Protein AF-A0A954WYV5-F1 (afdb_monomer_lite)

Sequence (398 aa):
MSQPMESALRAEPIAGLVADAQAGGDAARGAVLFHQGYLTCTQCHMASDGQSQLGPKLSELGNETTQLHLVESLLFPSKVIRKGFEPVAITTTDGQVKTGIVESKNDTEIRIRIPGESGIQSISVGDIDTLEQSDRSLMPDGLVNLLSSRQQFLDICKYLFEIAEGGPERERELKPARSLYAATIPEYESDIDHAGMISSLDDESYKRGAKIYNRLCINCHGTVDKPGSLPTSLAFASGKFKNGSDPFSMYQTLTRGYGMMVAQSWMVPQQKYDVIHYVREAYLKPHNQSQLVNVDDTYLASLPKGNSRGPEPSNIEPWSQMDYGPSLVNTYEVGNDGKNFAYKGIAVRLDAGPGGVAHGNSWIIFDHDTMRVAAAWTGDGFIDWNGIHFNGRHGIHP

Radius of gyration: 25.92 Å; chains: 1; bounding box: 57×70×64 Å

pLDDT: mean 88.62, std 9.66, range [34.16, 98.56]

Foldseek 3Di:
DDDQVLVVLVVDDLVVLLVCLVVQAAQLLLLLVCLALQLLNCQAQPDDPPADHLHHNLLAPDPVQDLSNVSCCQSPVLPDPDPQNFWKWWQFPVGDTFIFGFPDDDQFWTFGDGQLDDHTDTDGPNRTPDIGTDSDGPNDHSSCSPDPDSRSVSNNSNNSVQSNVVGPVSSVVSNDDCVSRWDDFPPCVQFALPLVLLVPDDPVLLVLLVVVCVVPVCQQQNAPVGGHPHPSHHNLQAGDDDQALDLVSQLCCCQGNDRNGHHVRLDFQSNSSSNSVNSLVRHCVPRNVVRRDDDDPVNSVPDRHHDDSGDDNDPPQVVLQAQPAQWDWAWADDDDPNPFILHGKIKGADDDDPRHQSDDFWIWIANPVPRDTRDIGGDGGRDPQDDCVGPNDPPDHD

Secondary structure (DSSP, 8-state):
-PPPHHHHHHHS-HHHHHHHHHHH--HHHHHHHHT-TTT-HHHHHSPPTT---SS--GGG--TT--HHHHHHHHH-TTTSPPTT--EEEEEETTS-EEEEEEEEE-SSEEEEE-TTSSSPEEEEGGGEEEEEE-SS-SSPTTGGGGSSSHHHHHHHHHHHHHHHHHHHHHHHHTPPPGGGTS----GGGGSB-HHHHHHT--HHHHHHHHHHIIIIIHHHH--SSS--S-TTS--TTTPPPSS--SHHHHHHHHHH-BTTB---TT--HHHHHHHHHHHIIIIIHHH-GGG-----HHHHHHSPP-SB--SPPP---GGGG---TTEEEEEEE-SSSS--EEEEEEEEE-S--SSGGGSSSEEEEEETTT--EEEEEESS-S----STTTT--SS---

Structure (mmCIF, N/CA/C/O backbone):
data_AF-A0A954WYV5-F1
#
_entry.id   AF-A0A954WYV5-F1
#
loop_
_atom_site.group_PDB
_atom_site.id
_atom_site.type_symbol
_atom_site.label_atom_id
_atom_site.label_alt_id
_atom_site.label_comp_id
_atom_site.label_asym_id
_atom_site.label_entity_id
_atom_site.label_seq_id
_atom_site.pdbx_PDB_ins_code
_atom_site.Cartn_x
_atom_site.Cartn_y
_atom_site.Cartn_z
_atom_site.occupancy
_atom_site.B_iso_or_equiv
_atom_site.auth_seq_id
_atom_site.auth_comp_id
_atom_site.auth_asym_id
_atom_site.auth_atom_id
_atom_site.pdbx_PDB_model_num
ATOM 1 N N . MET A 1 1 ? -1.765 -27.748 5.353 1.00 34.16 1 MET A N 1
ATOM 2 C CA . MET A 1 1 ? -2.289 -26.382 5.145 1.00 34.16 1 MET A CA 1
ATOM 3 C C . MET A 1 1 ? -2.257 -25.688 6.494 1.00 34.16 1 MET A C 1
ATOM 5 O O . MET A 1 1 ? -2.915 -26.169 7.407 1.00 34.16 1 MET A O 1
ATOM 9 N N . SER A 1 2 ? -1.418 -24.669 6.674 1.00 42.75 2 SER A N 1
ATOM 10 C CA . SER A 1 2 ? -1.391 -23.873 7.907 1.00 42.75 2 SER A CA 1
ATOM 11 C C . SER A 1 2 ? -2.730 -23.153 8.069 1.00 42.75 2 SER A C 1
ATOM 13 O O . SER A 1 2 ? -3.194 -22.520 7.122 1.00 42.75 2 SER A O 1
ATOM 15 N N . GLN A 1 3 ? -3.369 -23.264 9.235 1.00 53.78 3 GLN A N 1
ATOM 16 C CA . GLN A 1 3 ? -4.541 -22.441 9.540 1.00 53.78 3 GLN A CA 1
ATOM 17 C C . GLN A 1 3 ? -4.137 -20.954 9.525 1.00 53.78 3 GLN A C 1
ATOM 19 O O . GLN A 1 3 ? -3.042 -20.637 9.999 1.00 53.78 3 GLN A O 1
ATOM 24 N N . PRO A 1 4 ? -4.980 -20.043 8.998 1.00 75.25 4 PRO A N 1
ATOM 25 C CA . PRO A 1 4 ? -4.747 -18.605 9.107 1.00 75.25 4 PRO A CA 1
ATOM 26 C C . PRO A 1 4 ? -4.560 -18.216 10.575 1.00 75.25 4 PRO A C 1
ATOM 28 O O . PRO A 1 4 ? -5.303 -18.696 11.435 1.00 75.25 4 PRO A O 1
ATOM 31 N N . MET A 1 5 ? -3.578 -17.365 10.877 1.00 83.12 5 MET A N 1
ATOM 32 C CA . MET A 1 5 ? -3.213 -17.043 12.260 1.00 83.12 5 MET A CA 1
ATOM 33 C C . MET A 1 5 ? -4.389 -16.469 13.059 1.00 83.12 5 MET A C 1
ATOM 35 O O . MET A 1 5 ? -4.554 -16.800 14.229 1.00 83.12 5 MET A O 1
ATOM 39 N N . GLU A 1 6 ? -5.253 -15.681 12.423 1.00 86.00 6 GLU A N 1
ATOM 40 C CA . GLU A 1 6 ? -6.494 -15.191 13.023 1.00 86.00 6 GLU A CA 1
ATOM 41 C C . GLU A 1 6 ? -7.382 -16.324 13.540 1.00 86.00 6 GLU A C 1
ATOM 43 O O . GLU A 1 6 ? -7.920 -16.228 14.636 1.00 86.00 6 GLU A O 1
ATOM 48 N N . SER A 1 7 ? -7.514 -17.423 12.790 1.00 87.31 7 SER A N 1
ATOM 49 C CA . SER A 1 7 ? -8.327 -18.570 13.215 1.00 87.31 7 SER A CA 1
ATOM 50 C C . SER A 1 7 ? -7.734 -19.254 14.445 1.00 87.31 7 SER A C 1
ATOM 52 O O . SER A 1 7 ? -8.482 -19.650 15.335 1.00 87.31 7 SER A O 1
ATOM 54 N N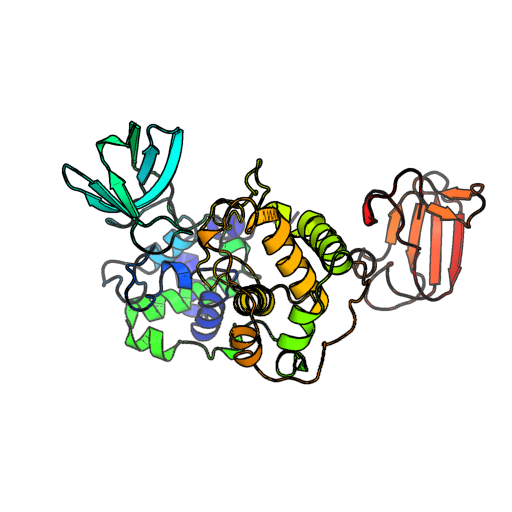 . ALA A 1 8 ? -6.403 -19.352 14.517 1.00 90.38 8 ALA A N 1
ATOM 55 C CA . ALA A 1 8 ? -5.716 -19.892 15.686 1.00 90.38 8 ALA A CA 1
ATOM 56 C C . ALA A 1 8 ? -5.907 -18.985 16.913 1.00 90.38 8 ALA A C 1
ATOM 58 O O . ALA A 1 8 ? -6.315 -19.466 17.964 1.00 90.38 8 ALA A O 1
ATOM 59 N N . LEU A 1 9 ? -5.708 -17.671 16.761 1.00 93.31 9 LEU A N 1
ATOM 60 C CA . LEU A 1 9 ? -5.883 -16.695 17.842 1.00 93.31 9 LEU A CA 1
ATOM 61 C C . LEU A 1 9 ? -7.337 -16.621 18.329 1.00 93.31 9 LEU A C 1
ATOM 63 O O . LEU A 1 9 ? -7.581 -16.566 19.528 1.00 93.31 9 LEU A O 1
ATOM 67 N N . ARG A 1 10 ? -8.319 -16.668 17.418 1.00 93.94 10 ARG A N 1
ATOM 68 C CA . ARG A 1 10 ? -9.754 -16.664 17.758 1.00 93.94 10 ARG A CA 1
ATOM 69 C C . ARG A 1 10 ? -10.199 -17.922 18.515 1.00 93.94 10 ARG A C 1
ATOM 71 O O . ARG A 1 10 ? -11.244 -17.886 19.159 1.00 93.94 10 ARG A O 1
ATOM 78 N N . ALA A 1 11 ? -9.446 -19.021 18.430 1.00 93.62 11 ALA A N 1
ATOM 79 C CA . ALA A 1 11 ? -9.710 -20.236 19.200 1.00 93.62 11 ALA A CA 1
ATOM 80 C C . ALA A 1 11 ? -9.183 -20.153 20.644 1.00 93.62 11 ALA A C 1
ATOM 82 O O . ALA A 1 11 ? -9.597 -20.943 21.495 1.00 93.62 11 ALA A O 1
ATOM 83 N N . GLU A 1 12 ? -8.284 -19.210 20.936 1.00 94.44 12 GLU A N 1
ATOM 84 C CA . GLU A 1 12 ? -7.756 -18.993 22.277 1.00 94.44 12 GLU A CA 1
ATOM 85 C C . GLU A 1 12 ? -8.703 -18.117 23.118 1.00 94.44 12 GLU A C 1
ATOM 87 O O . GLU A 1 12 ? -9.338 -17.192 22.600 1.00 94.44 12 GLU A O 1
ATOM 92 N N . PRO A 1 13 ? -8.799 -18.341 24.441 1.00 96.31 13 PRO A N 1
ATOM 93 C CA . PRO A 1 13 ? -9.522 -17.427 25.315 1.00 96.31 13 PRO A CA 1
ATOM 94 C C . PRO A 1 13 ? -8.887 -16.031 25.283 1.00 96.31 13 PRO A C 1
ATOM 96 O O . PRO A 1 13 ? -7.700 -15.885 25.574 1.00 96.31 13 PRO A O 1
ATOM 99 N N . ILE A 1 14 ? -9.685 -14.989 25.025 1.00 96.00 14 ILE A N 1
ATOM 100 C CA . ILE A 1 14 ? -9.205 -13.591 24.976 1.00 96.00 14 ILE A CA 1
ATOM 101 C C . ILE A 1 14 ? -8.471 -13.210 26.271 1.00 96.00 14 ILE A C 1
ATOM 103 O O . ILE A 1 14 ? -7.426 -12.570 26.225 1.00 96.00 14 ILE A O 1
ATOM 107 N N . ALA A 1 15 ? -8.960 -13.660 27.431 1.00 96.75 15 ALA A N 1
ATOM 108 C CA . ALA A 1 15 ? -8.289 -13.441 28.714 1.00 96.75 15 ALA A CA 1
ATOM 109 C C . ALA A 1 15 ? -6.881 -14.064 28.776 1.00 96.75 15 ALA A C 1
ATOM 111 O O . ALA A 1 15 ? -5.982 -13.478 29.374 1.00 96.75 15 ALA A O 1
ATOM 112 N N . GLY A 1 16 ? -6.680 -15.220 28.134 1.00 97.31 16 GLY A N 1
ATOM 113 C CA . GLY A 1 16 ? -5.367 -15.850 28.002 1.00 97.31 16 GLY A CA 1
ATOM 114 C C . GLY A 1 16 ? -4.437 -15.031 27.109 1.00 97.31 16 GLY A C 1
ATOM 115 O O . GLY A 1 16 ? -3.310 -14.754 27.499 1.00 97.31 16 GLY A O 1
ATOM 116 N N . LEU A 1 17 ? -4.935 -14.543 25.968 1.00 97.25 17 LEU A N 1
ATOM 117 C CA . LEU A 1 17 ? -4.169 -13.655 25.084 1.00 97.25 17 LEU A CA 1
ATOM 118 C C . LEU A 1 17 ? -3.758 -12.349 25.778 1.00 97.25 17 LEU A C 1
ATOM 120 O O . LEU A 1 17 ? -2.639 -11.880 25.588 1.00 97.25 17 LEU A O 1
ATOM 124 N N . VAL A 1 18 ? -4.639 -11.774 26.605 1.00 97.94 18 VAL A N 1
ATOM 125 C CA . VAL A 1 18 ? -4.317 -10.596 27.425 1.00 97.94 18 VAL A CA 1
ATOM 126 C C . VAL A 1 18 ? -3.199 -10.917 28.417 1.00 97.94 18 VAL A C 1
ATOM 128 O O . VAL A 1 18 ? -2.222 -10.173 28.475 1.00 97.94 18 VAL A O 1
ATOM 131 N N . ALA A 1 19 ? -3.311 -12.018 29.166 1.00 97.81 19 ALA A N 1
ATOM 132 C CA . ALA A 1 19 ? -2.293 -12.423 30.138 1.00 97.81 19 ALA A CA 1
ATOM 133 C C . ALA A 1 19 ? -0.929 -12.676 29.470 1.00 97.81 19 ALA A C 1
ATOM 135 O O . ALA A 1 19 ? 0.101 -12.201 29.950 1.00 97.81 19 ALA A O 1
ATOM 136 N N . ASP A 1 20 ? -0.926 -13.345 28.318 1.00 97.81 20 ASP A N 1
ATOM 137 C CA . ASP A 1 20 ? 0.282 -13.614 27.543 1.00 97.81 20 ASP A CA 1
ATOM 138 C C . ASP A 1 20 ? 0.908 -12.333 26.987 1.00 97.81 20 ASP A C 1
ATOM 140 O O . ASP A 1 20 ? 2.126 -12.164 27.043 1.00 97.81 20 ASP A O 1
ATOM 144 N N . ALA A 1 21 ? 0.095 -11.400 26.484 1.00 97.69 21 ALA A N 1
ATOM 145 C CA . ALA A 1 21 ? 0.585 -10.112 26.007 1.00 97.69 21 ALA A CA 1
ATOM 146 C C . ALA A 1 21 ? 1.168 -9.280 27.155 1.00 97.69 21 ALA A C 1
ATOM 148 O O . ALA A 1 21 ? 2.213 -8.655 26.989 1.00 97.69 21 ALA A O 1
ATOM 149 N N . GLN A 1 22 ? 0.550 -9.311 28.339 1.00 96.75 22 GLN A N 1
ATOM 150 C CA . GLN A 1 22 ? 1.085 -8.650 29.528 1.00 96.75 22 GLN A CA 1
ATOM 151 C C . GLN A 1 22 ? 2.440 -9.224 29.957 1.00 96.75 22 GLN A C 1
ATOM 153 O O . GLN A 1 22 ? 3.331 -8.436 30.291 1.00 96.75 22 GLN A O 1
ATOM 158 N N . ALA A 1 23 ? 2.572 -10.555 29.957 1.00 96.19 23 ALA A N 1
ATOM 159 C CA . ALA A 1 23 ? 3.741 -11.273 30.459 1.00 96.19 23 ALA A CA 1
ATOM 160 C C . ALA A 1 23 ? 4.905 -11.340 29.457 1.00 96.19 23 ALA A C 1
ATOM 162 O O . ALA A 1 23 ? 6.063 -11.295 29.868 1.00 96.19 23 ALA A O 1
ATOM 163 N N . GLY A 1 24 ? 4.608 -11.475 28.163 1.00 93.94 24 GLY A N 1
ATOM 164 C CA . GLY A 1 24 ? 5.597 -11.772 27.124 1.00 93.94 24 GLY A CA 1
ATOM 165 C C . GLY A 1 24 ? 5.589 -10.835 25.917 1.00 93.94 24 GLY A C 1
ATOM 166 O O . GLY A 1 24 ? 6.454 -10.975 25.052 1.00 93.94 24 GLY A O 1
ATOM 167 N N . GLY A 1 25 ? 4.644 -9.897 25.823 1.00 96.50 25 GLY A N 1
ATOM 168 C CA . GLY A 1 25 ? 4.640 -8.879 24.775 1.00 96.50 25 GLY A CA 1
ATOM 169 C C . GLY A 1 25 ? 5.655 -7.763 25.041 1.00 96.50 25 GLY A C 1
ATOM 170 O O . GLY A 1 25 ? 5.954 -7.427 26.187 1.00 96.50 25 GLY A O 1
ATOM 171 N N . ASP A 1 26 ? 6.166 -7.161 23.971 1.00 97.50 26 ASP A N 1
ATOM 172 C CA . ASP A 1 26 ? 7.077 -6.014 24.008 1.00 97.50 26 ASP A CA 1
ATOM 173 C C . ASP A 1 26 ? 6.446 -4.806 23.310 1.00 97.50 26 ASP A C 1
ATOM 175 O O . ASP A 1 26 ? 6.195 -4.823 22.101 1.00 97.50 26 ASP A O 1
ATOM 179 N N . ALA A 1 27 ? 6.211 -3.738 24.075 1.00 96.69 27 ALA A N 1
ATOM 180 C CA . ALA A 1 27 ? 5.573 -2.530 23.573 1.00 96.69 27 ALA A CA 1
ATOM 181 C C . ALA A 1 27 ? 6.408 -1.789 22.519 1.00 96.69 27 ALA A C 1
ATOM 183 O O . ALA A 1 27 ? 5.832 -1.186 21.619 1.00 96.69 27 ALA A O 1
ATOM 184 N N . ALA A 1 28 ? 7.743 -1.839 22.576 1.00 93.12 28 ALA A N 1
ATOM 185 C CA . ALA A 1 28 ? 8.593 -1.179 21.588 1.00 93.12 28 ALA A CA 1
ATOM 186 C C . ALA A 1 28 ? 8.539 -1.914 20.240 1.00 93.12 28 ALA A C 1
ATOM 188 O O . ALA A 1 28 ? 8.410 -1.280 19.189 1.00 93.12 28 ALA A O 1
ATOM 189 N N . ARG A 1 29 ? 8.554 -3.256 20.253 1.00 93.75 29 ARG A N 1
ATOM 190 C CA . ARG A 1 29 ? 8.325 -4.058 19.035 1.00 93.75 29 ARG A CA 1
ATOM 191 C C . ARG A 1 29 ? 6.906 -3.873 18.502 1.00 93.75 29 ARG A C 1
ATOM 193 O O . ARG A 1 29 ? 6.723 -3.704 17.296 1.00 93.75 29 ARG A O 1
ATOM 200 N N . GLY A 1 30 ? 5.919 -3.832 19.395 1.00 95.00 30 GLY A N 1
ATOM 201 C CA . GLY A 1 30 ? 4.529 -3.542 19.054 1.00 95.00 30 GLY A CA 1
ATOM 202 C C . GLY A 1 30 ? 4.353 -2.171 18.411 1.00 95.00 30 GLY A C 1
ATOM 203 O O . GLY A 1 30 ? 3.634 -2.050 17.422 1.00 95.00 30 GLY A O 1
ATOM 204 N N . ALA A 1 31 ? 5.071 -1.158 18.899 1.00 94.12 31 ALA A N 1
ATOM 205 C CA . ALA A 1 31 ? 5.054 0.183 18.332 1.00 94.12 31 ALA A CA 1
ATOM 206 C C . ALA A 1 31 ? 5.598 0.198 16.899 1.00 94.12 31 ALA A C 1
ATOM 208 O O . ALA A 1 31 ? 4.999 0.830 16.027 1.00 94.12 31 ALA A O 1
ATOM 209 N N . VAL A 1 32 ? 6.698 -0.522 16.633 1.00 89.62 32 VAL A N 1
ATOM 210 C CA . VAL A 1 32 ? 7.239 -0.681 15.273 1.00 89.62 32 VAL A CA 1
ATOM 211 C C . VAL A 1 32 ? 6.187 -1.289 14.354 1.00 89.62 32 VAL A C 1
ATOM 213 O O . VAL A 1 32 ? 5.939 -0.725 13.292 1.00 89.62 32 VAL A O 1
ATOM 216 N N . LEU A 1 33 ? 5.537 -2.380 14.773 1.00 90.88 33 LEU A N 1
ATOM 217 C CA . LEU A 1 33 ? 4.475 -3.035 14.006 1.00 90.88 33 LEU A CA 1
ATOM 218 C C . LEU A 1 33 ? 3.287 -2.100 13.754 1.00 90.88 33 LEU A C 1
ATOM 220 O O . LEU A 1 33 ? 2.849 -1.963 12.618 1.00 90.88 33 LEU A O 1
ATOM 224 N N . PHE A 1 34 ? 2.810 -1.395 14.779 1.00 92.06 34 PHE A N 1
ATOM 225 C CA . PHE A 1 34 ? 1.709 -0.440 14.652 1.00 92.06 34 PHE A CA 1
ATOM 226 C C . PHE A 1 34 ? 1.984 0.629 13.583 1.00 92.06 34 PHE A C 1
ATOM 228 O O . PHE A 1 34 ? 1.071 1.018 12.859 1.00 92.06 34 PHE A O 1
ATOM 235 N N . HIS A 1 35 ? 3.245 1.058 13.451 1.00 89.12 35 HIS A N 1
ATOM 236 C CA . HIS A 1 35 ? 3.691 2.049 12.469 1.00 89.12 35 HIS A CA 1
ATOM 237 C C . HIS A 1 35 ? 4.030 1.473 11.085 1.00 89.12 35 HIS A C 1
ATOM 239 O O . HIS A 1 35 ? 4.302 2.247 10.163 1.00 89.12 35 HIS A O 1
ATOM 245 N N . GLN A 1 36 ? 3.996 0.149 10.901 1.00 83.31 36 GLN A N 1
ATOM 246 C CA . GLN A 1 36 ? 4.237 -0.455 9.594 1.00 83.31 36 GLN A CA 1
ATOM 247 C C . GLN A 1 36 ? 3.130 -0.084 8.605 1.00 83.31 36 GLN A C 1
ATOM 249 O O . GLN A 1 36 ? 1.938 -0.276 8.862 1.00 83.31 36 GLN A O 1
ATOM 254 N N . GLY A 1 37 ? 3.532 0.382 7.421 1.00 76.31 37 GLY A N 1
ATOM 255 C CA . GLY A 1 37 ? 2.596 0.835 6.388 1.00 76.31 37 GLY A CA 1
ATOM 256 C C . GLY A 1 37 ? 1.605 -0.238 5.928 1.00 76.31 37 GLY A C 1
ATOM 257 O O . GLY A 1 37 ? 0.475 0.101 5.599 1.00 76.31 37 GLY A O 1
ATOM 258 N N . TYR A 1 38 ? 1.990 -1.519 5.958 1.00 75.44 38 TYR A N 1
ATOM 259 C CA . TYR A 1 38 ? 1.124 -2.632 5.551 1.00 75.44 38 TYR A CA 1
ATOM 260 C C . TYR A 1 38 ? 0.057 -3.008 6.596 1.00 75.44 38 TYR A C 1
ATOM 262 O O . TYR A 1 38 ? -0.940 -3.617 6.226 1.00 75.44 38 TYR A O 1
ATOM 270 N N . LEU A 1 39 ? 0.234 -2.640 7.875 1.00 81.25 39 LEU A N 1
ATOM 271 C CA . LEU A 1 39 ? -0.759 -2.871 8.940 1.00 81.25 39 LEU A CA 1
ATOM 272 C C . LEU A 1 39 ? -1.762 -1.726 9.066 1.00 81.25 39 LEU A C 1
ATOM 274 O O . LEU A 1 39 ? -2.880 -1.939 9.524 1.00 81.25 39 LEU A O 1
ATOM 278 N N . THR A 1 40 ? -1.399 -0.523 8.612 1.00 81.38 40 THR A N 1
ATOM 279 C CA . THR A 1 40 ? -2.317 0.610 8.365 1.00 81.38 40 THR A CA 1
ATOM 280 C C . THR A 1 40 ? -2.977 1.210 9.612 1.00 81.38 40 THR A C 1
ATOM 282 O O . THR A 1 40 ? -3.732 2.176 9.502 1.00 81.38 40 THR A O 1
ATOM 285 N N . CYS A 1 41 ? -2.623 0.728 10.809 1.00 89.06 41 CYS A N 1
ATOM 286 C CA . CYS A 1 41 ? -3.177 1.184 12.083 1.00 89.06 41 CYS A CA 1
ATOM 287 C C . CYS A 1 41 ? -3.052 2.707 12.260 1.00 89.06 41 CYS A C 1
ATOM 289 O O . CYS A 1 41 ? -4.013 3.370 12.653 1.00 89.06 41 CYS A O 1
ATOM 291 N N . THR A 1 42 ? -1.902 3.283 11.893 1.00 86.12 42 THR A N 1
ATOM 292 C CA . THR A 1 42 ? -1.643 4.729 12.009 1.00 86.12 42 THR A CA 1
ATOM 293 C C . THR A 1 42 ? -2.555 5.594 11.143 1.00 86.12 42 THR A C 1
ATOM 295 O O . THR A 1 42 ? -2.811 6.738 11.500 1.00 86.12 42 THR A O 1
ATOM 298 N N . GLN A 1 43 ? -3.092 5.071 10.036 1.00 79.75 43 GLN A N 1
ATOM 299 C CA . GLN A 1 43 ? -3.959 5.851 9.142 1.00 79.75 43 GLN A CA 1
ATOM 300 C C . GLN A 1 43 ? -5.332 6.116 9.746 1.00 79.75 43 GLN A C 1
ATOM 302 O O . GLN A 1 43 ? -5.952 7.131 9.437 1.00 79.75 43 GLN A O 1
ATOM 307 N N . CYS A 1 44 ? -5.804 5.203 10.596 1.00 85.75 44 CYS A N 1
ATOM 308 C CA . CYS A 1 44 ? -7.101 5.338 11.245 1.00 85.75 44 CYS A CA 1
ATOM 309 C C . CYS A 1 44 ? -6.981 5.868 12.672 1.00 85.75 44 CYS A C 1
ATOM 311 O O . CYS A 1 44 ? -7.852 6.620 13.090 1.00 85.75 44 CYS A O 1
ATOM 313 N N . HIS A 1 45 ? -5.923 5.501 13.401 1.00 88.62 45 HIS A N 1
ATOM 314 C CA . HIS A 1 45 ? -5.826 5.716 14.847 1.00 88.62 45 HIS A CA 1
ATOM 315 C C . HIS A 1 45 ? -4.849 6.815 15.285 1.00 88.62 45 HIS A C 1
ATOM 317 O O . HIS A 1 45 ? -4.791 7.128 16.474 1.00 88.62 45 HIS A O 1
ATOM 323 N N . MET A 1 46 ? -4.094 7.421 14.360 1.00 78.25 46 MET A N 1
ATOM 324 C CA . MET A 1 46 ? -3.270 8.600 14.651 1.00 78.25 46 MET A CA 1
ATOM 325 C C . MET A 1 46 ? -3.860 9.849 13.999 1.00 78.25 46 MET A C 1
ATOM 327 O O . MET A 1 46 ? -4.421 9.806 12.906 1.00 78.25 46 MET A O 1
ATOM 331 N N . ALA A 1 47 ? -3.734 10.995 14.673 1.00 57.72 47 ALA A N 1
ATOM 332 C CA . ALA A 1 47 ? -4.185 12.266 14.120 1.00 57.72 47 ALA A CA 1
ATOM 333 C C . ALA A 1 47 ? -3.152 12.729 13.096 1.00 57.72 47 ALA A C 1
ATOM 335 O O . ALA A 1 47 ? -1.979 12.883 13.427 1.00 57.72 47 ALA A O 1
ATOM 336 N N . SER A 1 48 ? -3.591 12.973 11.866 1.00 52.12 48 SER A N 1
ATOM 337 C CA . SER A 1 48 ? -2.876 13.896 10.987 1.00 52.12 48 SER A CA 1
ATOM 338 C C . SER A 1 48 ? -3.345 15.305 11.337 1.00 52.12 48 SER A C 1
ATOM 340 O O . SER A 1 48 ? -4.546 15.505 11.538 1.00 52.12 48 SER A O 1
ATOM 342 N N . ASP A 1 49 ? -2.422 16.262 11.446 1.00 40.28 49 ASP A N 1
ATOM 343 C CA . ASP A 1 49 ? -2.737 17.646 11.812 1.00 40.28 49 ASP A CA 1
ATOM 344 C C . ASP A 1 49 ? -3.944 18.171 11.007 1.00 40.28 49 ASP A C 1
ATOM 346 O O . ASP A 1 49 ? -3.927 18.221 9.777 1.00 40.28 49 ASP A O 1
ATOM 350 N N . GLY A 1 50 ? -5.028 18.516 11.712 1.00 40.69 50 GLY A N 1
ATOM 351 C CA . GLY A 1 50 ? -6.237 19.109 11.128 1.00 40.69 50 GLY A CA 1
ATOM 352 C C . GLY A 1 50 ? -7.292 18.149 10.554 1.00 40.69 50 GLY A C 1
ATOM 353 O O . GLY A 1 50 ? -8.270 18.634 9.987 1.00 40.69 50 GLY A O 1
ATOM 354 N N . GLN A 1 51 ? -7.166 16.821 10.697 1.00 51.88 51 GLN A N 1
ATOM 355 C CA . GLN A 1 51 ? -8.193 15.863 10.245 1.00 51.88 51 GLN A CA 1
ATOM 356 C C . GLN A 1 51 ? -8.762 15.025 11.403 1.00 51.88 51 GLN A C 1
ATOM 358 O O . GLN A 1 51 ? -8.011 14.440 12.180 1.00 51.88 51 GLN A O 1
ATOM 363 N N . SER A 1 52 ? -10.097 14.936 11.509 1.00 56.84 52 SER A N 1
ATOM 364 C CA . SER A 1 52 ? -10.748 13.964 12.405 1.00 56.84 52 SER A CA 1
ATOM 365 C C . SER A 1 52 ? -10.480 12.526 11.915 1.00 56.84 52 SER A C 1
ATOM 367 O O . SER A 1 52 ? -10.246 12.282 10.729 1.00 56.84 52 SER A O 1
ATOM 369 N N . GLN A 1 53 ? -10.363 11.588 12.847 1.00 74.50 53 GLN A N 1
ATOM 370 C CA . GLN A 1 53 ? -9.826 10.250 12.595 1.00 74.50 53 GLN A CA 1
ATOM 371 C C . GLN A 1 53 ? -10.917 9.278 12.120 1.00 74.50 53 GLN A C 1
ATOM 373 O O . GLN A 1 53 ? -12.090 9.454 12.439 1.00 74.50 53 GLN A O 1
ATOM 378 N N . LEU A 1 54 ? -10.536 8.252 11.348 1.00 85.44 54 LEU A N 1
ATOM 379 C CA . LEU A 1 54 ? -11.445 7.163 10.946 1.00 85.44 54 LEU A CA 1
ATOM 380 C C . LEU A 1 54 ? -11.656 6.131 12.064 1.00 85.44 54 LEU A C 1
ATOM 382 O O . LEU A 1 54 ? -12.647 5.408 12.043 1.00 85.44 54 LEU A O 1
ATOM 386 N N . GLY A 1 55 ? -10.736 6.066 13.026 1.00 88.00 55 GLY A N 1
ATOM 387 C CA . GLY A 1 55 ? -10.847 5.264 14.237 1.00 88.00 55 GLY A CA 1
ATOM 388 C C . GLY A 1 55 ? -10.658 6.119 15.492 1.00 88.00 55 GLY A C 1
ATOM 389 O O . GLY A 1 55 ? -10.248 7.277 15.405 1.00 88.00 55 GLY A O 1
ATOM 390 N N . PRO A 1 56 ? -10.965 5.576 16.679 1.00 89.12 56 PRO A N 1
ATOM 391 C CA . PRO A 1 56 ? -10.733 6.280 17.929 1.00 89.12 56 PRO A CA 1
ATOM 392 C C . PRO A 1 56 ? -9.238 6.470 18.193 1.00 89.12 56 PRO A C 1
ATOM 394 O O . PRO A 1 56 ? -8.424 5.591 17.890 1.00 89.12 56 PRO A O 1
ATOM 397 N N . LYS A 1 57 ? -8.902 7.581 18.852 1.00 89.12 57 LYS A N 1
ATOM 398 C CA . LYS A 1 57 ? -7.571 7.815 19.413 1.00 89.12 57 LYS A CA 1
ATOM 399 C C . LYS A 1 57 ? -7.265 6.776 20.480 1.00 89.12 57 LYS A C 1
ATOM 401 O O . LYS A 1 57 ? -7.872 6.788 21.550 1.00 89.12 57 LYS A O 1
ATOM 406 N N . LEU A 1 58 ? -6.308 5.898 20.198 1.00 91.06 58 LEU A N 1
ATOM 407 C CA . LEU A 1 58 ? -6.007 4.757 21.067 1.00 91.06 58 LEU A CA 1
ATOM 408 C C . LEU A 1 58 ? -5.354 5.167 22.396 1.00 91.06 58 LEU A C 1
ATOM 410 O O . LEU A 1 58 ? -5.518 4.470 23.390 1.00 91.06 58 LEU A O 1
ATOM 414 N N . SER A 1 59 ? -4.691 6.323 22.434 1.00 89.88 59 SER A N 1
ATOM 415 C CA . SER A 1 59 ? -4.123 6.920 23.647 1.00 89.88 59 SER A CA 1
ATOM 416 C C . SER A 1 59 ? -5.120 7.744 24.473 1.00 89.88 59 SER A C 1
ATOM 418 O O . SER A 1 59 ? -4.786 8.226 25.549 1.00 89.88 59 SER A O 1
ATOM 420 N N . GLU A 1 60 ? -6.359 7.916 24.004 1.00 88.56 60 GLU A N 1
ATOM 421 C CA . GLU A 1 60 ? -7.397 8.714 24.677 1.00 88.56 60 GLU A CA 1
ATOM 422 C C . GLU A 1 60 ? -8.701 7.905 24.863 1.00 88.56 60 GLU A C 1
ATOM 424 O O . GLU A 1 60 ? -9.793 8.463 24.949 1.00 88.56 60 GLU A O 1
ATOM 429 N N . LEU A 1 61 ? -8.617 6.569 24.922 1.00 83.38 61 LEU A N 1
ATOM 430 C CA . LEU A 1 61 ? -9.795 5.688 24.990 1.00 83.38 61 LEU A CA 1
ATOM 431 C C . LEU A 1 61 ? -10.581 5.779 26.309 1.00 83.38 61 LEU A C 1
ATOM 433 O O . LEU A 1 61 ? -11.753 5.379 26.346 1.00 83.38 61 LEU A O 1
ATOM 437 N N . GLY A 1 62 ? -9.955 6.320 27.358 1.00 76.31 62 GLY A N 1
ATOM 438 C CA . GLY A 1 62 ? -10.503 6.438 28.707 1.00 76.31 62 GLY A CA 1
ATOM 439 C C . GLY A 1 62 ? -10.531 5.109 29.471 1.00 76.31 62 GLY A C 1
ATOM 440 O O . GLY A 1 62 ? -10.416 4.029 28.893 1.00 76.31 62 GLY A O 1
ATOM 441 N N . ASN A 1 63 ? -10.748 5.195 30.786 1.00 74.69 63 ASN A N 1
ATOM 442 C CA . ASN A 1 63 ? -10.685 4.054 31.716 1.00 74.69 63 ASN A CA 1
ATOM 443 C C . ASN A 1 63 ? -11.748 2.966 31.465 1.00 74.69 63 ASN A C 1
ATOM 445 O O . ASN A 1 63 ? -11.684 1.891 32.055 1.00 74.69 63 ASN A O 1
ATOM 449 N N . GLU A 1 64 ? -12.737 3.238 30.615 1.00 72.44 64 GLU A N 1
ATOM 450 C CA . GLU A 1 64 ? -13.807 2.294 30.271 1.00 72.44 64 GLU A CA 1
ATOM 451 C C . GLU A 1 64 ? -13.351 1.227 29.262 1.00 72.44 64 GLU A C 1
ATOM 453 O O . GLU A 1 64 ? -13.976 0.174 29.136 1.00 72.44 64 GLU A O 1
ATOM 458 N N . THR A 1 65 ? -12.246 1.468 28.547 1.00 83.69 65 THR A N 1
ATOM 459 C CA . THR A 1 65 ? -11.726 0.521 27.556 1.00 83.69 65 THR A CA 1
ATOM 460 C C . THR A 1 65 ? -10.759 -0.454 28.217 1.00 83.69 65 THR A C 1
ATOM 462 O O . THR A 1 65 ? -9.628 -0.111 28.546 1.00 83.69 65 THR A O 1
ATOM 465 N N . THR A 1 66 ? -11.206 -1.694 28.410 1.00 92.62 66 THR A N 1
ATOM 466 C CA . THR A 1 66 ? -10.380 -2.746 29.018 1.00 92.62 66 THR A CA 1
ATOM 467 C C . THR A 1 66 ? -9.409 -3.364 28.012 1.00 92.62 66 THR A C 1
ATOM 469 O O . THR A 1 66 ? -9.658 -3.389 26.807 1.00 92.62 66 THR A O 1
ATOM 472 N N . GLN A 1 67 ? -8.324 -3.958 28.510 1.00 94.88 67 GLN A N 1
ATOM 473 C CA . GLN A 1 67 ? -7.388 -4.730 27.682 1.00 94.88 67 GLN A CA 1
ATOM 474 C C . GLN A 1 67 ? -8.078 -5.901 26.960 1.00 94.88 67 GLN A C 1
ATOM 476 O O . GLN A 1 67 ? -7.773 -6.177 25.803 1.00 94.88 67 GLN A O 1
ATOM 481 N N . LEU A 1 68 ? -9.070 -6.530 27.605 1.00 94.88 68 LEU A N 1
ATOM 482 C CA . LEU A 1 68 ? -9.947 -7.526 26.978 1.00 94.88 68 LEU A CA 1
ATOM 483 C C . LEU A 1 68 ? -10.652 -6.954 25.746 1.00 94.88 68 LEU A C 1
ATOM 485 O O . LEU A 1 68 ? -10.633 -7.580 24.690 1.00 94.88 68 LEU A O 1
ATOM 489 N N . HIS A 1 69 ? -11.228 -5.756 25.866 1.00 93.56 69 HIS A N 1
ATOM 490 C CA . HIS A 1 69 ? -11.914 -5.103 24.757 1.00 93.56 69 HIS A CA 1
ATOM 491 C C . HIS A 1 69 ? -10.957 -4.726 23.615 1.00 93.56 69 HIS A C 1
ATOM 493 O O . HIS A 1 69 ? -11.327 -4.850 22.450 1.00 93.56 69 HIS A O 1
ATOM 499 N N . LEU A 1 70 ? -9.718 -4.325 23.920 1.00 94.38 70 LEU A N 1
ATOM 500 C CA . LEU A 1 70 ? -8.698 -4.039 22.902 1.00 94.38 70 LEU A CA 1
ATOM 501 C C . LEU A 1 70 ? -8.337 -5.288 22.087 1.00 94.38 70 LEU A C 1
ATOM 503 O O . LEU A 1 70 ? -8.355 -5.247 20.858 1.00 94.38 70 LEU A O 1
ATOM 507 N N . VAL A 1 71 ? -8.059 -6.409 22.761 1.00 96.12 71 VAL A N 1
ATOM 508 C CA . VAL A 1 71 ? -7.750 -7.686 22.091 1.00 96.12 71 VAL A CA 1
ATOM 509 C C . VAL A 1 71 ? -8.957 -8.188 21.299 1.00 96.12 71 VAL A C 1
ATOM 511 O O . VAL A 1 71 ? -8.811 -8.636 20.163 1.00 96.12 71 VAL A O 1
ATOM 514 N N . GLU A 1 72 ? -10.159 -8.074 21.865 1.00 94.69 72 GLU A N 1
ATOM 515 C CA . GLU A 1 72 ? -11.396 -8.435 21.176 1.00 94.69 72 GLU A CA 1
ATOM 516 C C . GLU A 1 72 ? -11.623 -7.590 19.920 1.00 94.69 72 GLU A C 1
ATOM 518 O O . GLU A 1 72 ? -11.956 -8.149 18.882 1.00 94.69 72 GLU A O 1
ATOM 523 N N . SER A 1 73 ? -11.382 -6.279 19.977 1.00 93.81 73 SER A N 1
ATOM 524 C CA . SER A 1 73 ? -11.545 -5.378 18.829 1.00 93.81 73 SER A CA 1
ATOM 525 C C . SER A 1 73 ? -10.545 -5.673 17.708 1.00 93.81 73 SER A C 1
ATOM 527 O O . SER A 1 73 ? -10.894 -5.555 16.539 1.00 93.81 73 SER A O 1
ATOM 529 N N . LEU A 1 74 ? -9.320 -6.107 18.033 1.00 93.25 74 LEU A N 1
ATOM 530 C CA . LEU A 1 74 ? -8.338 -6.538 17.026 1.00 93.25 74 LEU A CA 1
ATOM 531 C C . LEU A 1 74 ? -8.758 -7.825 16.313 1.00 93.25 74 LEU A C 1
ATOM 533 O O . LEU A 1 74 ? -8.542 -7.959 15.111 1.00 93.25 74 LEU A O 1
ATOM 537 N N . LEU A 1 75 ? -9.316 -8.783 17.058 1.00 93.88 75 LEU A N 1
ATOM 538 C CA . LEU A 1 75 ? -9.707 -10.088 16.521 1.00 93.88 75 LEU A CA 1
ATOM 539 C C . LEU A 1 75 ? -11.100 -10.085 15.900 1.00 93.88 75 LEU A C 1
ATOM 541 O O . LEU A 1 75 ? -11.365 -10.913 15.033 1.00 93.88 75 LEU A O 1
ATOM 545 N N . PHE A 1 76 ? -11.988 -9.201 16.347 1.00 93.50 76 PHE A N 1
ATOM 546 C CA . PHE A 1 76 ? -13.384 -9.120 15.927 1.00 93.50 76 PHE A CA 1
ATOM 547 C C . PHE A 1 76 ? -13.828 -7.651 15.776 1.00 93.50 76 PHE A C 1
ATOM 549 O O . PHE A 1 76 ? -14.681 -7.186 16.540 1.00 93.50 76 PHE A O 1
ATOM 556 N N . PRO A 1 77 ? -13.305 -6.909 14.781 1.00 91.81 77 PRO A N 1
ATOM 557 C CA . PRO A 1 77 ? -13.525 -5.463 14.668 1.00 91.81 77 PRO A CA 1
ATOM 558 C C . PRO A 1 77 ? -14.994 -5.044 14.552 1.00 91.81 77 PRO A C 1
ATOM 560 O O . PRO A 1 77 ? -15.364 -3.947 14.962 1.00 91.81 77 PRO A O 1
ATOM 563 N N . SER A 1 78 ? -15.838 -5.920 14.000 1.00 93.25 78 SER A N 1
ATOM 564 C CA . SER A 1 78 ? -17.275 -5.683 13.808 1.00 93.25 78 SER A CA 1
ATOM 565 C C . SER A 1 78 ? -18.148 -6.177 14.974 1.00 93.25 78 SER A C 1
ATOM 567 O O . SER A 1 78 ? -19.363 -6.034 14.922 1.00 93.25 78 SER A O 1
ATOM 569 N N . LYS A 1 79 ? -17.575 -6.778 16.031 1.00 92.31 79 LYS A N 1
ATOM 570 C CA . LYS A 1 79 ? -18.363 -7.335 17.151 1.00 92.31 79 LYS A CA 1
ATOM 571 C C . LYS A 1 79 ? -18.968 -6.248 18.037 1.00 92.31 79 LYS A C 1
ATOM 573 O O . LYS A 1 79 ? -20.113 -6.368 18.461 1.00 92.31 79 LYS A O 1
ATOM 578 N N . VAL A 1 80 ? -18.185 -5.215 18.339 1.00 90.06 80 VAL A N 1
ATOM 579 C CA . VAL A 1 80 ? -18.617 -4.042 19.103 1.00 90.06 80 VAL A CA 1
ATOM 580 C C . VAL A 1 80 ? -17.985 -2.817 18.460 1.00 90.06 80 VAL A C 1
ATOM 582 O O . VAL A 1 80 ? -16.779 -2.608 18.570 1.00 90.06 80 VAL A O 1
ATOM 585 N N . ILE A 1 81 ? -18.799 -2.001 17.794 1.00 88.88 81 ILE A N 1
ATOM 586 C CA . ILE A 1 81 ? -18.342 -0.755 17.178 1.00 88.88 81 ILE A CA 1
ATOM 587 C C . ILE A 1 81 ? -18.556 0.383 18.176 1.00 88.88 81 ILE A C 1
ATOM 589 O O . ILE A 1 81 ? -19.653 0.568 18.706 1.00 88.88 81 ILE A O 1
ATOM 593 N N . ARG A 1 82 ? -17.494 1.141 18.472 1.00 86.88 82 ARG A N 1
ATOM 594 C CA . ARG A 1 82 ? -17.561 2.252 19.428 1.00 86.88 82 ARG A CA 1
ATOM 595 C C . ARG A 1 82 ? -18.508 3.334 18.910 1.00 86.88 82 ARG A C 1
ATOM 597 O O . ARG A 1 82 ? -18.412 3.747 17.755 1.00 86.88 82 ARG A O 1
ATOM 604 N N . LYS A 1 83 ? -19.361 3.852 19.798 1.00 86.50 83 LYS A N 1
ATOM 605 C CA . LYS A 1 83 ? -20.277 4.957 19.490 1.00 86.50 83 LYS A CA 1
ATOM 606 C C . LYS A 1 83 ? -19.528 6.142 18.872 1.00 86.50 83 LYS A C 1
ATOM 608 O O . LYS A 1 83 ? -18.501 6.567 19.405 1.00 86.50 83 LYS A O 1
ATOM 613 N N . GLY A 1 84 ? -20.060 6.673 17.773 1.00 86.31 84 GLY A N 1
ATOM 614 C CA . GLY A 1 84 ? -19.431 7.760 17.008 1.00 86.31 84 GLY A CA 1
ATOM 615 C C . GLY A 1 84 ? -18.406 7.302 15.963 1.00 86.31 84 GLY A C 1
ATOM 616 O O . GLY A 1 84 ? -17.931 8.129 15.194 1.00 86.31 84 GLY A O 1
ATOM 617 N N . PHE A 1 85 ? -18.108 6.002 15.896 1.00 88.88 85 PHE A N 1
ATOM 618 C CA . PHE A 1 85 ? -17.340 5.359 14.820 1.00 88.88 85 PHE A CA 1
ATOM 619 C C . PHE A 1 85 ? -18.173 4.295 14.091 1.00 88.88 85 PHE A C 1
ATOM 621 O O . PHE A 1 85 ? -17.630 3.413 13.432 1.00 88.88 85 PHE A O 1
ATOM 628 N N . GLU A 1 86 ? -19.498 4.375 14.215 1.00 90.81 86 GLU A N 1
ATOM 629 C CA . GLU A 1 86 ? -20.448 3.526 13.505 1.00 90.81 86 GLU A CA 1
ATOM 630 C C . GLU A 1 86 ? -20.491 3.934 12.026 1.00 90.81 86 GLU A C 1
ATOM 632 O O . GLU A 1 86 ? -20.846 5.078 11.717 1.00 90.81 86 GLU A O 1
ATOM 637 N N . PRO A 1 87 ? -20.108 3.043 11.098 1.00 91.44 87 PRO A N 1
ATOM 638 C CA . PRO A 1 87 ? -20.160 3.362 9.687 1.00 91.44 87 PRO A CA 1
ATOM 639 C C . PRO A 1 87 ? -21.594 3.395 9.178 1.00 91.44 87 PRO A C 1
ATOM 641 O O . PRO A 1 87 ? -22.449 2.611 9.589 1.00 91.44 87 PRO A O 1
ATOM 644 N N . VAL A 1 88 ? -21.829 4.277 8.218 1.00 92.69 88 VAL A N 1
ATOM 645 C CA . VAL A 1 88 ? -23.053 4.319 7.424 1.00 92.69 88 VAL A CA 1
ATOM 646 C C . VAL A 1 88 ? -22.718 4.026 5.972 1.00 92.69 88 VAL A C 1
ATOM 648 O O . VAL A 1 88 ? -21.671 4.451 5.479 1.00 92.69 88 VAL A O 1
ATOM 651 N N . ALA A 1 89 ? -23.607 3.309 5.296 1.00 92.31 89 ALA A N 1
ATOM 652 C CA . ALA A 1 89 ? -23.615 3.157 3.853 1.00 92.31 89 ALA A CA 1
ATOM 653 C C . ALA A 1 89 ? -24.672 4.107 3.278 1.00 92.31 89 ALA A C 1
ATOM 655 O O . ALA A 1 89 ? -25.843 4.048 3.652 1.00 92.31 89 ALA A O 1
ATOM 656 N N . ILE A 1 90 ? -24.240 5.010 2.403 1.00 92.50 90 ILE A N 1
ATOM 657 C CA . ILE A 1 90 ? -25.095 5.959 1.694 1.00 92.50 90 ILE A CA 1
ATOM 658 C C . ILE A 1 90 ? -25.137 5.533 0.234 1.00 92.50 90 ILE A C 1
ATOM 660 O O . ILE A 1 90 ? -24.097 5.517 -0.423 1.00 92.50 90 ILE A O 1
ATOM 664 N N . THR A 1 91 ? -26.326 5.224 -0.269 1.00 93.00 91 THR A N 1
ATOM 665 C CA . THR A 1 91 ? -26.561 5.055 -1.705 1.00 93.00 91 THR A CA 1
ATOM 666 C C . THR A 1 91 ? -27.077 6.374 -2.249 1.00 93.00 91 THR A C 1
ATOM 668 O O . THR A 1 91 ? -28.091 6.885 -1.770 1.00 93.00 91 THR A O 1
ATOM 671 N N . THR A 1 92 ? -26.370 6.958 -3.208 1.00 92.12 92 THR A N 1
ATOM 672 C CA . THR A 1 92 ? -26.786 8.199 -3.862 1.00 92.12 92 THR A CA 1
ATOM 673 C C . THR A 1 92 ? -27.742 7.921 -5.022 1.00 92.12 92 THR A C 1
ATOM 675 O O . THR A 1 92 ? -27.787 6.813 -5.555 1.00 92.12 92 THR A O 1
ATOM 678 N N . THR A 1 93 ? -28.520 8.924 -5.429 1.00 91.75 93 THR A N 1
ATOM 679 C CA . THR A 1 93 ? -29.527 8.813 -6.507 1.00 91.75 93 THR A CA 1
ATOM 680 C C . THR A 1 93 ? -28.930 8.468 -7.876 1.00 91.75 93 THR A C 1
ATOM 682 O O . THR A 1 93 ? -29.636 7.978 -8.755 1.00 91.75 93 THR A O 1
ATOM 685 N N . ASP A 1 94 ? -27.624 8.677 -8.056 1.00 88.56 94 ASP A N 1
ATOM 686 C CA . ASP A 1 94 ? -26.845 8.254 -9.225 1.00 88.56 94 ASP A CA 1
ATOM 687 C C . ASP A 1 94 ? -26.307 6.808 -9.123 1.00 88.56 94 ASP A C 1
ATOM 689 O O . ASP A 1 94 ? -25.590 6.346 -10.012 1.00 88.56 94 ASP A O 1
ATOM 693 N N . GLY A 1 95 ? -26.658 6.084 -8.056 1.00 85.88 95 GLY A N 1
ATOM 694 C CA . GLY A 1 95 ? -26.313 4.682 -7.831 1.00 85.88 95 GLY A CA 1
ATOM 695 C C . GLY A 1 95 ? -24.941 4.437 -7.195 1.00 85.88 95 GLY A C 1
ATOM 696 O O . GLY A 1 95 ? -24.539 3.277 -7.082 1.00 85.88 95 GLY A O 1
ATOM 697 N N . GLN A 1 96 ? -24.202 5.472 -6.777 1.00 86.75 96 GLN A N 1
ATOM 698 C CA . GLN A 1 96 ? -22.942 5.267 -6.053 1.00 86.75 96 GLN A CA 1
ATOM 699 C C . GLN A 1 96 ? -23.197 4.866 -4.596 1.00 86.75 96 GLN A C 1
ATOM 701 O O . GLN A 1 96 ? -24.079 5.402 -3.932 1.00 86.75 96 GLN A O 1
ATOM 706 N N . VAL A 1 97 ? -22.378 3.952 -4.070 1.00 88.31 97 VAL A N 1
ATOM 707 C CA . VAL A 1 97 ? -22.403 3.569 -2.652 1.00 88.31 97 VAL A CA 1
ATOM 708 C C . VAL A 1 97 ? -21.172 4.135 -1.959 1.00 88.31 97 VAL A C 1
ATOM 710 O O . VAL A 1 97 ? -20.039 3.835 -2.336 1.00 88.31 97 VAL A O 1
ATOM 713 N N . LYS A 1 98 ? -21.398 4.948 -0.928 1.00 88.81 98 LYS A N 1
ATOM 714 C CA . LYS A 1 98 ? -20.366 5.599 -0.119 1.00 88.81 98 LYS A CA 1
ATOM 715 C C . LYS A 1 98 ? -20.462 5.121 1.323 1.00 88.81 98 LYS A C 1
ATOM 717 O O . LYS A 1 98 ? -21.471 5.356 1.982 1.00 88.81 98 LYS A O 1
ATOM 722 N N . THR A 1 99 ? -19.399 4.497 1.827 1.00 89.44 99 THR A N 1
ATOM 723 C CA . THR A 1 99 ? -19.346 3.991 3.207 1.00 89.44 99 THR A CA 1
ATOM 724 C C . THR A 1 99 ? -18.365 4.799 4.045 1.00 89.44 99 THR A C 1
ATOM 726 O O . THR A 1 99 ? -17.209 4.963 3.659 1.00 89.44 99 THR A O 1
ATOM 729 N N . GLY A 1 100 ? -18.795 5.295 5.205 1.00 90.88 100 GLY A N 1
ATOM 730 C CA . GLY A 1 100 ? -17.953 6.149 6.042 1.00 90.88 100 GLY A CA 1
ATOM 731 C C . GLY A 1 100 ? -18.544 6.476 7.411 1.00 90.88 100 GLY A C 1
ATOM 732 O O . GLY A 1 100 ? -19.612 5.988 7.762 1.00 90.88 100 GLY A O 1
ATOM 733 N N . ILE A 1 101 ? -17.846 7.307 8.188 1.00 90.38 101 ILE A N 1
ATOM 734 C CA . ILE A 1 101 ? -18.287 7.756 9.519 1.00 90.38 101 ILE A CA 1
ATOM 735 C C . ILE A 1 101 ? -18.983 9.110 9.407 1.00 90.38 101 ILE A C 1
ATOM 737 O O . ILE A 1 101 ? -18.407 10.056 8.864 1.00 90.38 101 ILE A O 1
ATOM 741 N N . VAL A 1 102 ? -20.204 9.221 9.934 1.00 90.19 102 VAL A N 1
ATOM 742 C CA . VAL A 1 102 ? -20.932 10.498 9.978 1.00 90.19 102 VAL A CA 1
ATOM 743 C C . VAL A 1 102 ? -20.324 11.394 11.046 1.00 90.19 102 VAL A C 1
ATOM 745 O O . VAL A 1 102 ? -20.248 11.030 12.214 1.00 90.19 102 VAL A O 1
ATOM 748 N N . GLU A 1 103 ? -19.930 12.595 10.646 1.00 87.62 103 GLU A N 1
ATOM 749 C CA . GLU A 1 103 ? -19.450 13.622 11.563 1.00 87.62 103 GLU A CA 1
ATOM 750 C C . GLU A 1 103 ? -20.581 14.557 11.996 1.00 87.62 103 GLU A C 1
ATOM 752 O O . GLU A 1 103 ? -20.687 14.916 13.167 1.00 87.62 103 GLU A O 1
ATOM 757 N N . SER A 1 104 ? -21.452 14.937 11.060 1.00 88.56 104 SER A N 1
ATOM 758 C CA . SER A 1 104 ? -22.678 15.668 11.361 1.00 88.56 104 SER A CA 1
ATOM 759 C C . SER A 1 104 ? -23.738 15.449 10.285 1.00 88.56 104 SER A C 1
ATOM 761 O O . SER A 1 104 ? -23.441 15.121 9.136 1.00 88.56 104 SER A O 1
ATOM 763 N N . LYS A 1 105 ? -24.999 15.628 10.673 1.00 89.31 105 LYS A N 1
ATOM 764 C CA . LYS A 1 105 ? -26.162 15.561 9.790 1.00 89.31 105 LYS A CA 1
ATOM 765 C C . LYS A 1 105 ? -27.090 16.720 10.123 1.00 89.31 105 LYS A C 1
ATOM 767 O O . LYS A 1 105 ? -27.382 16.948 11.296 1.00 89.31 105 LYS A O 1
ATOM 772 N N . ASN A 1 106 ? -27.546 17.428 9.098 1.00 91.62 106 ASN A N 1
ATOM 773 C CA . ASN A 1 106 ? -28.625 18.407 9.191 1.00 91.62 106 ASN A CA 1
ATOM 774 C C . ASN A 1 106 ? -29.666 18.136 8.087 1.00 91.62 106 ASN A C 1
ATOM 776 O O . ASN A 1 106 ? -29.551 17.151 7.357 1.00 91.62 106 ASN A O 1
ATOM 780 N N . ASP A 1 107 ? -30.687 18.987 7.979 1.00 90.25 107 ASP A N 1
ATOM 781 C CA . ASP A 1 107 ? -31.793 18.794 7.026 1.00 90.25 107 ASP A CA 1
ATOM 782 C C . ASP A 1 107 ? -31.370 18.943 5.553 1.00 90.25 107 ASP A C 1
ATOM 784 O O . ASP A 1 107 ? -32.096 18.523 4.655 1.00 90.25 107 ASP A O 1
ATOM 788 N N . THR A 1 108 ? -30.202 19.539 5.295 1.00 90.38 108 THR A N 1
ATOM 789 C CA . THR A 1 108 ? -29.703 19.845 3.946 1.00 90.38 108 THR A CA 1
ATOM 790 C C . THR A 1 108 ? -28.550 18.952 3.500 1.00 90.38 108 THR A C 1
ATOM 792 O O . THR A 1 108 ? -28.489 18.582 2.332 1.00 90.38 108 THR A O 1
ATOM 795 N N . GLU A 1 109 ? -27.648 18.573 4.405 1.00 93.44 109 GLU A N 1
ATOM 796 C CA . GLU A 1 109 ? -26.440 17.816 4.085 1.00 93.44 109 GLU A CA 1
ATOM 797 C C . GLU A 1 109 ? -26.044 16.822 5.186 1.00 93.44 109 GLU A C 1
ATOM 799 O O . GLU A 1 109 ? -26.319 16.998 6.380 1.00 93.44 109 GLU A O 1
ATOM 804 N N . ILE A 1 110 ? -25.332 15.781 4.760 1.00 92.44 110 ILE A N 1
ATOM 805 C CA . ILE A 1 110 ? -24.622 14.833 5.610 1.00 92.44 110 ILE A CA 1
ATOM 806 C C . ILE A 1 110 ? -23.129 15.017 5.390 1.00 92.44 110 ILE A C 1
ATOM 808 O O . ILE A 1 110 ? -22.619 14.864 4.280 1.00 92.44 110 ILE A O 1
ATOM 812 N N . ARG A 1 111 ? -22.424 15.304 6.481 1.00 92.06 111 ARG A N 1
ATOM 813 C CA . ARG A 1 111 ? -20.969 15.353 6.526 1.00 92.06 111 ARG A CA 1
ATOM 814 C C . ARG A 1 111 ? -20.430 13.995 6.932 1.00 92.06 111 ARG A C 1
ATOM 816 O O . ARG A 1 111 ? -20.605 13.568 8.073 1.00 92.06 111 ARG A O 1
ATOM 823 N N . ILE A 1 112 ? -19.768 13.327 5.998 1.00 89.62 112 ILE A N 1
ATOM 824 C CA . ILE A 1 112 ? -19.272 11.960 6.149 1.00 89.62 112 ILE A CA 1
ATOM 825 C C . ILE A 1 112 ? -17.779 11.879 5.835 1.00 89.62 112 ILE A C 1
ATOM 827 O O . ILE A 1 112 ? -17.270 12.518 4.915 1.00 89.62 112 ILE A O 1
ATOM 831 N N . ARG A 1 113 ? -17.055 11.073 6.606 1.00 86.75 113 ARG A N 1
ATOM 832 C CA . ARG A 1 113 ? -15.647 10.756 6.373 1.00 86.75 113 ARG A CA 1
ATOM 833 C C . ARG A 1 113 ? -15.538 9.378 5.741 1.00 86.75 113 ARG A C 1
ATOM 835 O O . ARG A 1 113 ? -15.879 8.383 6.374 1.00 86.75 113 ARG A O 1
ATOM 842 N N . ILE A 1 114 ? -15.046 9.329 4.510 1.00 85.38 114 ILE A N 1
ATOM 843 C CA . ILE A 1 114 ? -14.955 8.101 3.717 1.00 85.38 114 ILE A CA 1
ATOM 844 C C . ILE A 1 114 ? -13.490 7.631 3.694 1.00 85.38 114 ILE A C 1
ATOM 846 O O . ILE A 1 114 ? -12.603 8.428 3.360 1.00 85.38 114 ILE A O 1
ATOM 850 N N . PRO A 1 115 ? -13.191 6.367 4.052 1.00 79.44 115 PRO A N 1
ATOM 851 C CA . PRO A 1 115 ? -11.856 5.800 3.890 1.00 79.44 115 PRO A CA 1
ATOM 852 C C . PRO A 1 115 ? -11.358 5.962 2.458 1.00 79.44 115 PRO A C 1
ATOM 854 O O . PRO A 1 115 ? -12.081 5.699 1.507 1.00 79.44 115 PRO A O 1
ATOM 857 N N . GLY A 1 116 ? -10.111 6.389 2.282 1.00 72.31 116 GLY A N 1
ATOM 858 C CA . GLY A 1 116 ? -9.588 6.599 0.932 1.00 72.31 116 GLY A CA 1
ATOM 859 C C . GLY A 1 116 ? -9.998 7.926 0.284 1.00 72.31 116 GLY A C 1
ATOM 860 O O . GLY A 1 116 ? -9.360 8.294 -0.697 1.00 72.31 116 GLY A O 1
ATOM 861 N N . GLU A 1 117 ? -10.828 8.765 0.922 1.00 76.25 117 GLU A N 1
ATOM 862 C CA . GLU A 1 117 ? -11.093 10.164 0.520 1.00 76.25 117 GLU A CA 1
ATOM 863 C C . GLU A 1 117 ? -10.426 11.194 1.449 1.00 76.25 117 GLU A C 1
ATOM 865 O O . GLU A 1 117 ? -9.997 10.865 2.555 1.00 76.25 117 GLU A O 1
ATOM 870 N N . SER A 1 118 ? -10.147 12.402 0.948 1.00 68.88 118 SER A N 1
ATOM 871 C CA . SER A 1 118 ? -9.439 13.434 1.720 1.00 68.88 118 SER A CA 1
ATOM 872 C C . SER A 1 118 ? -10.440 14.335 2.427 1.00 68.88 118 SER A C 1
ATOM 874 O O . SER A 1 118 ? -11.229 15.000 1.757 1.00 68.88 118 SER A O 1
ATOM 876 N N . GLY A 1 119 ? -10.344 14.427 3.752 1.00 73.50 119 GLY A N 1
ATOM 877 C CA . GLY A 1 119 ? -11.218 15.289 4.539 1.00 73.50 119 GLY A CA 1
ATOM 878 C C . GLY A 1 119 ? -12.664 14.793 4.606 1.00 73.50 119 GLY A C 1
ATOM 879 O O . GLY A 1 119 ? -12.969 13.639 4.307 1.00 73.50 119 GLY A O 1
ATOM 880 N N . ILE A 1 120 ? -13.541 15.684 5.057 1.00 84.19 120 ILE A N 1
ATOM 881 C CA . ILE A 1 120 ? -14.970 15.418 5.224 1.00 84.19 120 ILE A CA 1
ATOM 882 C C . ILE A 1 120 ? -15.666 15.712 3.902 1.00 84.19 120 ILE A C 1
ATOM 884 O O . ILE A 1 120 ? -15.492 16.794 3.345 1.00 84.19 120 ILE A O 1
ATOM 888 N N . GLN A 1 121 ? -16.456 14.760 3.427 1.00 87.19 121 GLN A N 1
ATOM 889 C CA . GLN A 1 121 ? -17.320 14.943 2.273 1.00 87.19 121 GLN A CA 1
ATOM 890 C C . GLN A 1 121 ? -18.671 15.474 2.734 1.00 87.19 121 GLN A C 1
ATOM 892 O O . GLN A 1 121 ? -19.205 15.002 3.738 1.00 87.19 121 GLN A O 1
ATOM 897 N N . SER A 1 122 ? -19.222 16.435 1.996 1.00 91.38 122 SER A N 1
ATOM 898 C CA . SER A 1 122 ? -20.619 16.841 2.146 1.00 91.38 122 SER A CA 1
ATOM 899 C C . SER A 1 122 ? -21.449 16.175 1.051 1.00 91.38 122 SER A C 1
ATOM 901 O O . SER A 1 122 ? -21.102 16.257 -0.129 1.00 91.38 122 SER A O 1
ATOM 903 N N . ILE A 1 123 ? -22.512 15.481 1.452 1.00 90.94 123 ILE A N 1
ATOM 904 C CA . ILE A 1 123 ? -23.495 14.865 0.562 1.00 90.94 123 ILE A CA 1
ATOM 905 C C . ILE A 1 123 ? -24.839 15.529 0.846 1.00 90.94 123 ILE A C 1
ATOM 907 O O . ILE A 1 123 ? -25.323 15.481 1.978 1.00 90.94 123 ILE A O 1
ATOM 911 N N . SER A 1 124 ? -25.439 16.151 -0.169 1.00 93.62 124 SER A N 1
ATOM 912 C CA . SER A 1 124 ? -26.778 16.735 -0.060 1.00 93.62 124 SER A CA 1
ATOM 913 C C . SER A 1 124 ? -27.795 15.649 0.274 1.00 93.62 124 SER A C 1
ATOM 915 O O . SER A 1 124 ? -27.784 14.586 -0.339 1.00 93.62 124 SER A O 1
ATOM 917 N N . VAL A 1 125 ? -28.716 15.917 1.202 1.00 91.69 125 VAL A N 1
ATOM 918 C CA . VAL A 1 125 ? -29.792 14.971 1.548 1.00 91.69 125 VAL A CA 1
ATOM 919 C C . VAL A 1 125 ? -30.680 14.668 0.334 1.00 91.69 125 VAL A C 1
ATOM 921 O O . VAL A 1 125 ? -31.194 13.561 0.224 1.00 91.69 125 VAL A O 1
ATOM 924 N N . GLY A 1 126 ? -30.813 15.611 -0.608 1.00 92.06 126 GLY A N 1
ATOM 925 C CA . GLY A 1 126 ? -31.555 15.398 -1.857 1.00 92.06 126 GLY A CA 1
ATOM 926 C C . GLY A 1 126 ? -30.885 14.428 -2.838 1.00 92.06 126 GLY A C 1
ATOM 927 O O . GLY A 1 126 ? -31.566 13.893 -3.708 1.00 92.06 126 GLY A O 1
ATOM 928 N N . ASP A 1 127 ? -29.584 14.174 -2.676 1.00 92.75 127 ASP A N 1
ATOM 929 C CA . ASP A 1 127 ? -28.820 13.246 -3.516 1.00 92.75 127 ASP A CA 1
ATOM 930 C C . ASP A 1 127 ? -28.757 11.836 -2.905 1.00 92.75 127 ASP A C 1
ATOM 932 O O . ASP A 1 127 ? -28.095 10.962 -3.461 1.00 92.75 127 ASP A O 1
ATOM 936 N N . ILE A 1 128 ? -29.420 11.600 -1.767 1.00 92.69 128 ILE A N 1
ATOM 937 C CA . ILE A 1 128 ? -29.411 10.323 -1.045 1.00 92.69 128 ILE A CA 1
ATOM 938 C C . ILE A 1 128 ? -30.681 9.539 -1.369 1.00 92.69 128 ILE A C 1
ATOM 940 O O . ILE A 1 128 ? -31.786 9.998 -1.093 1.00 92.69 128 ILE A O 1
ATOM 944 N N . ASP A 1 129 ? -30.504 8.332 -1.895 1.00 92.81 129 ASP A N 1
ATOM 945 C CA . ASP A 1 129 ? -31.578 7.356 -2.076 1.00 92.81 129 ASP A CA 1
ATOM 946 C C . ASP A 1 129 ? -31.787 6.545 -0.788 1.00 92.81 129 ASP A C 1
ATOM 948 O O . ASP A 1 129 ? -32.878 6.522 -0.216 1.00 92.81 129 ASP A O 1
ATOM 952 N N . THR A 1 130 ? -30.711 5.955 -0.252 1.00 91.62 130 THR A N 1
ATOM 953 C CA . THR A 1 130 ? -30.754 5.206 1.013 1.00 91.62 130 THR A CA 1
ATOM 954 C C . THR A 1 130 ? -29.601 5.566 1.940 1.00 91.62 130 THR A C 1
ATOM 956 O O . THR A 1 130 ? -28.489 5.876 1.510 1.00 91.62 130 THR A O 1
ATOM 959 N N . LEU A 1 131 ? -29.875 5.525 3.245 1.00 91.81 131 LEU A N 1
ATOM 960 C CA . LEU A 1 131 ? -28.873 5.643 4.297 1.00 91.81 131 LEU A CA 1
ATOM 961 C C . LEU A 1 131 ? -29.115 4.544 5.320 1.00 91.81 131 LEU A C 1
ATOM 963 O O . LEU A 1 131 ? -30.146 4.536 5.994 1.00 91.81 131 LEU A O 1
ATOM 967 N N . GLU A 1 132 ? -28.141 3.654 5.459 1.00 92.75 132 GLU A N 1
ATOM 968 C CA . GLU A 1 132 ? -28.214 2.496 6.343 1.00 92.75 132 GLU A CA 1
ATOM 969 C C . GLU A 1 132 ? -27.009 2.469 7.282 1.00 92.75 132 GLU A C 1
ATOM 971 O O . GLU A 1 132 ? -25.882 2.782 6.890 1.00 92.75 132 GLU A O 1
ATOM 976 N N . GLN A 1 133 ? -27.237 2.099 8.541 1.00 90.19 133 GLN A N 1
ATOM 977 C CA . GLN A 1 133 ? -26.143 1.819 9.465 1.00 90.19 133 GLN A CA 1
ATOM 978 C C . GLN A 1 133 ? -25.518 0.469 9.098 1.00 90.19 133 GLN A C 1
ATOM 980 O O . GLN A 1 133 ? -26.230 -0.505 8.869 1.00 90.19 133 GLN A O 1
ATOM 985 N N . SER A 1 134 ? -24.189 0.418 9.022 1.00 87.75 134 SER A N 1
ATOM 986 C CA . SER A 1 134 ? -23.447 -0.799 8.700 1.00 87.75 134 SER A CA 1
ATOM 987 C C . SER A 1 134 ? -23.053 -1.539 9.975 1.00 87.75 134 SER A C 1
ATOM 989 O O . SER A 1 134 ? -22.380 -0.982 10.842 1.00 87.75 134 SER A O 1
ATOM 991 N N . ASP A 1 135 ? -23.373 -2.831 10.027 1.00 87.75 135 ASP A N 1
ATOM 992 C CA . ASP A 1 135 ? -22.917 -3.745 11.085 1.00 87.75 135 ASP A CA 1
ATOM 993 C C . ASP A 1 135 ? -21.440 -4.150 10.921 1.00 87.75 135 ASP A C 1
ATOM 995 O O . ASP A 1 135 ? -20.873 -4.843 11.764 1.00 87.75 135 ASP A O 1
ATOM 999 N N . ARG A 1 136 ? -20.800 -3.752 9.813 1.00 89.25 136 ARG A N 1
ATOM 1000 C CA . ARG A 1 136 ? -19.378 -3.997 9.544 1.00 89.25 136 ARG A CA 1
ATOM 1001 C C . ARG A 1 136 ? -18.549 -2.768 9.864 1.00 89.25 136 ARG A C 1
ATOM 1003 O O . ARG A 1 136 ? -18.828 -1.702 9.323 1.00 89.25 136 ARG A O 1
ATOM 1010 N N . SER A 1 137 ? -17.509 -2.946 10.673 1.00 90.50 137 SER A N 1
ATOM 1011 C CA . SER A 1 137 ? -16.539 -1.903 11.015 1.00 90.50 137 SER A CA 1
ATOM 1012 C C . SER A 1 137 ? -15.718 -1.452 9.802 1.00 90.50 137 SER A C 1
ATOM 1014 O O . SER A 1 137 ? -15.503 -2.216 8.860 1.00 90.50 137 SER A O 1
ATOM 1016 N N . LEU A 1 138 ? -15.213 -0.213 9.842 1.00 88.56 138 LEU A N 1
ATOM 1017 C CA . LEU A 1 138 ? -14.213 0.266 8.876 1.00 88.56 138 LEU A CA 1
ATOM 1018 C C . LEU A 1 138 ? -12.819 -0.313 9.137 1.00 88.56 138 LEU A C 1
ATOM 1020 O O . LEU A 1 138 ? -11.974 -0.278 8.244 1.00 88.56 138 LEU A O 1
ATOM 1024 N N . MET A 1 139 ? -12.569 -0.829 10.343 1.00 90.50 139 MET A N 1
ATOM 1025 C CA . MET A 1 139 ? -11.358 -1.585 10.638 1.00 90.50 139 MET A CA 1
ATOM 1026 C C . MET A 1 139 ? -11.451 -2.963 9.957 1.00 90.50 139 MET A C 1
ATOM 1028 O O . MET A 1 139 ? -12.374 -3.717 10.272 1.00 90.50 139 MET A O 1
ATOM 1032 N N . PRO A 1 140 ? -10.530 -3.311 9.037 1.00 85.88 140 PRO A N 1
ATOM 1033 C CA . PRO A 1 140 ? -10.620 -4.557 8.282 1.00 85.88 140 PRO A CA 1
ATOM 1034 C C . PRO A 1 140 ? -10.484 -5.813 9.154 1.00 85.88 140 PRO A C 1
ATOM 1036 O O . PRO A 1 140 ? -9.602 -5.897 10.011 1.00 85.88 140 PRO A O 1
ATOM 1039 N N . ASP A 1 141 ? -11.304 -6.828 8.874 1.00 85.56 141 ASP A N 1
ATOM 1040 C CA . ASP A 1 141 ? -11.077 -8.195 9.354 1.00 85.56 141 ASP A CA 1
ATOM 1041 C C . ASP A 1 141 ? -9.769 -8.767 8.780 1.00 85.56 141 ASP A C 1
ATOM 1043 O O . ASP A 1 141 ? -9.332 -8.408 7.683 1.00 85.56 141 ASP A O 1
ATOM 1047 N N . GLY A 1 142 ? -9.132 -9.684 9.511 1.00 85.44 142 GLY A N 1
ATOM 1048 C CA . GLY A 1 142 ? -7.945 -10.379 9.026 1.00 85.44 142 GLY A CA 1
ATOM 1049 C C . GLY A 1 142 ? -6.643 -9.584 9.045 1.00 85.44 142 GLY A C 1
ATOM 1050 O O . GLY A 1 142 ? -5.626 -10.138 8.627 1.00 8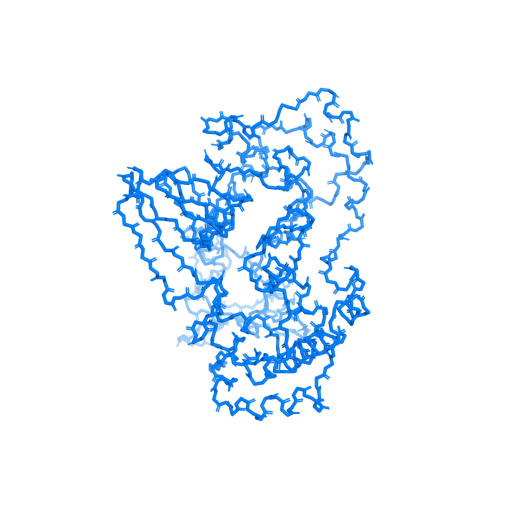5.44 142 GLY A O 1
ATOM 1051 N N . LEU A 1 143 ? -6.616 -8.355 9.581 1.00 83.69 143 LEU A N 1
ATOM 1052 C CA . LEU A 1 143 ? -5.376 -7.580 9.766 1.00 83.69 143 LEU A CA 1
ATOM 1053 C C . LEU A 1 143 ? -4.301 -8.375 10.511 1.00 83.69 143 LEU A C 1
ATOM 1055 O O . LEU A 1 143 ? -3.122 -8.307 10.166 1.00 83.69 143 LEU A O 1
ATOM 1059 N N . VAL A 1 144 ? -4.707 -9.176 11.500 1.00 88.06 144 VAL A N 1
ATOM 1060 C CA . VAL A 1 144 ? -3.766 -9.999 12.260 1.00 88.06 144 VAL A CA 1
ATOM 1061 C C . VAL A 1 144 ? -3.057 -11.014 11.368 1.00 88.06 144 VAL A C 1
ATOM 1063 O O . VAL A 1 144 ? -1.898 -11.288 11.621 1.00 88.06 144 VAL A O 1
ATOM 1066 N N . ASN A 1 145 ? -3.657 -11.501 10.275 1.00 84.94 145 ASN A N 1
ATOM 1067 C CA . ASN A 1 145 ? -3.003 -12.448 9.360 1.00 84.94 145 ASN A CA 1
ATOM 1068 C C . ASN A 1 145 ? -1.771 -11.860 8.645 1.00 84.94 145 ASN A C 1
ATOM 1070 O O . ASN A 1 145 ? -0.992 -12.617 8.071 1.00 84.94 145 ASN A O 1
ATOM 1074 N N . LEU A 1 146 ? -1.585 -10.535 8.679 1.00 82.19 146 LEU A N 1
ATOM 1075 C CA . LEU A 1 146 ? -0.403 -9.854 8.142 1.00 82.19 146 LEU A CA 1
ATOM 1076 C C . LEU A 1 146 ? 0.801 -9.898 9.097 1.00 82.19 146 LEU A C 1
ATOM 1078 O O . LEU A 1 146 ? 1.902 -9.500 8.717 1.00 82.19 146 LEU A O 1
ATOM 1082 N N . LEU A 1 147 ? 0.611 -10.354 10.337 1.00 83.50 147 LEU A N 1
ATOM 1083 C CA . LEU A 1 147 ? 1.699 -10.535 11.293 1.00 83.50 147 LEU A CA 1
ATOM 1084 C C . LEU A 1 147 ? 2.392 -11.874 11.046 1.00 83.50 147 LEU A C 1
ATOM 1086 O O . LEU A 1 147 ? 1.763 -12.885 10.740 1.00 83.50 147 LEU A O 1
ATOM 1090 N N . SER A 1 148 ? 3.708 -11.893 11.226 1.00 82.25 148 SER A N 1
ATOM 1091 C CA . SER A 1 148 ? 4.529 -13.072 10.940 1.00 82.25 148 SER A CA 1
ATOM 1092 C C . SER A 1 148 ? 4.441 -14.151 12.023 1.00 82.25 148 SER A C 1
ATOM 1094 O O . SER A 1 148 ? 4.867 -15.281 11.794 1.00 82.25 148 SER A O 1
ATOM 1096 N N . SER A 1 149 ? 3.954 -13.820 13.223 1.00 88.31 149 SER A N 1
ATOM 1097 C CA . SER A 1 149 ? 3.874 -14.766 14.339 1.00 88.31 149 SER A CA 1
ATOM 1098 C C . SER A 1 149 ? 2.892 -14.327 15.425 1.00 88.31 149 SER A C 1
ATOM 1100 O O . SER A 1 149 ? 2.590 -13.141 15.578 1.00 88.31 149 SER A O 1
ATOM 1102 N N . ARG A 1 150 ? 2.479 -15.285 16.270 1.00 93.31 150 ARG A N 1
ATOM 1103 C CA . ARG A 1 150 ? 1.732 -15.016 17.511 1.00 93.31 150 ARG A CA 1
ATOM 1104 C C . ARG A 1 150 ? 2.460 -14.011 18.411 1.00 93.31 150 ARG A C 1
ATOM 1106 O O . ARG A 1 150 ? 1.812 -13.173 19.020 1.00 93.31 150 ARG A O 1
ATOM 1113 N N . GLN A 1 151 ? 3.795 -14.040 18.456 1.00 94.69 151 GLN A N 1
ATOM 1114 C CA . GLN A 1 151 ? 4.570 -13.088 19.258 1.00 94.69 151 GLN A CA 1
ATOM 1115 C C . GLN A 1 151 ? 4.372 -11.641 18.790 1.00 94.69 151 GLN A C 1
ATOM 1117 O O . GLN A 1 151 ? 4.201 -10.759 19.622 1.00 94.69 151 GLN A O 1
ATOM 1122 N N . GLN A 1 152 ? 4.322 -11.390 17.477 1.00 93.44 152 GLN A N 1
ATOM 1123 C CA . GLN A 1 152 ? 4.038 -10.047 16.959 1.00 93.44 152 GLN A CA 1
ATOM 1124 C C . GLN A 1 152 ? 2.632 -9.565 17.342 1.00 93.44 152 GLN A C 1
ATOM 1126 O O . GLN A 1 152 ? 2.437 -8.382 17.611 1.00 93.44 152 GLN A O 1
ATOM 1131 N N . PHE A 1 153 ? 1.658 -10.476 17.417 1.00 96.44 153 PHE A N 1
ATOM 1132 C CA . PHE A 1 153 ? 0.326 -10.151 17.926 1.00 96.44 153 PHE A CA 1
ATOM 1133 C C . PHE A 1 153 ? 0.366 -9.742 19.405 1.00 96.44 153 PHE A C 1
ATOM 1135 O O . PHE A 1 153 ? -0.207 -8.714 19.767 1.00 96.44 153 PHE A O 1
ATOM 1142 N N . LEU A 1 154 ? 1.090 -10.489 20.246 1.00 97.69 154 LEU A N 1
ATOM 1143 C CA . LEU A 1 154 ? 1.279 -10.143 21.660 1.00 97.69 154 LEU A CA 1
ATOM 1144 C C . LEU A 1 154 ? 1.999 -8.799 21.834 1.00 97.69 154 LEU A C 1
ATOM 1146 O O . LEU A 1 154 ? 1.608 -8.004 22.685 1.00 97.69 154 LEU A O 1
ATOM 1150 N N . ASP A 1 155 ? 3.012 -8.526 21.009 1.00 97.00 155 ASP A N 1
ATOM 1151 C CA . ASP A 1 155 ? 3.756 -7.266 21.017 1.00 97.00 155 ASP A CA 1
ATOM 1152 C C . ASP A 1 155 ? 2.837 -6.075 20.678 1.00 97.00 155 ASP A C 1
ATOM 1154 O O . ASP A 1 155 ? 2.825 -5.082 21.408 1.00 97.00 155 ASP A O 1
ATOM 1158 N N . ILE A 1 156 ? 2.002 -6.182 19.631 1.00 96.56 156 ILE A N 1
ATOM 1159 C CA . ILE A 1 156 ? 0.990 -5.155 19.308 1.00 96.56 156 ILE A CA 1
ATOM 1160 C C . ILE A 1 156 ? 0.010 -4.974 20.465 1.00 96.56 156 ILE A C 1
ATOM 1162 O O . ILE A 1 156 ? -0.257 -3.841 20.855 1.00 96.56 156 ILE A O 1
ATOM 1166 N N . CYS A 1 157 ? -0.512 -6.061 21.037 1.00 97.56 157 CYS A N 1
ATOM 1167 C CA . CYS A 1 157 ? -1.435 -5.970 22.168 1.00 97.56 157 CYS A CA 1
ATOM 1168 C C . CYS A 1 157 ? -0.787 -5.237 23.349 1.00 97.56 157 CYS A C 1
ATOM 1170 O O . CYS A 1 157 ? -1.391 -4.322 23.904 1.00 97.56 157 CYS A O 1
ATOM 1172 N N . LYS A 1 158 ? 0.468 -5.566 23.681 1.00 97.88 158 LYS A N 1
ATOM 1173 C CA . LYS A 1 158 ? 1.220 -4.892 24.743 1.00 97.88 158 LYS A CA 1
ATOM 1174 C C . LYS A 1 158 ? 1.387 -3.398 24.470 1.00 97.88 158 LYS A C 1
ATOM 1176 O O . LYS A 1 158 ? 1.144 -2.599 25.369 1.00 97.88 158 LYS A O 1
ATOM 1181 N N . TYR A 1 159 ? 1.744 -3.019 23.242 1.00 97.31 159 TYR A N 1
ATOM 1182 C CA . TYR A 1 159 ? 1.822 -1.613 22.841 1.00 97.31 159 TYR A CA 1
ATOM 1183 C C . TYR A 1 159 ? 0.487 -0.887 23.049 1.00 97.31 159 TYR A C 1
ATOM 1185 O O . TYR A 1 159 ? 0.455 0.180 23.658 1.00 97.31 159 TYR A O 1
ATOM 1193 N N . LEU A 1 160 ? -0.619 -1.491 22.607 1.00 95.75 160 LEU A N 1
ATOM 1194 C CA . LEU A 1 160 ? -1.958 -0.919 22.752 1.00 95.75 160 LEU A CA 1
ATOM 1195 C C . LEU A 1 160 ? -2.374 -0.755 24.215 1.00 95.75 160 LEU A C 1
ATOM 1197 O O . LEU A 1 160 ? -2.987 0.251 24.560 1.00 95.75 160 LEU A O 1
ATOM 1201 N N . PHE A 1 161 ? -2.023 -1.711 25.077 1.00 95.81 161 PHE A N 1
ATOM 1202 C CA . PHE A 1 161 ? -2.292 -1.612 26.511 1.00 95.81 161 PHE A CA 1
ATOM 1203 C C . PHE A 1 161 ? -1.550 -0.426 27.126 1.00 95.81 161 PHE A C 1
ATOM 1205 O O . PHE A 1 161 ? -2.153 0.362 27.848 1.00 95.81 161 PHE A O 1
ATOM 1212 N N . GLU A 1 162 ? -0.265 -0.272 26.801 1.00 95.25 162 GLU A N 1
ATOM 1213 C CA . GLU A 1 162 ? 0.559 0.790 27.372 1.00 95.25 162 GLU A CA 1
ATOM 1214 C C . GLU A 1 162 ? 0.144 2.184 26.908 1.00 95.25 162 GLU A C 1
ATOM 1216 O O . GLU A 1 162 ? 0.133 3.103 27.723 1.00 95.25 162 GLU A O 1
ATOM 1221 N N . ILE A 1 163 ? -0.229 2.370 25.637 1.00 93.81 163 ILE A N 1
ATOM 1222 C CA . ILE A 1 163 ? -0.704 3.686 25.180 1.00 93.81 163 ILE A CA 1
ATOM 1223 C C . ILE A 1 163 ? -2.110 4.002 25.695 1.00 93.81 163 ILE A C 1
ATOM 1225 O O . ILE A 1 163 ? -2.392 5.163 25.975 1.00 93.81 163 ILE A O 1
ATOM 1229 N N . ALA A 1 164 ? -2.981 2.998 25.852 1.00 92.44 164 ALA A N 1
ATOM 1230 C CA . ALA A 1 164 ? -4.324 3.206 26.387 1.00 92.44 164 ALA A CA 1
ATOM 1231 C C . ALA A 1 164 ? -4.295 3.570 27.881 1.00 92.44 164 ALA A C 1
ATOM 1233 O O . ALA A 1 164 ? -5.096 4.390 28.322 1.00 92.44 164 ALA A O 1
ATOM 1234 N N . GLU A 1 165 ? -3.366 2.989 28.646 1.00 91.88 165 GLU A N 1
ATOM 1235 C CA . GLU A 1 165 ? -3.178 3.268 30.076 1.00 91.88 165 GLU A CA 1
ATOM 1236 C C . GLU A 1 165 ? -2.333 4.528 30.325 1.00 91.88 165 GLU A C 1
ATOM 1238 O O . GLU A 1 165 ? -2.698 5.374 31.139 1.00 91.88 165 GLU A O 1
ATOM 1243 N N . GLY A 1 166 ? -1.210 4.673 29.618 1.00 90.00 166 GLY A N 1
ATOM 1244 C CA . GLY A 1 166 ? -0.244 5.763 29.799 1.00 90.00 166 GLY A CA 1
ATOM 1245 C C . GLY A 1 166 ? -0.520 7.017 28.961 1.00 90.00 166 GLY A C 1
ATOM 1246 O O . GLY A 1 166 ? 0.198 8.013 29.068 1.00 90.00 166 GLY A O 1
ATOM 1247 N N . GLY A 1 167 ? -1.545 6.983 28.114 1.00 90.56 167 GLY A N 1
ATOM 1248 C CA . GLY A 1 167 ? -2.029 8.131 27.362 1.00 90.56 167 GLY A CA 1
ATOM 1249 C C . GLY A 1 167 ? -1.063 8.684 26.300 1.00 90.56 167 GLY A C 1
ATOM 1250 O O . GLY A 1 167 ? -0.118 8.009 25.873 1.00 90.56 167 GLY A O 1
ATOM 1251 N N . PRO A 1 168 ? -1.273 9.941 25.854 1.00 89.69 168 PRO A N 1
ATOM 1252 C CA . PRO A 1 168 ? -0.482 10.558 24.783 1.00 89.69 168 PRO A CA 1
ATOM 1253 C C . PRO A 1 168 ? 1.006 10.724 25.114 1.00 89.69 168 PRO A C 1
ATOM 1255 O O . PRO A 1 168 ? 1.833 10.845 24.212 1.00 89.69 168 PRO A O 1
ATOM 1258 N N . GLU A 1 169 ? 1.364 10.772 26.399 1.00 90.19 169 GLU A N 1
ATOM 1259 C CA . GLU A 1 169 ? 2.764 10.788 26.836 1.00 90.19 169 GLU A CA 1
ATOM 1260 C C . GLU A 1 169 ? 3.437 9.454 26.534 1.00 90.19 169 GLU A C 1
ATOM 1262 O O . GLU A 1 169 ? 4.454 9.436 25.837 1.00 90.19 169 GLU A O 1
ATOM 1267 N N . ARG A 1 170 ? 2.818 8.340 26.942 1.00 92.69 170 ARG A N 1
ATOM 1268 C CA . ARG A 1 170 ? 3.356 7.006 26.672 1.00 92.69 170 ARG A CA 1
ATOM 1269 C C . ARG A 1 170 ? 3.404 6.684 25.181 1.00 92.69 170 ARG A C 1
ATOM 1271 O O . ARG A 1 170 ? 4.371 6.088 24.711 1.00 92.69 170 ARG A O 1
ATOM 1278 N N . GLU A 1 171 ? 2.411 7.134 24.414 1.00 91.12 171 GLU A N 1
ATOM 1279 C CA . GLU A 1 171 ? 2.426 7.032 22.949 1.00 91.12 171 GLU A CA 1
ATOM 1280 C C . GLU A 1 171 ? 3.637 7.752 22.331 1.00 91.12 171 GLU A C 1
ATOM 1282 O O . GLU A 1 171 ? 4.282 7.206 21.433 1.00 91.12 171 GLU A O 1
ATOM 1287 N N . ARG A 1 172 ? 3.988 8.953 22.823 1.00 89.44 172 ARG A N 1
ATOM 1288 C CA . ARG A 1 172 ? 5.174 9.694 22.359 1.00 89.44 172 ARG A CA 1
ATOM 1289 C C . ARG A 1 172 ? 6.479 9.005 22.743 1.00 89.44 172 ARG A C 1
ATOM 1291 O O . ARG A 1 172 ? 7.390 8.984 21.921 1.00 89.44 172 ARG A O 1
ATOM 1298 N N . GLU A 1 173 ? 6.570 8.454 23.950 1.00 92.06 173 GLU A N 1
ATOM 1299 C CA . GLU A 1 173 ? 7.756 7.723 24.420 1.00 92.06 173 GLU A CA 1
ATOM 1300 C C . GLU A 1 173 ? 8.024 6.458 23.604 1.00 92.06 173 GLU A C 1
ATOM 1302 O O . GLU A 1 173 ? 9.166 6.177 23.245 1.00 92.06 173 GLU A O 1
ATOM 1307 N N . LEU A 1 174 ? 6.970 5.700 23.297 1.00 92.00 174 LEU A N 1
ATOM 1308 C CA . LEU A 1 174 ? 7.061 4.457 22.534 1.00 92.00 174 LEU A CA 1
ATOM 1309 C C . LEU A 1 174 ? 7.134 4.681 21.022 1.00 92.00 174 LEU A C 1
ATOM 1311 O O . LEU A 1 174 ? 7.298 3.715 20.276 1.00 92.00 174 LEU A O 1
ATOM 1315 N N . LYS A 1 175 ? 7.004 5.927 20.544 1.00 88.44 175 LYS A N 1
ATOM 1316 C CA . LYS A 1 175 ? 7.033 6.234 19.115 1.00 88.44 175 LYS A CA 1
ATOM 1317 C C . LYS A 1 175 ? 8.365 5.766 18.512 1.00 88.44 175 LYS A C 1
ATOM 1319 O O . LYS A 1 175 ? 9.419 6.305 18.859 1.00 88.44 175 LYS A O 1
ATOM 1324 N N . PRO A 1 176 ? 8.349 4.802 17.577 1.00 86.56 176 PRO A N 1
ATOM 1325 C CA . PRO A 1 176 ? 9.577 4.245 17.043 1.00 86.56 176 PRO A CA 1
ATOM 1326 C C . PRO A 1 176 ? 10.306 5.273 16.175 1.00 86.56 176 PRO A C 1
ATOM 1328 O O . PRO A 1 176 ? 9.697 6.131 15.524 1.00 86.56 176 PRO A O 1
ATOM 1331 N N . ALA A 1 177 ? 11.633 5.151 16.112 1.00 83.88 177 ALA A N 1
ATOM 1332 C CA . ALA A 1 177 ? 12.421 5.874 15.125 1.00 83.88 177 ALA A CA 1
ATOM 1333 C C . ALA A 1 177 ? 11.936 5.506 13.715 1.00 83.88 177 ALA A C 1
ATOM 1335 O O . ALA A 1 177 ? 11.720 4.331 13.415 1.00 83.88 177 ALA A O 1
ATOM 1336 N N . ARG A 1 178 ? 11.787 6.503 12.832 1.00 75.81 178 ARG A N 1
ATOM 1337 C CA . ARG A 1 178 ? 11.273 6.294 11.465 1.00 75.81 178 ARG A CA 1
ATOM 1338 C C . ARG A 1 178 ? 12.055 5.233 10.684 1.00 75.81 178 ARG A C 1
ATOM 1340 O O . ARG A 1 178 ? 11.468 4.524 9.877 1.00 75.81 178 ARG A O 1
ATOM 1347 N N . SER A 1 179 ? 13.352 5.096 10.944 1.00 74.25 179 SER A N 1
ATOM 1348 C CA . SER A 1 179 ? 14.217 4.079 10.333 1.00 74.25 179 SER A CA 1
ATOM 1349 C C . SER A 1 179 ? 13.785 2.633 10.601 1.00 74.25 179 SER A C 1
ATOM 1351 O O . SER A 1 179 ? 14.180 1.755 9.847 1.00 74.25 179 SER A O 1
ATOM 1353 N N . LEU A 1 180 ? 12.985 2.370 11.640 1.00 72.62 180 LEU A N 1
ATOM 1354 C CA . LEU A 1 180 ? 12.570 1.016 12.024 1.00 72.62 180 LEU A CA 1
ATOM 1355 C C . LEU A 1 180 ? 11.348 0.497 11.249 1.00 72.62 180 LEU A C 1
ATOM 1357 O O . LEU A 1 180 ? 11.082 -0.702 11.266 1.00 72.62 180 LEU A O 1
ATOM 1361 N N . TYR A 1 181 ? 10.590 1.381 10.595 1.00 71.62 181 TYR A N 1
ATOM 1362 C CA . TYR A 1 181 ? 9.360 1.023 9.869 1.00 71.62 181 TYR A CA 1
ATOM 1363 C C . TYR A 1 181 ? 9.214 1.718 8.509 1.00 71.62 181 TYR A C 1
ATOM 1365 O O . TYR A 1 181 ? 8.273 1.442 7.768 1.00 71.62 181 TYR A O 1
ATOM 1373 N N . ALA A 1 182 ? 10.125 2.625 8.149 1.00 67.06 182 ALA A N 1
ATOM 1374 C CA . ALA A 1 182 ? 10.236 3.084 6.774 1.00 67.06 182 ALA A CA 1
ATOM 1375 C C . ALA A 1 182 ? 10.838 1.969 5.912 1.00 67.06 182 ALA A C 1
ATOM 1377 O O . ALA A 1 182 ? 11.777 1.296 6.333 1.00 67.06 182 ALA A O 1
ATOM 1378 N N . ALA A 1 183 ? 10.328 1.806 4.690 1.00 64.81 183 ALA A N 1
ATOM 1379 C CA . ALA A 1 183 ? 10.970 0.944 3.708 1.00 64.81 183 ALA A CA 1
ATOM 1380 C C . ALA A 1 183 ? 12.437 1.370 3.531 1.00 64.81 183 ALA A C 1
ATOM 1382 O O . ALA A 1 183 ? 12.717 2.567 3.414 1.00 64.81 183 ALA A O 1
ATOM 1383 N N . THR A 1 184 ? 13.366 0.410 3.515 1.00 67.00 184 THR A N 1
ATOM 1384 C CA . THR A 1 184 ? 14.770 0.680 3.191 1.00 67.00 184 THR A CA 1
ATOM 1385 C C . THR A 1 184 ? 14.839 1.190 1.760 1.00 67.00 184 THR A C 1
ATOM 1387 O O . THR A 1 184 ? 14.519 0.468 0.817 1.00 67.00 184 THR A O 1
ATOM 1390 N N . ILE A 1 185 ? 15.222 2.452 1.606 1.00 75.81 185 ILE A N 1
ATOM 1391 C CA . ILE A 1 185 ? 15.353 3.088 0.301 1.00 75.81 185 ILE A CA 1
ATOM 1392 C C . ILE A 1 185 ? 16.787 2.851 -0.183 1.00 75.81 185 ILE A C 1
ATOM 1394 O O . ILE A 1 185 ? 17.715 3.152 0.572 1.00 75.81 185 ILE A O 1
ATOM 1398 N N . PRO A 1 186 ? 16.991 2.321 -1.401 1.00 79.25 186 PRO A N 1
ATOM 1399 C CA . PRO A 1 186 ? 18.324 2.189 -1.975 1.00 79.25 186 PRO A CA 1
ATOM 1400 C C . PRO A 1 186 ? 19.073 3.526 -1.999 1.00 79.25 186 PRO A C 1
ATOM 1402 O O . PRO A 1 186 ? 18.485 4.559 -2.308 1.00 79.25 186 PRO A O 1
ATOM 1405 N N . GLU A 1 187 ? 20.377 3.506 -1.718 1.00 81.00 187 GLU A N 1
ATOM 1406 C CA . GLU A 1 187 ? 21.205 4.719 -1.618 1.00 81.00 187 GLU A CA 1
ATOM 1407 C C . GLU A 1 187 ? 21.179 5.565 -2.902 1.00 81.00 187 GLU A C 1
ATOM 1409 O O . GLU A 1 187 ? 21.158 6.791 -2.838 1.00 81.00 187 GLU A O 1
ATOM 1414 N N . TYR A 1 188 ? 21.070 4.929 -4.075 1.00 86.19 188 TYR A N 1
ATOM 1415 C CA 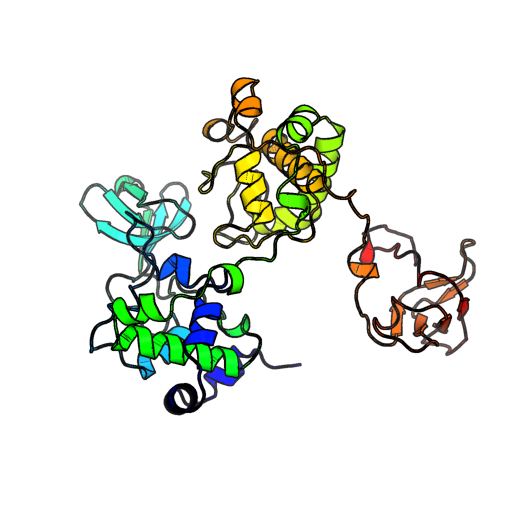. TYR A 1 188 ? 21.002 5.640 -5.355 1.00 86.19 188 TYR A CA 1
ATOM 1416 C C . TYR A 1 188 ? 19.799 6.595 -5.467 1.00 86.19 188 TYR A C 1
ATOM 1418 O O . TYR A 1 188 ? 19.838 7.521 -6.270 1.00 86.19 188 TYR A O 1
ATOM 1426 N N . GLU A 1 189 ? 18.734 6.401 -4.680 1.00 90.38 189 GLU A N 1
ATOM 1427 C CA . GLU A 1 189 ? 17.522 7.232 -4.724 1.00 90.38 189 GLU A CA 1
ATOM 1428 C C . GLU A 1 189 ? 17.761 8.674 -4.245 1.00 90.38 189 GLU A C 1
ATOM 1430 O O . GLU A 1 189 ? 16.915 9.535 -4.483 1.00 90.38 189 GLU A O 1
ATOM 1435 N N . SER A 1 190 ? 18.885 8.969 -3.576 1.00 89.94 190 SER A N 1
ATOM 1436 C CA . SER A 1 190 ? 19.230 10.341 -3.177 1.00 89.94 190 SER A CA 1
ATOM 1437 C C . SER A 1 190 ? 19.951 11.164 -4.251 1.00 89.94 190 SER A C 1
ATOM 1439 O O . SER A 1 190 ? 20.072 12.370 -4.066 1.00 89.94 190 SER A O 1
ATOM 1441 N N . ASP A 1 191 ? 20.420 10.551 -5.345 1.00 94.06 191 ASP A N 1
ATOM 1442 C CA . ASP A 1 191 ? 21.205 11.217 -6.406 1.00 94.06 191 ASP A CA 1
ATOM 1443 C C . ASP A 1 191 ? 20.563 11.068 -7.801 1.00 94.06 191 ASP A C 1
ATOM 1445 O O . ASP A 1 191 ? 21.239 11.034 -8.828 1.00 94.06 191 ASP A O 1
ATOM 1449 N N . ILE A 1 192 ? 19.235 10.958 -7.866 1.00 97.12 192 ILE A N 1
ATOM 1450 C CA . ILE A 1 192 ? 18.527 10.800 -9.141 1.00 97.12 192 ILE A CA 1
ATOM 1451 C C . ILE A 1 192 ? 18.348 12.142 -9.859 1.00 97.12 192 ILE A C 1
ATOM 1453 O O . ILE A 1 192 ? 17.826 13.105 -9.297 1.00 97.12 192 ILE A O 1
ATOM 1457 N N . ASP A 1 193 ? 18.716 12.185 -11.140 1.00 97.56 193 ASP A N 1
ATOM 1458 C CA . ASP A 1 193 ? 18.412 13.279 -12.065 1.00 97.56 193 ASP A CA 1
ATOM 1459 C C . ASP A 1 193 ? 16.933 13.237 -12.487 1.00 97.56 193 ASP A C 1
ATOM 1461 O O . ASP A 1 193 ? 16.567 12.848 -13.600 1.00 97.56 193 ASP A O 1
ATOM 1465 N N . HIS A 1 194 ? 16.048 13.624 -11.570 1.00 98.00 194 HIS A N 1
ATOM 1466 C CA . HIS A 1 194 ? 14.606 13.616 -11.809 1.00 98.00 194 HIS A CA 1
ATOM 1467 C C . HIS A 1 194 ? 14.208 14.485 -13.010 1.00 98.00 194 HIS A C 1
ATOM 1469 O O . HIS A 1 194 ? 13.344 14.090 -13.795 1.00 98.00 194 HIS A O 1
ATOM 1475 N N . ALA A 1 195 ? 14.844 15.650 -13.171 1.00 98.00 195 ALA A N 1
ATOM 1476 C CA . ALA A 1 195 ? 14.553 16.567 -14.266 1.00 98.00 195 ALA A CA 1
ATOM 1477 C C . ALA A 1 195 ? 14.920 15.948 -15.619 1.00 98.00 195 ALA A C 1
ATOM 1479 O O . ALA A 1 195 ? 14.070 15.877 -16.505 1.00 98.00 195 ALA A O 1
ATOM 1480 N N . GLY A 1 196 ? 16.142 15.429 -15.767 1.00 97.31 196 GLY A N 1
ATOM 1481 C CA . GLY A 1 196 ? 16.571 14.792 -17.008 1.00 97.31 196 GLY A CA 1
ATOM 1482 C C . GLY A 1 196 ? 15.793 13.519 -17.332 1.00 97.31 196 GLY A C 1
ATOM 1483 O O . GLY A 1 196 ? 15.565 13.232 -18.507 1.00 97.31 196 GLY A O 1
ATOM 1484 N N . MET A 1 197 ? 15.342 12.757 -16.327 1.00 97.50 197 MET A N 1
ATOM 1485 C CA . MET A 1 197 ? 14.476 11.596 -16.556 1.00 97.50 197 MET A CA 1
ATOM 1486 C C . MET A 1 197 ? 13.107 12.009 -17.097 1.00 97.50 197 MET A C 1
ATOM 1488 O O . MET A 1 197 ? 12.696 11.488 -18.133 1.00 97.50 197 MET A O 1
ATOM 1492 N N . ILE A 1 198 ? 12.442 12.974 -16.453 1.00 97.94 198 ILE A N 1
ATOM 1493 C CA . ILE A 1 198 ? 11.121 13.463 -16.874 1.00 97.94 198 ILE A CA 1
ATOM 1494 C C . ILE A 1 198 ? 11.188 14.085 -18.275 1.00 97.94 198 ILE A C 1
ATOM 1496 O O . ILE A 1 198 ? 10.339 13.785 -19.110 1.00 97.94 198 ILE A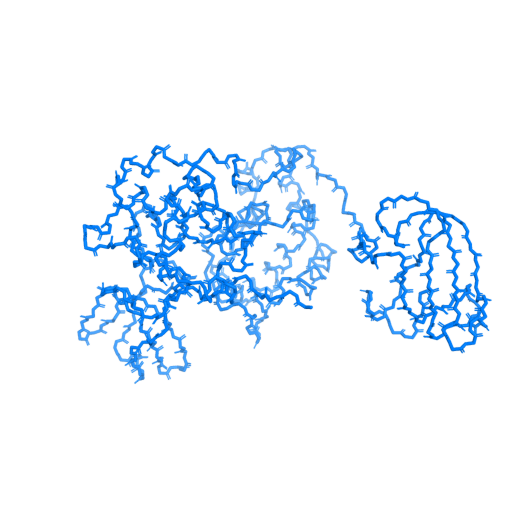 O 1
ATOM 1500 N N . SER A 1 199 ? 12.208 14.899 -18.559 1.00 96.75 199 SER A N 1
ATOM 1501 C CA . SER A 1 199 ? 12.372 15.553 -19.865 1.00 96.75 199 SER A CA 1
ATOM 1502 C C . SER A 1 199 ? 12.678 14.587 -21.011 1.00 96.75 199 SER A C 1
ATOM 1504 O O . SER A 1 199 ? 12.515 14.953 -22.170 1.00 96.75 199 SER A O 1
ATOM 1506 N N . SER A 1 200 ? 13.138 13.369 -20.709 1.00 96.38 200 SER A N 1
ATOM 1507 C CA . SER A 1 200 ? 13.469 12.351 -21.717 1.00 96.38 200 SER A CA 1
ATOM 1508 C C . SER A 1 200 ? 12.344 11.355 -22.010 1.00 96.38 200 SER A C 1
ATOM 1510 O O . SER A 1 200 ? 12.564 10.415 -22.769 1.00 96.38 200 SER A O 1
ATOM 1512 N N . LEU A 1 201 ? 11.175 11.514 -21.384 1.00 97.56 201 LEU A N 1
ATOM 1513 C CA . LEU A 1 201 ? 10.037 10.618 -21.586 1.00 97.56 201 LEU A CA 1
ATOM 1514 C C . LEU A 1 201 ? 9.479 10.754 -23.008 1.00 97.56 201 LEU A C 1
ATOM 1516 O O . LEU A 1 201 ? 9.201 11.858 -23.473 1.00 97.56 201 LEU A O 1
ATOM 1520 N N . ASP A 1 202 ? 9.288 9.615 -23.667 1.00 97.38 202 ASP A N 1
ATOM 1521 C CA . ASP A 1 202 ? 8.832 9.501 -25.050 1.00 97.38 202 ASP A CA 1
ATOM 1522 C C . ASP A 1 202 ? 7.800 8.367 -25.238 1.00 97.38 202 ASP A C 1
ATOM 1524 O O . ASP A 1 202 ? 7.355 7.714 -24.287 1.00 97.38 202 ASP A O 1
ATOM 1528 N N . ASP A 1 203 ? 7.432 8.095 -26.492 1.00 97.81 203 ASP A N 1
ATOM 1529 C CA . ASP A 1 203 ? 6.496 7.022 -26.845 1.00 97.81 203 ASP A CA 1
ATOM 1530 C C . ASP A 1 203 ? 6.988 5.625 -26.418 1.00 97.81 203 ASP A C 1
ATOM 1532 O O . ASP A 1 203 ? 6.180 4.732 -26.142 1.00 97.81 203 ASP A O 1
ATOM 1536 N N . GLU A 1 204 ? 8.302 5.399 -26.336 1.00 96.12 204 GLU A N 1
ATOM 1537 C CA . GLU A 1 204 ? 8.847 4.131 -25.851 1.00 96.12 204 GLU A CA 1
ATOM 1538 C C . GLU A 1 204 ? 8.718 4.025 -24.328 1.00 96.12 204 GLU A C 1
ATOM 1540 O O . GLU A 1 204 ? 8.324 2.970 -23.820 1.00 96.12 204 GLU A O 1
ATOM 1545 N N . SER A 1 205 ? 8.956 5.115 -23.593 1.00 97.31 205 SER A N 1
ATOM 1546 C CA . SER A 1 205 ? 8.608 5.224 -22.171 1.00 97.31 205 SER A CA 1
ATOM 1547 C C . SER A 1 205 ? 7.130 4.943 -21.923 1.00 97.31 205 SER A C 1
ATOM 1549 O O . SER A 1 205 ? 6.801 4.180 -21.012 1.00 97.31 205 SER A O 1
ATOM 1551 N N . TYR A 1 206 ? 6.237 5.469 -22.766 1.00 98.00 206 TYR A N 1
ATOM 1552 C CA . TYR A 1 206 ? 4.802 5.198 -22.671 1.00 98.00 206 TYR A CA 1
ATOM 1553 C C . TYR A 1 206 ? 4.498 3.701 -22.817 1.00 98.00 206 TYR A C 1
ATOM 1555 O O . TYR A 1 206 ? 3.806 3.115 -21.980 1.00 98.00 206 TYR A O 1
ATOM 1563 N N . LYS A 1 207 ? 5.067 3.040 -23.835 1.00 95.88 207 LYS A N 1
ATOM 1564 C CA . LYS A 1 207 ? 4.880 1.596 -24.068 1.00 95.88 207 LYS A CA 1
ATOM 1565 C C . LYS A 1 207 ? 5.428 0.743 -22.923 1.00 95.88 207 LYS A C 1
ATOM 1567 O O . LYS A 1 207 ? 4.788 -0.240 -22.538 1.00 95.88 207 LYS A O 1
ATOM 1572 N N . ARG A 1 208 ? 6.599 1.083 -22.372 1.00 95.19 208 ARG A N 1
ATOM 1573 C CA . ARG A 1 208 ? 7.174 0.378 -21.210 1.00 95.19 208 ARG A CA 1
ATOM 1574 C C . ARG A 1 208 ? 6.305 0.566 -19.966 1.00 95.19 208 ARG A C 1
ATOM 1576 O O . ARG A 1 208 ? 5.987 -0.418 -19.295 1.00 95.19 208 ARG A O 1
ATOM 1583 N N . GLY A 1 209 ? 5.838 1.788 -19.721 1.00 96.31 209 GLY A N 1
ATOM 1584 C CA . GLY A 1 209 ? 4.926 2.116 -18.629 1.00 96.31 209 GLY A CA 1
ATOM 1585 C C . GLY A 1 209 ? 3.602 1.363 -18.703 1.00 96.31 209 GLY A C 1
ATOM 1586 O O . GLY A 1 209 ? 3.154 0.806 -17.700 1.00 96.31 209 GLY A O 1
ATOM 1587 N N . ALA A 1 210 ? 3.022 1.259 -19.901 1.00 96.38 210 ALA A N 1
ATOM 1588 C CA . ALA A 1 210 ? 1.796 0.504 -20.144 1.00 96.38 210 ALA A CA 1
ATOM 1589 C C . ALA A 1 210 ? 1.948 -0.974 -19.761 1.00 96.38 210 ALA A C 1
ATOM 1591 O O . ALA A 1 210 ? 1.082 -1.540 -19.093 1.00 96.38 210 ALA A O 1
ATOM 1592 N N . LYS A 1 211 ? 3.070 -1.605 -20.138 1.00 91.50 211 LYS A N 1
ATOM 1593 C CA . LYS A 1 211 ? 3.358 -3.006 -19.785 1.00 91.50 211 LYS A CA 1
ATOM 1594 C C . LYS A 1 211 ? 3.439 -3.202 -18.273 1.00 91.50 211 LYS A C 1
ATOM 1596 O O . LYS A 1 211 ? 2.886 -4.172 -17.761 1.00 91.50 211 LYS A O 1
ATOM 1601 N N . ILE A 1 212 ? 4.098 -2.285 -17.565 1.00 91.62 212 ILE A N 1
ATOM 1602 C CA . ILE A 1 212 ? 4.205 -2.328 -16.102 1.00 91.62 212 ILE A CA 1
ATOM 1603 C C . ILE A 1 212 ? 2.820 -2.192 -15.462 1.00 91.62 212 ILE A C 1
ATOM 1605 O O . ILE A 1 212 ? 2.427 -3.029 -14.646 1.00 91.62 212 ILE A O 1
ATOM 1609 N N . TYR A 1 213 ? 2.059 -1.173 -15.868 1.00 94.94 213 TYR A N 1
ATOM 1610 C CA . TYR A 1 213 ? 0.739 -0.902 -15.312 1.00 94.94 213 TYR A CA 1
ATOM 1611 C C . TYR A 1 213 ? -0.206 -2.091 -15.491 1.00 94.94 213 TYR A C 1
ATOM 1613 O O . TYR A 1 213 ? -0.787 -2.576 -14.522 1.00 94.94 213 TYR A O 1
ATOM 1621 N N . ASN A 1 214 ? -0.313 -2.591 -16.724 1.00 89.31 214 ASN A N 1
ATOM 1622 C CA . ASN A 1 214 ? -1.234 -3.666 -17.085 1.00 89.31 214 ASN A CA 1
ATOM 1623 C C . ASN A 1 214 ? -0.857 -5.015 -16.463 1.00 89.31 214 ASN A C 1
ATOM 1625 O O . ASN A 1 214 ? -1.694 -5.908 -16.392 1.00 89.31 214 ASN A O 1
ATOM 1629 N N . ARG A 1 215 ? 0.390 -5.184 -16.014 1.00 80.50 215 ARG A N 1
ATOM 1630 C CA . ARG A 1 215 ? 0.827 -6.413 -15.348 1.00 80.50 215 ARG A CA 1
ATOM 1631 C C . ARG A 1 215 ? 0.549 -6.400 -13.846 1.00 80.50 215 ARG A C 1
ATOM 1633 O O . ARG A 1 215 ? 0.274 -7.454 -13.283 1.00 80.50 215 ARG A O 1
ATOM 1640 N N . LEU A 1 216 ? 0.676 -5.242 -13.194 1.00 83.12 216 LEU A N 1
ATOM 1641 C CA . LEU A 1 216 ? 0.732 -5.166 -11.728 1.00 83.12 216 LEU A CA 1
ATOM 1642 C C . LEU A 1 216 ? -0.235 -4.135 -11.143 1.00 83.12 216 LEU A C 1
ATOM 1644 O O . LEU A 1 216 ? -1.010 -4.456 -10.244 1.00 83.12 216 LEU A O 1
ATOM 1648 N N . CYS A 1 217 ? -0.209 -2.902 -11.647 1.00 90.19 217 CYS A N 1
ATOM 1649 C CA . CYS A 1 217 ? -0.953 -1.785 -11.061 1.00 90.19 217 CYS A CA 1
ATOM 1650 C C . CYS A 1 217 ? -2.461 -1.869 -11.333 1.00 90.19 217 CYS A C 1
ATOM 1652 O O . CYS A 1 217 ? -3.259 -1.474 -10.482 1.00 90.19 217 CYS A O 1
ATOM 1654 N N . ILE A 1 218 ? -2.844 -2.400 -12.499 1.00 90.75 218 ILE A N 1
ATOM 1655 C CA . ILE A 1 218 ? -4.234 -2.499 -12.966 1.00 90.75 218 ILE A CA 1
ATOM 1656 C C . ILE A 1 218 ? -5.130 -3.281 -12.003 1.00 90.75 218 ILE A C 1
ATOM 1658 O O . ILE A 1 218 ? -6.301 -2.948 -11.856 1.00 90.75 218 ILE A O 1
ATOM 1662 N N . ASN A 1 219 ? -4.580 -4.277 -11.300 1.00 84.06 219 ASN A N 1
ATOM 1663 C CA . ASN A 1 219 ? -5.351 -5.103 -10.375 1.00 84.06 219 ASN A CA 1
ATOM 1664 C C . ASN A 1 219 ? -5.953 -4.250 -9.260 1.00 84.06 219 ASN A C 1
ATOM 1666 O O . ASN A 1 219 ? -7.124 -4.404 -8.950 1.00 84.06 219 ASN A O 1
ATOM 1670 N N . CYS A 1 220 ? -5.184 -3.308 -8.712 1.00 86.19 220 CYS A N 1
ATOM 1671 C CA . CYS A 1 220 ? -5.644 -2.441 -7.631 1.00 86.19 220 CYS A CA 1
ATOM 1672 C C . CYS A 1 220 ? -6.297 -1.155 -8.146 1.00 86.19 220 CYS A C 1
ATOM 1674 O O . CYS A 1 220 ? -7.307 -0.731 -7.599 1.00 86.19 220 CYS A O 1
ATOM 1676 N N . HIS A 1 221 ? -5.740 -0.532 -9.189 1.00 93.81 221 HIS A N 1
ATOM 1677 C CA . HIS A 1 221 ? -6.160 0.797 -9.656 1.00 93.81 221 HIS A CA 1
ATOM 1678 C C . HIS A 1 221 ? -7.218 0.779 -10.767 1.00 93.81 221 HIS A C 1
ATOM 1680 O O . HIS A 1 221 ? -7.832 1.811 -11.034 1.00 93.81 221 HIS A O 1
ATOM 1686 N N . GLY A 1 222 ? -7.451 -0.376 -11.392 1.00 91.75 222 GLY A N 1
ATOM 1687 C CA . GLY A 1 222 ? -8.453 -0.547 -12.436 1.00 91.75 222 GLY A CA 1
ATOM 1688 C C . GLY A 1 222 ? -8.075 0.081 -13.775 1.00 91.75 222 GLY A C 1
ATOM 1689 O O . GLY A 1 222 ? -6.911 0.263 -14.113 1.00 91.75 222 GLY A O 1
ATOM 1690 N N . THR A 1 223 ? -9.100 0.377 -14.560 1.00 93.75 223 THR A N 1
ATOM 1691 C CA . THR A 1 223 ? -9.055 1.064 -15.855 1.00 93.75 223 THR A CA 1
ATOM 1692 C C . THR A 1 223 ? -10.113 2.169 -15.856 1.00 93.75 223 THR A C 1
ATOM 1694 O O . THR A 1 223 ? -10.783 2.379 -14.847 1.00 93.75 223 THR A O 1
ATOM 1697 N N . VAL A 1 224 ? -10.295 2.866 -16.981 1.00 91.44 224 VAL A N 1
ATOM 1698 C CA . VAL A 1 224 ? -11.379 3.853 -17.131 1.00 91.44 224 VAL A CA 1
ATOM 1699 C C . VAL A 1 224 ? -12.749 3.194 -16.933 1.00 91.44 224 VAL A C 1
ATOM 1701 O O . VAL A 1 224 ? -13.587 3.732 -16.218 1.00 91.44 224 VAL A O 1
ATOM 1704 N N . ASP A 1 225 ? -12.944 2.003 -17.505 1.00 89.94 225 ASP A N 1
ATOM 1705 C CA . ASP A 1 225 ? -14.255 1.342 -17.543 1.00 89.94 225 ASP A CA 1
ATOM 1706 C C . ASP A 1 225 ? -14.458 0.303 -16.433 1.00 89.94 225 ASP A C 1
ATOM 1708 O O . ASP A 1 225 ? -15.585 -0.103 -16.151 1.00 89.94 225 ASP A O 1
ATOM 1712 N N . LYS A 1 226 ? -13.372 -0.189 -15.828 1.00 87.94 226 LYS A N 1
ATOM 1713 C CA . LYS A 1 226 ? -13.422 -1.255 -14.817 1.00 87.94 226 LYS A CA 1
ATOM 1714 C C . LYS A 1 226 ? -12.711 -0.830 -13.540 1.00 87.94 226 LYS A C 1
ATOM 1716 O O . LYS A 1 226 ? -11.508 -0.574 -13.614 1.00 87.94 226 LYS A O 1
ATOM 1721 N N . PRO A 1 227 ? -13.390 -0.819 -12.381 1.00 86.44 227 PRO A N 1
ATOM 1722 C CA . PRO A 1 227 ? -12.735 -0.534 -11.114 1.00 86.44 227 PRO A CA 1
ATOM 1723 C C . PRO A 1 227 ? -11.714 -1.625 -10.777 1.00 86.44 227 PRO A C 1
ATOM 1725 O O . PRO A 1 227 ? -11.860 -2.784 -11.174 1.00 86.44 227 PRO A O 1
ATOM 1728 N N . GLY A 1 228 ? -10.669 -1.243 -10.046 1.00 83.12 228 GLY A N 1
ATOM 1729 C CA . GLY A 1 228 ? -9.725 -2.202 -9.487 1.00 83.12 228 GLY A CA 1
ATOM 1730 C C . GLY A 1 228 ? -10.334 -2.989 -8.326 1.00 83.12 228 GLY A C 1
ATOM 1731 O O . GLY A 1 228 ? -11.401 -2.665 -7.809 1.00 83.12 228 GLY A O 1
ATOM 1732 N N . SER A 1 229 ? -9.637 -4.035 -7.893 1.00 77.69 229 SER A N 1
ATOM 1733 C CA . SER A 1 229 ? -10.072 -4.932 -6.823 1.00 77.69 229 SER A CA 1
ATOM 1734 C C . SER A 1 229 ? -10.034 -4.299 -5.432 1.00 77.69 229 SER A C 1
ATOM 1736 O O . SER A 1 229 ? -10.591 -4.871 -4.499 1.00 77.69 229 SER A O 1
ATOM 1738 N N . LEU A 1 230 ? -9.346 -3.164 -5.265 1.00 75.12 230 LEU A N 1
ATOM 1739 C CA . LEU A 1 230 ? -9.218 -2.463 -3.990 1.00 75.12 230 LEU A CA 1
ATOM 1740 C C . LEU A 1 230 ? -10.065 -1.180 -4.009 1.00 75.12 230 LEU A C 1
ATOM 1742 O O . LEU A 1 230 ? -9.659 -0.207 -4.642 1.00 75.12 230 LEU A O 1
ATOM 1746 N N . PRO A 1 231 ? -11.194 -1.126 -3.272 1.00 71.31 231 PRO A N 1
ATOM 1747 C CA . PRO A 1 231 ? -12.065 0.055 -3.232 1.00 71.31 231 PRO A CA 1
ATOM 1748 C C . PRO A 1 231 ? -11.371 1.333 -2.744 1.00 71.31 231 PRO A C 1
ATOM 1750 O O . PRO A 1 231 ? -11.800 2.436 -3.056 1.00 71.31 231 PRO A O 1
ATOM 1753 N N . THR A 1 232 ? -10.294 1.192 -1.970 1.00 75.44 232 THR A N 1
ATOM 1754 C CA . THR A 1 232 ? -9.514 2.309 -1.422 1.00 75.44 232 THR A CA 1
ATOM 1755 C C . THR A 1 232 ? -8.390 2.782 -2.348 1.00 75.44 232 THR A C 1
ATOM 1757 O O . THR A 1 232 ? -7.736 3.785 -2.050 1.00 75.44 232 THR A O 1
ATOM 1760 N N . SER A 1 233 ? -8.127 2.078 -3.455 1.00 84.00 233 SER A N 1
ATOM 1761 C CA . SER A 1 233 ? -7.110 2.472 -4.429 1.00 84.00 233 SER A CA 1
ATOM 1762 C C . SER A 1 233 ? -7.607 3.605 -5.325 1.00 84.00 233 SER A C 1
ATOM 1764 O O . SER A 1 233 ? -8.757 3.643 -5.749 1.00 84.00 233 SER A O 1
ATOM 1766 N N . LEU A 1 234 ? -6.709 4.541 -5.640 1.00 88.69 234 LEU A N 1
ATOM 1767 C CA . LEU A 1 234 ? -7.031 5.689 -6.480 1.00 88.69 234 LEU A CA 1
ATOM 1768 C C . LEU A 1 234 ? -7.351 5.244 -7.915 1.00 88.69 234 LEU A C 1
ATOM 1770 O O . LEU A 1 234 ? -6.458 4.772 -8.620 1.00 88.69 234 LEU A O 1
ATOM 1774 N N . ALA A 1 235 ? -8.585 5.466 -8.367 1.00 93.12 235 ALA A N 1
ATOM 1775 C CA . ALA A 1 235 ? -8.946 5.358 -9.777 1.00 93.12 235 ALA A CA 1
ATOM 1776 C C . ALA A 1 235 ? -8.386 6.568 -10.539 1.00 93.12 235 ALA A C 1
ATOM 1778 O O . ALA A 1 235 ? -8.887 7.681 -10.402 1.00 93.12 235 ALA A O 1
ATOM 1779 N N . PHE A 1 236 ? -7.330 6.388 -11.337 1.00 96.62 236 PHE A N 1
ATOM 1780 C CA . PHE A 1 236 ? -6.621 7.523 -11.950 1.00 96.62 236 PHE A CA 1
ATOM 1781 C C . PHE A 1 236 ? -7.484 8.347 -12.919 1.00 96.62 236 PHE A C 1
ATOM 1783 O O . PHE A 1 236 ? -7.280 9.554 -13.038 1.00 96.62 236 PHE A O 1
ATOM 1790 N N . ALA A 1 237 ? -8.470 7.723 -13.570 1.00 94.50 237 ALA A N 1
ATOM 1791 C CA . ALA A 1 237 ? -9.353 8.382 -14.533 1.00 94.50 237 ALA A CA 1
ATOM 1792 C C . ALA A 1 237 ? -10.279 9.446 -13.916 1.00 94.50 237 ALA A C 1
ATOM 1794 O O . ALA A 1 237 ? -10.741 10.320 -14.638 1.00 94.50 237 ALA A O 1
ATOM 1795 N N . SER A 1 238 ? -10.564 9.381 -12.613 1.00 92.81 238 SER A N 1
ATOM 1796 C CA . SER A 1 238 ? -11.585 10.231 -11.975 1.00 92.81 238 SER A CA 1
ATOM 1797 C C . SER A 1 238 ? -11.241 10.683 -10.554 1.00 92.81 238 SER A C 1
ATOM 1799 O O . SER A 1 238 ? -11.780 11.675 -10.070 1.00 92.81 238 SER A O 1
ATOM 1801 N N . GLY A 1 239 ? -10.348 9.977 -9.865 1.00 88.62 239 GLY A N 1
ATOM 1802 C CA . GLY A 1 239 ? -10.028 10.223 -8.466 1.00 88.62 239 GLY A CA 1
ATOM 1803 C C . GLY A 1 239 ? -9.097 11.415 -8.241 1.00 88.62 239 GLY A C 1
ATOM 1804 O O . GLY A 1 239 ? -8.342 11.834 -9.118 1.00 88.62 239 GLY A O 1
ATOM 1805 N N . LYS A 1 240 ? -9.105 11.938 -7.014 1.00 91.31 240 LYS A N 1
ATOM 1806 C CA . LYS A 1 240 ? -8.235 13.039 -6.581 1.00 91.31 240 LYS A CA 1
ATOM 1807 C C . LYS A 1 240 ? -6.972 12.506 -5.907 1.00 91.31 240 LYS A C 1
ATOM 1809 O O . LYS A 1 240 ? -7.054 11.710 -4.970 1.00 91.31 240 LYS A O 1
ATOM 1814 N N . PHE A 1 241 ? -5.801 12.969 -6.339 1.00 89.88 241 PHE A N 1
ATOM 1815 C CA . PHE A 1 241 ? -4.541 12.594 -5.701 1.00 89.88 241 PHE A CA 1
ATOM 1816 C C . PHE A 1 241 ? -4.433 13.218 -4.311 1.00 89.88 241 PHE A C 1
ATOM 1818 O O . PHE A 1 241 ? -4.787 14.374 -4.086 1.00 89.88 241 PHE A O 1
ATOM 1825 N N . LYS A 1 242 ? -3.895 12.438 -3.375 1.00 82.75 242 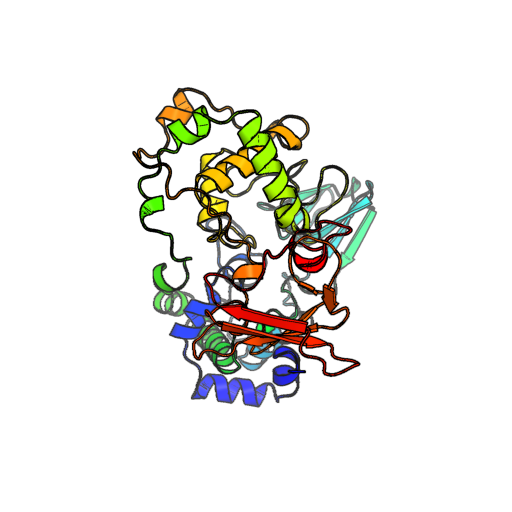LYS A N 1
ATOM 1826 C CA . LYS A 1 242 ? -3.750 12.833 -1.968 1.00 82.75 242 LYS A CA 1
ATOM 1827 C C . LYS A 1 242 ? -2.311 13.086 -1.533 1.00 82.75 242 LYS A C 1
ATOM 1829 O O . LYS A 1 242 ? -2.093 13.697 -0.495 1.00 82.75 242 LYS A O 1
ATOM 1834 N N . ASN A 1 243 ? -1.350 12.623 -2.327 1.00 85.19 243 ASN A N 1
ATOM 1835 C CA . ASN A 1 243 ? 0.080 12.758 -2.066 1.00 85.19 243 ASN A CA 1
ATOM 1836 C C . ASN A 1 243 ? 0.794 13.473 -3.219 1.00 85.19 243 ASN A C 1
ATOM 1838 O O . ASN A 1 243 ? 1.889 13.075 -3.587 1.00 85.19 243 ASN A O 1
ATOM 1842 N N . GLY A 1 244 ? 0.133 14.469 -3.820 1.00 88.25 244 GLY A N 1
ATOM 1843 C CA . GLY A 1 244 ? 0.583 15.148 -5.039 1.00 88.25 244 GLY A CA 1
ATOM 1844 C C . GLY A 1 244 ? 0.315 14.344 -6.320 1.00 88.25 244 GLY A C 1
ATOM 1845 O O . GLY A 1 244 ? 0.315 13.114 -6.311 1.00 88.25 244 GLY A O 1
ATOM 1846 N N . SER A 1 245 ? 0.041 15.051 -7.418 1.00 94.38 245 SER A N 1
ATOM 1847 C CA . SER A 1 245 ? -0.216 14.477 -8.753 1.00 94.38 245 SER A CA 1
ATOM 1848 C C . SER A 1 245 ? 0.841 14.854 -9.799 1.00 94.38 245 SER A C 1
ATOM 1850 O O . SER A 1 245 ? 0.756 14.447 -10.962 1.00 94.38 245 SER A O 1
ATOM 1852 N N . ASP A 1 246 ? 1.851 15.636 -9.412 1.00 97.19 246 ASP A N 1
ATOM 1853 C CA . ASP A 1 246 ? 3.015 15.891 -10.252 1.00 97.19 246 ASP A CA 1
ATOM 1854 C C . ASP A 1 246 ? 3.913 14.638 -10.349 1.00 97.19 246 ASP A C 1
ATOM 1856 O O . ASP A 1 246 ? 3.863 13.763 -9.475 1.00 97.19 246 ASP A O 1
ATOM 1860 N N . PRO A 1 247 ? 4.741 14.517 -11.406 1.00 98.00 247 PRO A N 1
ATOM 1861 C CA . PRO A 1 247 ? 5.549 13.320 -11.618 1.00 98.00 247 PRO A CA 1
ATOM 1862 C C . PRO A 1 247 ? 6.486 12.978 -10.457 1.00 98.00 247 PRO A C 1
ATOM 1864 O O . PRO A 1 247 ? 6.724 11.800 -10.199 1.00 98.00 247 PRO A O 1
ATOM 1867 N N . PHE A 1 248 ? 7.040 13.972 -9.761 1.00 97.56 248 PHE A N 1
ATOM 1868 C CA . PHE A 1 248 ? 7.973 13.722 -8.667 1.00 97.56 248 PHE A CA 1
ATOM 1869 C C . PHE A 1 248 ? 7.249 13.245 -7.407 1.00 97.56 248 PHE A C 1
ATOM 1871 O O . PHE A 1 248 ? 7.684 12.281 -6.780 1.00 97.56 248 PHE A O 1
ATOM 1878 N N . SER A 1 249 ? 6.102 13.826 -7.076 1.00 94.19 249 SER A N 1
ATOM 1879 C CA . SER A 1 249 ? 5.259 13.334 -5.985 1.00 94.19 249 SER A CA 1
ATOM 1880 C C . SER A 1 249 ? 4.768 11.902 -6.231 1.00 94.19 249 SER A C 1
ATOM 1882 O O . SER A 1 249 ? 4.867 11.050 -5.344 1.00 94.19 249 SER A O 1
ATOM 1884 N N . MET A 1 250 ? 4.346 11.583 -7.463 1.00 97.44 250 MET A N 1
ATOM 1885 C CA . MET A 1 250 ? 4.002 10.207 -7.851 1.00 97.44 250 MET A CA 1
ATOM 1886 C C . MET A 1 250 ? 5.202 9.257 -7.705 1.00 97.44 250 MET A C 1
ATOM 1888 O O . MET A 1 250 ? 5.053 8.136 -7.213 1.00 97.44 250 MET A O 1
ATOM 1892 N N . TYR A 1 251 ? 6.404 9.713 -8.072 1.00 96.88 251 TYR A N 1
ATOM 1893 C CA . TYR A 1 251 ? 7.645 8.965 -7.871 1.00 96.88 251 TYR A CA 1
ATOM 1894 C C . TYR A 1 251 ? 7.905 8.692 -6.385 1.00 96.88 251 TYR A C 1
ATOM 1896 O O . TYR A 1 251 ? 8.210 7.561 -6.011 1.00 96.88 251 TYR A O 1
ATOM 1904 N N . GLN A 1 252 ? 7.727 9.689 -5.511 1.00 92.50 252 GLN A N 1
ATOM 1905 C CA . GLN A 1 252 ? 7.877 9.510 -4.064 1.00 92.50 252 GLN A CA 1
ATOM 1906 C C . GLN A 1 252 ? 6.870 8.499 -3.505 1.00 92.50 252 GLN A C 1
ATOM 1908 O O . GLN A 1 252 ? 7.249 7.685 -2.663 1.00 92.50 252 GLN A O 1
ATOM 1913 N N . THR A 1 253 ? 5.629 8.483 -4.002 1.00 90.12 253 THR A N 1
ATOM 1914 C CA . THR A 1 253 ? 4.646 7.449 -3.647 1.00 90.12 253 THR A CA 1
ATOM 1915 C C . THR A 1 253 ? 5.116 6.053 -4.058 1.00 90.12 253 THR A C 1
ATOM 1917 O O . THR A 1 253 ? 5.051 5.137 -3.242 1.00 90.12 253 THR A O 1
ATOM 1920 N N . LEU A 1 254 ? 5.642 5.871 -5.274 1.00 92.38 254 LEU A N 1
ATOM 1921 C CA . LEU A 1 254 ? 6.183 4.573 -5.699 1.00 92.38 254 LEU A CA 1
ATOM 1922 C C . LEU A 1 254 ? 7.408 4.161 -4.874 1.00 92.38 254 LEU A C 1
ATOM 1924 O O . LEU A 1 254 ? 7.551 2.992 -4.535 1.00 92.38 254 LEU A O 1
ATOM 1928 N N . THR A 1 255 ? 8.280 5.100 -4.511 1.00 88.94 255 THR A N 1
ATOM 1929 C CA . THR A 1 255 ? 9.521 4.809 -3.778 1.00 88.94 255 THR A CA 1
ATOM 1930 C C . THR A 1 255 ? 9.295 4.549 -2.292 1.00 88.94 255 THR A C 1
ATOM 1932 O O . THR A 1 255 ? 9.955 3.691 -1.713 1.00 88.94 255 THR A O 1
ATOM 1935 N N . ARG A 1 256 ? 8.387 5.293 -1.655 1.00 84.31 256 ARG A N 1
ATOM 1936 C CA . ARG A 1 256 ? 8.220 5.292 -0.192 1.00 84.31 256 ARG A CA 1
ATOM 1937 C C . ARG A 1 256 ? 6.911 4.663 0.274 1.00 84.31 256 ARG A C 1
ATOM 1939 O O . ARG A 1 256 ? 6.761 4.420 1.469 1.00 84.31 256 ARG A O 1
ATOM 1946 N N . GLY A 1 257 ? 5.993 4.392 -0.649 1.00 82.44 257 GLY A N 1
ATOM 1947 C CA . GLY A 1 257 ? 4.611 4.057 -0.336 1.00 82.44 257 GLY A CA 1
ATOM 1948 C C . GLY A 1 257 ? 3.811 5.282 0.114 1.00 82.44 257 GLY A C 1
ATOM 1949 O O . GLY A 1 257 ? 4.362 6.328 0.467 1.00 82.44 257 GLY A O 1
ATOM 1950 N N . TYR A 1 258 ? 2.488 5.156 0.092 1.00 78.62 258 TYR A N 1
ATOM 1951 C CA . TYR A 1 258 ? 1.565 6.148 0.637 1.00 78.62 258 TYR A CA 1
ATOM 1952 C C . TYR A 1 258 ? 0.205 5.512 0.926 1.00 78.62 258 TYR A C 1
ATOM 1954 O O . TYR A 1 258 ? -0.378 4.857 0.061 1.00 78.62 258 TYR A O 1
ATOM 1962 N N . GLY A 1 259 ? -0.348 5.739 2.117 1.00 72.94 259 GLY A N 1
ATOM 1963 C CA . GLY A 1 259 ? -1.605 5.098 2.494 1.00 72.94 259 GLY A CA 1
ATOM 1964 C C . GLY A 1 259 ? -1.476 3.567 2.448 1.00 72.94 259 GLY A C 1
ATOM 1965 O O . GLY A 1 259 ? -0.496 3.008 2.933 1.00 72.94 259 GLY A O 1
ATOM 1966 N N . MET A 1 260 ? -2.457 2.889 1.851 1.00 71.50 260 MET A N 1
ATOM 1967 C CA . MET A 1 260 ? -2.440 1.432 1.625 1.00 71.50 260 MET A CA 1
ATOM 1968 C C . MET A 1 260 ? -1.472 0.998 0.507 1.00 71.50 260 MET A C 1
ATOM 1970 O O . MET A 1 260 ? -1.272 -0.196 0.289 1.00 71.50 260 MET A O 1
ATOM 1974 N N . MET A 1 261 ? -0.901 1.942 -0.249 1.00 80.75 261 MET A N 1
ATOM 1975 C CA . MET A 1 261 ? 0.018 1.637 -1.342 1.00 80.75 261 MET A CA 1
ATOM 1976 C C . MET A 1 261 ? 1.416 1.388 -0.780 1.00 80.75 261 MET A C 1
ATOM 1978 O O . MET A 1 261 ? 2.098 2.319 -0.350 1.00 80.75 261 MET A O 1
ATOM 1982 N N . VAL A 1 262 ? 1.849 0.128 -0.797 1.00 79.44 262 VAL A N 1
ATOM 1983 C CA . VAL A 1 262 ? 3.203 -0.254 -0.377 1.00 79.44 262 VAL A CA 1
ATOM 1984 C C . VAL A 1 262 ? 4.264 0.322 -1.319 1.00 79.44 262 VAL A C 1
ATOM 1986 O O . VAL A 1 262 ? 4.014 0.522 -2.512 1.00 79.44 262 VAL A O 1
ATOM 1989 N N . ALA A 1 263 ? 5.463 0.567 -0.787 1.00 83.62 263 ALA A N 1
ATOM 1990 C CA . ALA A 1 263 ? 6.617 0.966 -1.585 1.00 83.62 263 ALA A CA 1
ATOM 1991 C C . ALA A 1 263 ? 6.939 -0.101 -2.647 1.00 83.62 263 ALA A C 1
ATOM 1993 O O . ALA A 1 263 ? 7.022 -1.291 -2.347 1.00 83.62 263 ALA A O 1
ATOM 1994 N N . GLN A 1 264 ? 7.147 0.328 -3.888 1.00 85.44 264 GLN A N 1
ATOM 1995 C CA . GLN A 1 264 ? 7.487 -0.522 -5.027 1.00 85.44 264 GLN A CA 1
ATOM 1996 C C . GLN A 1 264 ? 9.013 -0.649 -5.142 1.00 85.44 264 GLN A C 1
ATOM 1998 O O . GLN A 1 264 ? 9.632 -0.130 -6.070 1.00 85.44 264 GLN A O 1
ATOM 2003 N N . SER A 1 265 ? 9.632 -1.320 -4.166 1.00 80.94 265 SER A N 1
ATOM 2004 C CA . SER A 1 265 ? 11.096 -1.476 -4.068 1.00 80.94 265 SER A CA 1
ATOM 2005 C C . SER A 1 265 ? 11.724 -2.297 -5.200 1.00 80.94 265 SER A C 1
ATOM 2007 O O . SER A 1 265 ? 12.930 -2.226 -5.407 1.00 80.94 265 SER A O 1
ATOM 2009 N N . TRP A 1 266 ? 10.916 -3.052 -5.944 1.00 78.12 266 TRP A N 1
ATOM 2010 C CA . TRP A 1 266 ? 11.345 -3.831 -7.106 1.00 78.12 266 TRP A CA 1
ATOM 2011 C C . TRP A 1 266 ? 11.566 -2.973 -8.363 1.00 78.12 266 TRP A C 1
ATOM 2013 O O . TRP A 1 266 ? 12.184 -3.443 -9.314 1.00 78.12 266 TRP A O 1
ATOM 2023 N N . MET A 1 267 ? 11.053 -1.736 -8.390 1.00 88.88 267 MET A N 1
ATOM 2024 C CA . MET A 1 267 ? 11.179 -0.838 -9.538 1.00 88.88 267 MET A CA 1
ATOM 2025 C C . MET A 1 267 ? 12.434 0.021 -9.436 1.00 88.88 267 MET A C 1
ATOM 2027 O O . MET A 1 267 ? 12.653 0.700 -8.430 1.00 88.88 267 MET A O 1
ATOM 2031 N N . VAL A 1 268 ? 13.191 0.095 -10.528 1.00 92.88 268 VAL A N 1
ATOM 2032 C CA . VAL A 1 268 ? 14.253 1.100 -10.685 1.00 92.88 268 VAL A CA 1
ATOM 2033 C C . VAL A 1 268 ? 13.663 2.461 -11.105 1.00 92.88 268 VAL A C 1
ATOM 2035 O O . VAL A 1 268 ? 12.508 2.515 -11.551 1.00 92.88 268 VAL A O 1
ATOM 2038 N N . PRO A 1 269 ? 14.417 3.576 -11.013 1.00 96.25 269 PRO A N 1
ATOM 2039 C CA . PRO A 1 269 ? 13.892 4.913 -11.301 1.00 96.25 269 PRO A CA 1
ATOM 2040 C C . PRO A 1 269 ? 13.257 5.062 -12.691 1.00 96.25 269 PRO A C 1
ATOM 2042 O O . PRO A 1 269 ? 12.193 5.672 -12.819 1.00 96.25 269 PRO A O 1
ATOM 2045 N N . GLN A 1 270 ? 13.845 4.449 -13.726 1.00 96.19 270 GLN A N 1
ATOM 2046 C CA . GLN A 1 270 ? 13.301 4.505 -15.088 1.00 96.19 270 GLN A CA 1
ATOM 2047 C C . GLN A 1 270 ? 11.918 3.857 -15.171 1.00 96.19 270 GLN A C 1
ATOM 2049 O O . GLN A 1 270 ? 10.988 4.463 -15.693 1.00 96.19 270 GLN A O 1
ATOM 2054 N N . GLN A 1 271 ? 11.750 2.667 -14.590 1.00 95.25 271 GLN A N 1
ATOM 2055 C CA . GLN A 1 271 ? 10.467 1.961 -14.584 1.00 95.25 271 GLN A CA 1
ATOM 2056 C C . GLN A 1 271 ? 9.383 2.765 -13.853 1.00 95.25 271 GLN A C 1
ATOM 2058 O O . GLN A 1 271 ? 8.223 2.758 -14.272 1.00 95.25 271 GLN A O 1
ATOM 2063 N N . LYS A 1 272 ? 9.748 3.476 -12.773 1.00 97.06 272 LYS A N 1
ATOM 2064 C CA . LYS A 1 272 ? 8.823 4.356 -12.039 1.00 97.06 272 LYS A CA 1
ATOM 2065 C C . LYS A 1 272 ? 8.354 5.501 -12.930 1.00 97.06 272 LYS A C 1
ATOM 2067 O O . LYS A 1 272 ? 7.155 5.738 -13.038 1.00 97.06 272 LYS A O 1
ATOM 2072 N N . TYR A 1 273 ? 9.274 6.181 -13.608 1.00 98.38 273 TYR A N 1
ATOM 2073 C CA . TYR A 1 273 ? 8.902 7.273 -14.504 1.00 98.38 273 TYR A CA 1
ATOM 2074 C C . TYR A 1 273 ? 8.156 6.811 -15.755 1.00 98.38 273 TYR A C 1
ATOM 2076 O O . TYR A 1 273 ? 7.217 7.489 -16.161 1.00 98.38 273 TYR A O 1
ATOM 2084 N N . ASP A 1 274 ? 8.480 5.640 -16.301 1.00 98.19 274 ASP A N 1
ATOM 2085 C CA . ASP A 1 274 ? 7.740 5.045 -17.413 1.00 98.19 274 ASP A CA 1
ATOM 2086 C C . ASP A 1 274 ? 6.267 4.804 -17.024 1.00 98.19 274 ASP A C 1
ATOM 2088 O O . ASP A 1 274 ? 5.358 5.232 -17.739 1.00 98.19 274 ASP A O 1
ATOM 2092 N N . VAL A 1 275 ? 5.991 4.182 -15.865 1.00 98.12 275 VAL A N 1
ATOM 2093 C CA . VAL A 1 275 ? 4.597 3.957 -15.426 1.00 98.12 275 VAL A CA 1
ATOM 2094 C C . VAL A 1 275 ? 3.880 5.264 -15.084 1.00 98.12 275 VAL A C 1
ATOM 2096 O O . VAL A 1 275 ? 2.702 5.413 -15.404 1.00 98.12 275 VAL A O 1
ATOM 2099 N N . ILE A 1 276 ? 4.577 6.239 -14.492 1.00 98.50 276 ILE A N 1
ATOM 2100 C CA . ILE A 1 276 ? 4.026 7.575 -14.222 1.00 98.50 276 ILE A CA 1
ATOM 2101 C C . ILE A 1 276 ? 3.645 8.266 -15.531 1.00 98.50 276 ILE A C 1
ATOM 2103 O O . ILE A 1 276 ? 2.559 8.839 -15.626 1.00 98.50 276 ILE A O 1
ATOM 2107 N N . HIS A 1 277 ? 4.507 8.189 -16.545 1.00 98.56 277 HIS A N 1
ATOM 2108 C CA . HIS A 1 277 ? 4.248 8.746 -17.865 1.00 98.56 277 HIS A CA 1
ATOM 2109 C C . HIS A 1 277 ? 3.008 8.113 -18.499 1.00 98.56 277 HIS A C 1
ATOM 2111 O O . HIS A 1 277 ? 2.097 8.832 -18.908 1.00 98.56 277 HIS A O 1
ATOM 2117 N N . TYR A 1 278 ? 2.913 6.779 -18.473 1.00 98.56 278 TYR A N 1
ATOM 2118 C CA . TYR A 1 278 ? 1.725 6.067 -18.936 1.00 98.56 278 TYR A CA 1
ATOM 2119 C C . TYR A 1 278 ? 0.458 6.501 -18.190 1.00 98.56 278 TYR A C 1
ATOM 2121 O O . TYR A 1 278 ? -0.538 6.823 -18.829 1.00 98.56 278 TYR A O 1
ATOM 2129 N N . VAL A 1 279 ? 0.483 6.570 -16.853 1.00 98.31 279 VAL A N 1
ATOM 2130 C CA . VAL A 1 279 ? -0.685 6.994 -16.061 1.00 98.31 279 VAL A CA 1
ATOM 2131 C C . VAL A 1 279 ? -1.130 8.408 -16.444 1.00 98.31 279 VAL A C 1
ATOM 2133 O O . VAL A 1 279 ? -2.321 8.666 -16.623 1.00 98.31 279 VAL A O 1
ATOM 2136 N N . ARG A 1 280 ? -0.177 9.328 -16.609 1.00 98.06 280 ARG A N 1
ATOM 2137 C CA . ARG A 1 280 ? -0.461 10.720 -16.969 1.00 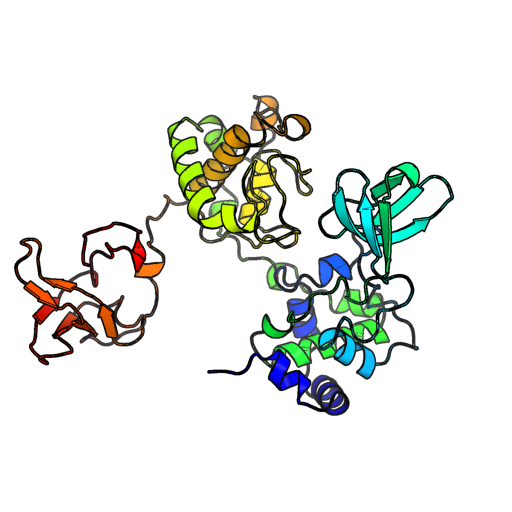98.06 280 ARG A CA 1
ATOM 2138 C C . ARG A 1 280 ? -1.067 10.844 -18.365 1.00 98.06 280 ARG A C 1
ATOM 2140 O O . ARG A 1 280 ? -2.072 11.534 -18.515 1.00 98.06 280 ARG A O 1
ATOM 2147 N N . GLU A 1 281 ? -0.499 10.167 -19.357 1.00 98.00 281 GLU A N 1
ATOM 2148 C CA . GLU A 1 281 ? -0.956 10.250 -20.748 1.00 98.00 281 GLU A CA 1
ATOM 2149 C C . GLU A 1 281 ? -2.237 9.441 -21.005 1.00 98.00 281 GLU A C 1
ATOM 2151 O O . GLU A 1 281 ? -3.119 9.913 -21.715 1.00 98.00 281 GLU A O 1
ATOM 2156 N N . ALA A 1 282 ? -2.374 8.249 -20.415 1.00 97.44 282 ALA A N 1
ATOM 2157 C CA . ALA A 1 282 ? -3.507 7.355 -20.664 1.00 97.44 282 ALA A CA 1
ATOM 2158 C C . ALA A 1 282 ? -4.741 7.664 -19.803 1.00 97.44 282 ALA A C 1
ATOM 2160 O O . ALA A 1 282 ? -5.856 7.382 -20.230 1.00 97.44 282 ALA A O 1
ATOM 2161 N N . TYR A 1 283 ? -4.561 8.230 -18.603 1.00 97.56 283 TYR A N 1
ATOM 2162 C CA . TYR A 1 283 ? -5.668 8.488 -17.677 1.00 97.56 283 TYR A CA 1
ATOM 2163 C C . TYR A 1 283 ? -5.857 9.973 -17.390 1.00 97.56 283 TYR A C 1
ATOM 2165 O O . TYR A 1 283 ? -6.953 10.497 -17.583 1.00 97.56 283 TYR A O 1
ATOM 2173 N N . LEU A 1 284 ? -4.812 10.679 -16.946 1.00 97.56 284 LEU A N 1
ATOM 2174 C CA . LEU A 1 284 ? -4.999 12.050 -16.459 1.00 97.56 284 LEU A CA 1
ATOM 2175 C C . LEU A 1 284 ? -5.322 13.027 -17.588 1.00 97.56 284 LEU A C 1
ATOM 2177 O O . LEU A 1 284 ? -6.301 13.760 -17.517 1.00 97.56 284 LEU A O 1
ATOM 2181 N N . LYS A 1 285 ? -4.539 13.010 -18.660 1.00 96.69 285 LYS A N 1
ATOM 2182 C CA . LYS A 1 285 ? -4.717 13.909 -19.802 1.00 96.69 285 LYS A CA 1
ATOM 2183 C C . LYS A 1 285 ? -6.083 13.769 -20.498 1.00 96.69 285 LYS A C 1
ATOM 2185 O O . LYS A 1 285 ? -6.710 14.805 -20.735 1.00 96.69 285 LYS A O 1
ATOM 2190 N N . PRO A 1 286 ? -6.589 12.557 -20.794 1.00 97.31 286 PRO A N 1
ATOM 2191 C CA . PRO A 1 286 ? -7.905 12.408 -21.414 1.00 97.31 286 PRO A CA 1
ATOM 2192 C C . PRO A 1 286 ? -9.087 12.494 -20.436 1.00 97.31 286 PRO A C 1
ATOM 2194 O O . PRO A 1 286 ? -10.148 12.958 -20.846 1.00 97.31 286 PRO A O 1
ATOM 2197 N N . HIS A 1 287 ? -8.940 12.072 -19.172 1.00 96.75 287 HIS A N 1
ATOM 2198 C CA . HIS A 1 287 ? -10.094 11.864 -18.279 1.00 96.75 287 HIS A CA 1
ATOM 2199 C C . HIS A 1 287 ? -10.055 12.672 -16.976 1.00 96.75 287 HIS A C 1
ATOM 2201 O O . HIS A 1 287 ? -11.106 12.971 -16.417 1.00 96.75 287 HIS A O 1
ATOM 2207 N N . ASN A 1 288 ? -8.874 13.086 -16.509 1.00 96.62 288 ASN A N 1
ATOM 2208 C CA . ASN A 1 288 ? -8.700 13.729 -15.205 1.00 96.62 288 ASN A CA 1
ATOM 2209 C C . ASN A 1 288 ? -7.774 14.956 -15.257 1.00 96.62 288 ASN A C 1
ATOM 2211 O O . ASN A 1 288 ? -6.797 15.071 -14.510 1.00 96.62 288 ASN A O 1
ATOM 2215 N N . GLN A 1 289 ? -8.082 15.892 -16.157 1.00 96.56 289 GLN A N 1
ATOM 2216 C CA . GLN A 1 289 ? -7.242 17.071 -16.413 1.00 96.56 289 GLN A CA 1
ATOM 2217 C C . GLN A 1 289 ? -7.055 17.954 -15.175 1.00 96.56 289 GLN A C 1
ATOM 2219 O O . GLN A 1 289 ? -6.013 18.584 -15.029 1.00 96.56 289 GLN A O 1
ATOM 2224 N N . SER A 1 290 ? -8.015 17.950 -14.243 1.00 95.81 290 SER A N 1
ATOM 2225 C CA . SER A 1 290 ? -7.912 18.694 -12.979 1.00 95.81 290 SER A CA 1
ATOM 2226 C C . SER A 1 290 ? -6.728 18.259 -12.107 1.00 95.81 290 SER A C 1
ATOM 2228 O O . SER A 1 290 ? -6.267 19.027 -11.267 1.00 95.81 290 SER A O 1
ATOM 2230 N N . GLN A 1 291 ? -6.257 17.021 -12.280 1.00 96.62 291 GLN A N 1
ATOM 2231 C CA . GLN A 1 291 ? -5.119 16.463 -11.556 1.00 96.62 291 GLN A CA 1
ATOM 2232 C C . GLN A 1 291 ? -3.834 16.478 -12.396 1.00 96.62 291 GLN A C 1
ATOM 2234 O O . GLN A 1 291 ? -2.765 16.163 -11.871 1.00 96.62 291 GLN A O 1
ATOM 2239 N N . LEU A 1 292 ? -3.898 16.842 -13.682 1.00 96.69 292 LEU A N 1
ATOM 2240 C CA . LEU A 1 292 ? -2.734 16.886 -14.560 1.00 96.69 292 LEU A CA 1
ATOM 2241 C C . LEU A 1 292 ? -1.913 18.158 -14.298 1.00 96.69 292 LEU A C 1
ATOM 2243 O O . LEU A 1 292 ? -2.261 19.248 -14.739 1.00 96.69 292 LEU A O 1
ATOM 2247 N N . VAL A 1 293 ? -0.785 18.006 -13.608 1.00 96.12 293 VAL A N 1
ATOM 2248 C CA . VAL A 1 293 ? 0.176 19.102 -13.400 1.00 96.12 293 VAL A CA 1
ATOM 2249 C C . VAL A 1 293 ? 1.025 19.303 -14.653 1.00 96.12 293 VAL A C 1
ATOM 2251 O O . VAL A 1 293 ? 1.609 18.335 -15.147 1.00 96.12 293 VAL A O 1
ATOM 2254 N N . ASN A 1 294 ? 1.137 20.539 -15.142 1.00 93.81 294 ASN A N 1
ATOM 2255 C CA . ASN A 1 294 ? 2.014 20.879 -16.264 1.00 93.81 294 ASN A CA 1
ATOM 2256 C C . ASN A 1 294 ? 3.491 20.749 -15.870 1.00 93.81 294 ASN A C 1
ATOM 2258 O O . ASN A 1 294 ? 3.900 21.193 -14.801 1.00 93.81 294 ASN A O 1
ATOM 2262 N N . VAL A 1 295 ? 4.281 20.135 -16.750 1.00 95.62 295 VAL A N 1
ATOM 2263 C CA . VAL A 1 295 ? 5.731 19.980 -16.591 1.00 95.62 295 VAL A CA 1
ATOM 2264 C C . VAL A 1 295 ? 6.392 21.000 -17.507 1.00 95.62 295 VAL A C 1
ATOM 2266 O O . VAL A 1 295 ? 6.489 20.776 -18.710 1.00 95.62 295 VAL A O 1
ATOM 2269 N N . ASP A 1 296 ? 6.785 22.133 -16.939 1.00 95.44 296 ASP A N 1
ATOM 2270 C CA . ASP A 1 296 ? 7.518 23.196 -17.626 1.00 95.44 296 ASP A CA 1
ATOM 2271 C C . ASP A 1 296 ? 8.930 23.362 -17.042 1.00 95.44 296 ASP A C 1
ATOM 2273 O O . ASP A 1 296 ? 9.307 22.698 -16.070 1.00 95.44 296 ASP A O 1
ATOM 2277 N N . ASP A 1 297 ? 9.718 24.266 -17.622 1.00 95.75 297 ASP A N 1
ATOM 2278 C CA . ASP A 1 297 ? 11.085 24.541 -17.170 1.00 95.75 297 ASP A CA 1
ATOM 2279 C C . ASP A 1 297 ? 11.141 25.011 -15.708 1.00 95.75 297 ASP A C 1
ATOM 2281 O O . ASP A 1 297 ? 12.116 24.740 -15.006 1.00 95.75 297 ASP A O 1
ATOM 2285 N N . THR A 1 298 ? 10.084 25.669 -15.216 1.00 96.06 298 THR A N 1
ATOM 2286 C CA . THR A 1 298 ? 10.005 26.125 -13.821 1.00 96.06 298 THR A CA 1
ATOM 2287 C C . THR A 1 298 ? 9.839 24.936 -12.880 1.00 96.06 298 THR A C 1
ATOM 2289 O O . THR A 1 298 ? 10.562 24.823 -11.887 1.00 96.06 298 THR A O 1
ATOM 2292 N N . TYR A 1 299 ? 8.935 24.012 -13.209 1.00 96.19 299 TYR A N 1
ATOM 2293 C CA . TYR A 1 299 ? 8.761 22.764 -12.477 1.00 96.19 299 TYR A CA 1
ATOM 2294 C C . TYR A 1 299 ? 10.047 21.929 -12.509 1.00 96.19 299 TYR A C 1
ATOM 2296 O O . TYR A 1 299 ? 10.531 21.523 -11.454 1.00 96.19 299 TYR A O 1
ATOM 2304 N N . LEU A 1 300 ? 10.657 21.733 -13.681 1.00 96.94 300 LEU A N 1
ATOM 2305 C CA . LEU A 1 300 ? 11.897 20.958 -13.818 1.00 96.94 300 LEU A CA 1
ATOM 2306 C C . LEU A 1 300 ? 13.053 21.567 -13.011 1.00 96.94 300 LEU A C 1
ATOM 2308 O O . LEU A 1 300 ? 13.835 20.839 -12.396 1.00 96.94 300 LEU A O 1
ATOM 2312 N N . ALA A 1 301 ? 13.147 22.897 -12.957 1.00 95.81 301 ALA A N 1
ATOM 2313 C CA . ALA A 1 301 ? 14.144 23.590 -12.150 1.00 95.81 301 ALA A CA 1
ATOM 2314 C C . ALA A 1 301 ? 13.927 23.418 -10.636 1.00 95.81 301 ALA A C 1
ATOM 2316 O O . ALA A 1 301 ? 14.907 23.468 -9.890 1.00 95.81 301 ALA A O 1
ATOM 2317 N N . SER A 1 302 ? 12.683 23.193 -10.195 1.00 95.44 302 SER A N 1
ATOM 2318 C CA . SER A 1 302 ? 12.321 23.010 -8.781 1.00 95.44 302 SER A CA 1
ATOM 2319 C C . SER A 1 302 ? 12.658 21.627 -8.211 1.00 95.44 302 SER A C 1
ATOM 2321 O O . SER A 1 302 ? 12.665 21.449 -6.992 1.00 95.44 302 SER A O 1
ATOM 2323 N N . LEU A 1 303 ? 12.937 20.649 -9.077 1.00 95.69 303 LEU A N 1
ATOM 2324 C CA . LEU A 1 303 ? 13.200 19.269 -8.676 1.00 95.69 303 LEU A CA 1
ATOM 2325 C C . LEU A 1 303 ? 14.548 19.114 -7.951 1.00 95.69 303 LEU A C 1
ATOM 2327 O O . LEU A 1 303 ? 15.494 19.855 -8.248 1.00 95.69 303 LEU A O 1
ATOM 2331 N N . PRO A 1 304 ? 14.676 18.117 -7.047 1.00 94.94 304 PRO A N 1
ATOM 2332 C CA . PRO A 1 304 ? 15.962 17.770 -6.454 1.00 94.94 304 PRO A CA 1
ATOM 2333 C C . PRO A 1 304 ? 17.017 17.517 -7.529 1.00 94.94 304 PRO A C 1
ATOM 2335 O O . PRO A 1 304 ? 16.743 16.891 -8.555 1.00 94.94 304 PRO A O 1
ATOM 2338 N N . LYS A 1 305 ? 18.227 18.023 -7.285 1.00 93.38 305 LYS A N 1
ATOM 2339 C CA . LYS A 1 305 ? 19.367 17.813 -8.174 1.00 93.38 305 LYS A CA 1
ATOM 2340 C C . LYS A 1 305 ? 19.990 16.454 -7.882 1.00 93.38 305 LYS A C 1
ATOM 2342 O O . LYS A 1 305 ? 20.236 16.134 -6.724 1.00 93.38 305 LYS A O 1
ATOM 2347 N N . GLY A 1 306 ? 20.278 15.719 -8.943 1.00 93.38 306 GLY A N 1
ATOM 2348 C CA . GLY A 1 306 ? 21.038 14.480 -8.923 1.00 93.38 306 GLY A CA 1
ATOM 2349 C C . GLY A 1 306 ? 21.717 14.284 -10.270 1.00 93.38 306 GLY A C 1
ATOM 2350 O O . GLY A 1 306 ? 21.382 14.977 -11.233 1.00 93.38 306 GLY A O 1
ATOM 2351 N N . ASN A 1 307 ? 22.692 13.381 -10.328 1.00 94.56 307 ASN A N 1
ATOM 2352 C CA . ASN A 1 307 ? 23.473 13.120 -11.544 1.00 94.56 307 ASN A CA 1
ATOM 2353 C C . ASN A 1 307 ? 23.323 11.683 -12.068 1.00 94.56 307 ASN A C 1
ATOM 2355 O O . ASN A 1 307 ? 23.922 11.332 -13.085 1.00 94.56 307 ASN A O 1
ATOM 2359 N N . SER A 1 308 ? 22.546 10.844 -11.385 1.00 94.56 308 SER A N 1
ATOM 2360 C CA . SER A 1 308 ? 22.358 9.433 -11.712 1.00 94.56 308 SER A CA 1
ATOM 2361 C C . SER A 1 308 ? 20.971 9.157 -12.289 1.00 94.56 308 SER A C 1
ATOM 2363 O O . SER A 1 308 ? 19.990 9.817 -11.961 1.00 94.56 308 SER A O 1
ATOM 2365 N N . ARG A 1 309 ? 20.859 8.121 -13.124 1.00 94.00 309 ARG A N 1
ATOM 2366 C CA . ARG A 1 309 ? 19.564 7.541 -13.530 1.00 94.00 309 ARG A CA 1
ATOM 2367 C C . ARG A 1 309 ? 19.180 6.311 -12.703 1.00 94.00 309 ARG A C 1
ATOM 2369 O O . ARG A 1 309 ? 18.136 5.706 -12.942 1.00 94.00 309 ARG A O 1
ATOM 2376 N N . GLY A 1 310 ? 20.000 5.975 -11.707 1.00 91.50 310 GLY A N 1
ATOM 2377 C CA . GLY A 1 310 ? 19.905 4.732 -10.957 1.00 91.50 310 GLY A CA 1
ATOM 2378 C C . GLY A 1 310 ? 20.413 3.531 -11.761 1.00 91.50 310 GLY A C 1
ATOM 2379 O O . GLY A 1 310 ? 21.022 3.701 -12.818 1.00 91.50 310 GLY A O 1
ATOM 2380 N N . PRO A 1 311 ? 20.206 2.311 -11.245 1.00 89.31 311 PRO A N 1
ATOM 2381 C CA . PRO A 1 311 ? 20.553 1.093 -11.963 1.00 89.31 311 PRO A CA 1
ATOM 2382 C C . PRO A 1 311 ? 19.659 0.899 -13.195 1.00 89.31 311 PRO A C 1
ATOM 2384 O O . PRO A 1 311 ? 18.489 1.290 -13.198 1.00 89.31 311 PRO A O 1
ATOM 2387 N N . GLU A 1 312 ? 20.203 0.236 -14.215 1.00 87.12 312 GLU A N 1
ATOM 2388 C CA . GLU A 1 312 ? 19.431 -0.185 -15.385 1.00 87.12 312 GLU A CA 1
ATOM 2389 C C . GLU A 1 312 ? 18.282 -1.123 -14.975 1.00 87.12 312 GLU A C 1
ATOM 2391 O O . GLU A 1 312 ? 18.453 -1.932 -14.050 1.00 87.12 312 GLU A O 1
ATOM 2396 N N . PRO A 1 313 ? 17.113 -1.061 -15.645 1.00 82.00 313 PRO A N 1
ATOM 2397 C CA . PRO A 1 313 ? 16.027 -1.992 -15.389 1.00 82.00 313 PRO A CA 1
ATOM 2398 C C . PRO A 1 313 ? 16.512 -3.419 -15.558 1.00 82.00 313 PRO A C 1
ATOM 2400 O O . PRO A 1 313 ? 16.918 -3.846 -16.640 1.00 82.00 313 PRO A O 1
ATOM 2403 N N . SER A 1 314 ? 16.444 -4.178 -14.475 1.00 66.50 314 SER A N 1
ATOM 2404 C CA . SER A 1 314 ? 16.755 -5.586 -14.551 1.00 66.50 314 SER A CA 1
ATOM 2405 C C . SER A 1 314 ? 15.554 -6.330 -15.124 1.00 66.50 314 SER A C 1
ATOM 2407 O O . SER A 1 314 ? 14.449 -6.242 -14.587 1.00 66.50 314 SER A O 1
ATOM 2409 N N . ASN A 1 315 ? 15.772 -7.114 -16.180 1.00 59.31 315 ASN A N 1
ATOM 2410 C CA . ASN A 1 315 ? 14.810 -8.103 -16.671 1.00 59.31 315 ASN A CA 1
ATOM 2411 C C . ASN A 1 315 ? 14.718 -9.313 -15.724 1.00 59.31 315 ASN A C 1
ATOM 2413 O O . ASN A 1 315 ? 14.459 -10.416 -16.190 1.00 59.31 315 ASN A O 1
ATOM 2417 N N . ILE A 1 316 ? 14.973 -9.141 -14.419 1.00 58.66 316 ILE A N 1
ATOM 2418 C CA . ILE A 1 316 ? 14.825 -10.215 -13.441 1.00 58.66 316 ILE A CA 1
ATOM 2419 C C . ILE A 1 316 ? 13.375 -10.663 -13.492 1.00 58.66 316 ILE A C 1
ATOM 2421 O O . ILE A 1 316 ? 12.451 -9.999 -13.022 1.00 58.66 316 ILE A O 1
ATOM 2425 N N . GLU A 1 317 ? 13.194 -11.805 -14.127 1.00 69.69 317 GLU A N 1
ATOM 2426 C CA . GLU A 1 317 ? 11.937 -12.490 -14.210 1.00 69.69 317 GLU A CA 1
ATOM 2427 C C . GLU A 1 317 ? 11.627 -13.032 -12.815 1.00 69.69 317 GLU A C 1
ATOM 2429 O O . GLU A 1 317 ? 12.365 -13.899 -12.345 1.00 69.69 317 GLU A O 1
ATOM 2434 N N . PRO A 1 318 ? 10.580 -12.548 -12.118 1.00 69.31 318 PRO A N 1
ATOM 2435 C CA . PRO A 1 318 ? 10.354 -12.917 -10.722 1.00 69.31 318 PRO A CA 1
ATOM 2436 C C . PRO A 1 318 ? 10.264 -14.430 -10.517 1.00 69.31 318 PRO A C 1
ATOM 2438 O O . PRO A 1 318 ? 10.743 -14.931 -9.509 1.00 69.31 318 PRO A O 1
ATOM 2441 N N . TRP A 1 319 ? 9.714 -15.155 -11.498 1.00 80.94 319 TRP A N 1
ATOM 2442 C CA . TRP A 1 319 ? 9.660 -16.616 -11.501 1.00 80.94 319 TRP A CA 1
ATOM 2443 C C . TRP A 1 319 ? 11.049 -17.264 -11.556 1.00 80.94 319 TRP A C 1
ATOM 2445 O O . TRP A 1 319 ? 11.269 -18.246 -10.866 1.00 80.94 319 TRP A O 1
ATOM 2455 N N . SER A 1 320 ? 12.028 -16.687 -12.257 1.00 83.00 320 SER A N 1
ATOM 2456 C CA . SER A 1 320 ? 13.395 -17.235 -12.297 1.00 83.00 320 SER A CA 1
ATOM 2457 C C . SER A 1 320 ? 14.147 -17.127 -10.965 1.00 83.00 320 SER A C 1
ATOM 2459 O O . SER A 1 320 ? 15.162 -17.790 -10.787 1.00 83.00 320 SER A O 1
ATOM 2461 N N . GLN A 1 321 ? 13.661 -16.293 -10.039 1.00 79.06 321 GLN A N 1
ATOM 2462 C CA . GLN A 1 321 ? 14.240 -16.095 -8.703 1.00 79.06 321 GLN A CA 1
ATOM 2463 C C . GLN A 1 321 ? 13.457 -16.809 -7.595 1.00 79.06 321 GLN A C 1
ATOM 2465 O O . GLN A 1 321 ? 13.801 -16.689 -6.419 1.00 79.06 321 GLN A O 1
ATOM 2470 N N . MET A 1 322 ? 12.353 -17.485 -7.931 1.00 83.06 322 MET A N 1
ATOM 2471 C CA . MET A 1 322 ? 11.557 -18.200 -6.939 1.00 83.06 322 MET A CA 1
ATOM 2472 C C . MET A 1 322 ? 12.264 -19.484 -6.514 1.00 83.06 322 MET A C 1
ATOM 2474 O O . MET A 1 322 ? 12.750 -20.253 -7.341 1.00 83.06 322 MET A O 1
ATOM 2478 N N . ASP A 1 323 ? 12.237 -19.763 -5.214 1.00 85.50 323 ASP A N 1
ATOM 2479 C CA . ASP A 1 323 ? 12.615 -21.073 -4.699 1.00 85.50 323 ASP A CA 1
ATOM 2480 C C . ASP A 1 323 ? 11.429 -22.039 -4.864 1.00 85.50 323 ASP A C 1
ATOM 2482 O O . ASP A 1 323 ? 10.488 -22.046 -4.068 1.00 85.50 323 ASP A O 1
ATOM 2486 N N . TYR A 1 324 ? 11.456 -22.844 -5.929 1.00 89.62 324 TYR A N 1
ATOM 2487 C CA . TYR A 1 324 ? 10.462 -23.898 -6.182 1.00 89.62 324 TYR A CA 1
ATOM 2488 C C . TYR A 1 324 ? 10.712 -25.176 -5.361 1.00 89.62 324 TYR A C 1
ATOM 2490 O O . TYR A 1 324 ? 10.072 -26.202 -5.594 1.00 89.62 324 TYR A O 1
ATOM 2498 N N . GLY A 1 325 ? 11.644 -25.150 -4.405 1.00 90.25 325 GLY A N 1
ATOM 2499 C CA . GLY A 1 325 ? 12.110 -26.335 -3.701 1.00 90.25 325 GLY A CA 1
ATOM 2500 C C . GLY A 1 325 ? 13.052 -27.187 -4.562 1.00 90.25 325 GLY A C 1
ATOM 2501 O O . GLY A 1 325 ? 13.613 -26.706 -5.546 1.00 90.25 325 GLY A O 1
ATOM 2502 N N . PRO A 1 326 ? 13.270 -28.466 -4.212 1.00 89.06 326 PRO A N 1
ATOM 2503 C CA . PRO A 1 326 ? 14.301 -29.300 -4.842 1.00 89.06 326 PRO A CA 1
ATOM 2504 C C . PRO A 1 326 ? 13.972 -29.737 -6.277 1.00 89.06 326 PRO A C 1
ATOM 2506 O O . PRO A 1 326 ? 14.849 -30.244 -6.979 1.00 89.06 326 PRO A O 1
ATOM 2509 N N . SER A 1 327 ? 12.720 -29.573 -6.713 1.00 93.25 327 SER A N 1
ATOM 2510 C CA . SER A 1 327 ? 12.257 -30.036 -8.017 1.00 93.25 327 SER A CA 1
ATOM 2511 C C . SER A 1 327 ? 11.103 -29.205 -8.559 1.00 93.25 327 SER A C 1
ATOM 2513 O O . SER A 1 327 ? 10.254 -28.770 -7.783 1.00 93.25 327 SER A O 1
ATOM 2515 N N . LEU A 1 328 ? 11.011 -29.082 -9.882 1.00 95.06 328 LEU A N 1
ATOM 2516 C CA . LEU A 1 328 ? 9.892 -28.440 -10.568 1.00 95.06 328 LEU A CA 1
ATOM 2517 C C . LEU A 1 328 ? 9.256 -29.426 -11.549 1.00 95.06 328 LEU A C 1
ATOM 2519 O O . LEU A 1 328 ? 9.958 -30.108 -12.294 1.00 95.06 328 LEU A O 1
ATOM 2523 N N . VAL A 1 329 ? 7.923 -29.513 -11.525 1.00 94.94 329 VAL A N 1
ATOM 2524 C CA . VAL A 1 329 ? 7.159 -30.351 -12.456 1.00 94.94 329 VAL A CA 1
ATOM 2525 C C . VAL A 1 329 ? 6.554 -29.476 -13.541 1.00 94.94 329 VAL A C 1
ATOM 2527 O O . VAL A 1 329 ? 5.803 -28.552 -13.231 1.00 94.94 329 VAL A O 1
ATOM 2530 N N . ASN A 1 330 ? 6.865 -29.772 -14.802 1.00 93.75 330 ASN A N 1
ATOM 2531 C CA . ASN A 1 330 ? 6.332 -29.053 -15.957 1.00 93.75 330 ASN A CA 1
ATOM 2532 C C . ASN A 1 330 ? 6.361 -29.926 -17.224 1.00 93.75 330 ASN A C 1
ATOM 2534 O O . ASN A 1 330 ? 6.931 -31.017 -17.225 1.00 93.75 330 ASN A O 1
ATOM 2538 N N . THR A 1 331 ? 5.759 -29.451 -18.314 1.00 93.56 331 THR A N 1
ATOM 2539 C CA . THR A 1 331 ? 6.089 -29.946 -19.652 1.00 93.56 331 THR A CA 1
ATOM 2540 C C . THR A 1 331 ? 7.403 -29.320 -20.093 1.00 93.56 331 THR A C 1
ATOM 2542 O O . THR A 1 331 ? 7.451 -28.105 -20.238 1.00 93.56 331 THR A O 1
ATOM 2545 N N . TYR A 1 332 ? 8.427 -30.141 -20.325 1.00 93.44 332 TYR A N 1
ATOM 2546 C CA . TYR A 1 332 ? 9.736 -29.677 -20.792 1.00 93.44 332 TYR A CA 1
ATOM 2547 C C . TYR A 1 332 ? 9.991 -30.074 -22.240 1.00 93.44 332 TYR A C 1
ATOM 2549 O O . TYR A 1 332 ? 9.751 -31.234 -22.601 1.00 93.44 332 TYR A O 1
ATOM 2557 N N . GLU A 1 333 ? 10.519 -29.146 -23.036 1.00 93.44 333 GLU A N 1
ATOM 2558 C CA . GLU A 1 333 ? 11.137 -29.445 -24.331 1.00 93.44 333 GLU A CA 1
ATOM 2559 C C . GLU A 1 333 ? 12.653 -29.532 -24.154 1.00 93.44 333 GLU A C 1
ATOM 2561 O O . GLU A 1 333 ? 13.317 -28.590 -23.738 1.00 93.44 333 GLU A O 1
ATOM 2566 N N . VAL A 1 334 ? 13.230 -30.691 -24.456 1.00 90.38 334 VAL A N 1
ATOM 2567 C CA . VAL A 1 334 ? 14.676 -30.880 -24.349 1.00 90.38 334 VAL A CA 1
ATOM 2568 C C . VAL A 1 334 ? 15.320 -30.512 -25.679 1.00 90.38 334 VAL A C 1
ATOM 2570 O O . VAL A 1 334 ? 15.229 -31.268 -26.650 1.00 90.38 334 VAL A O 1
ATOM 2573 N N . GLY A 1 335 ? 16.031 -29.387 -25.693 1.00 86.12 335 GLY A N 1
ATOM 2574 C CA . GLY A 1 335 ? 16.604 -28.812 -26.909 1.00 86.12 335 GLY A CA 1
ATOM 2575 C C . GLY A 1 335 ? 15.593 -27.934 -27.647 1.00 86.12 335 GLY A C 1
ATOM 2576 O O . GLY A 1 335 ? 14.610 -27.501 -27.066 1.00 86.12 335 GLY A O 1
ATOM 2577 N N . ASN A 1 336 ? 15.853 -27.656 -28.930 1.00 80.44 336 ASN A N 1
ATOM 2578 C CA . ASN A 1 336 ? 15.087 -26.664 -29.705 1.00 80.44 336 ASN A CA 1
ATOM 2579 C C . ASN A 1 336 ? 14.506 -27.249 -31.007 1.00 80.44 336 ASN A C 1
ATOM 2581 O O . ASN A 1 336 ? 14.217 -26.507 -31.947 1.00 80.44 336 ASN A O 1
ATOM 2585 N N . ASP A 1 337 ? 14.464 -28.579 -31.136 1.00 85.25 337 ASP A N 1
ATOM 2586 C CA . ASP A 1 337 ? 14.072 -29.260 -32.374 1.00 85.25 337 ASP A CA 1
ATOM 2587 C C . ASP A 1 337 ? 12.689 -29.925 -32.309 1.00 85.25 337 ASP A C 1
ATOM 2589 O O . ASP A 1 337 ? 12.288 -30.574 -33.280 1.00 85.25 337 ASP A O 1
ATOM 2593 N N . GLY A 1 338 ? 11.961 -29.767 -31.196 1.00 83.19 338 GLY A N 1
ATOM 2594 C CA . GLY A 1 338 ? 10.615 -30.299 -31.012 1.00 83.19 338 GLY A CA 1
ATOM 2595 C C . GLY A 1 338 ? 10.524 -31.824 -31.009 1.00 83.19 338 GLY A C 1
ATOM 2596 O O . GLY A 1 338 ? 9.457 -32.362 -31.309 1.00 83.19 338 GLY A O 1
ATOM 2597 N N . LYS A 1 339 ? 11.615 -32.558 -30.736 1.00 88.81 339 LYS A N 1
ATOM 2598 C CA . LYS A 1 339 ? 11.603 -34.035 -30.793 1.00 88.81 339 LYS A CA 1
ATOM 2599 C C . LYS A 1 339 ? 11.569 -34.733 -29.442 1.00 88.81 339 LYS A C 1
ATOM 2601 O O . LYS A 1 339 ? 11.231 -35.916 -29.396 1.00 88.81 339 LYS A O 1
ATOM 2606 N N . ASN A 1 340 ? 11.924 -34.055 -28.354 1.00 91.44 340 ASN A N 1
ATOM 2607 C CA . ASN A 1 340 ? 12.011 -34.677 -27.035 1.00 91.44 340 ASN A CA 1
ATOM 2608 C C . ASN A 1 340 ? 11.226 -33.878 -25.996 1.00 91.44 340 ASN A C 1
ATOM 2610 O O . ASN A 1 340 ? 11.710 -32.878 -25.480 1.00 91.44 340 ASN A O 1
ATOM 2614 N N . PHE A 1 341 ? 10.035 -34.373 -25.662 1.00 93.19 341 PHE A N 1
ATOM 2615 C CA . PHE A 1 341 ? 9.179 -33.785 -24.638 1.00 93.19 341 PHE A CA 1
ATOM 2616 C C . PHE A 1 341 ? 9.068 -34.682 -23.410 1.00 93.19 341 PHE A C 1
ATOM 2618 O O . PHE A 1 341 ? 8.829 -35.887 -23.526 1.00 93.19 341 PHE A O 1
ATOM 2625 N N . ALA A 1 342 ? 9.161 -34.080 -22.229 1.00 94.69 342 ALA A N 1
ATOM 2626 C CA . ALA A 1 342 ? 8.707 -34.677 -20.980 1.00 94.69 342 ALA A CA 1
ATOM 2627 C C . ALA A 1 342 ? 7.430 -33.950 -20.543 1.00 94.69 342 ALA A C 1
ATOM 2629 O O . ALA A 1 342 ? 7.505 -32.913 -19.891 1.00 94.69 342 ALA A O 1
ATOM 2630 N N . TYR A 1 343 ? 6.254 -34.463 -20.924 1.00 91.81 343 TYR A N 1
ATOM 2631 C CA . TYR A 1 343 ? 4.964 -33.782 -20.705 1.00 91.81 343 TYR A CA 1
ATOM 2632 C C . TYR A 1 343 ? 4.637 -33.550 -19.228 1.00 91.81 343 TYR A C 1
ATOM 2634 O O . TYR A 1 343 ? 4.045 -32.534 -18.869 1.00 91.81 343 TYR A O 1
ATOM 2642 N N . LYS A 1 344 ? 5.062 -34.481 -18.376 1.00 94.12 344 LYS A N 1
ATOM 2643 C CA . LYS A 1 344 ? 5.078 -34.344 -16.919 1.00 94.12 344 LYS A CA 1
ATOM 2644 C C . LYS A 1 344 ? 6.509 -34.567 -16.441 1.00 94.12 344 LYS A C 1
ATOM 2646 O O . LYS A 1 344 ? 6.795 -35.546 -15.761 1.00 94.12 344 LYS A O 1
ATOM 2651 N N . GLY A 1 345 ? 7.442 -33.745 -16.897 1.00 95.75 345 GLY A N 1
ATOM 2652 C CA . GLY A 1 345 ? 8.827 -33.860 -16.469 1.00 95.75 345 GLY A CA 1
ATOM 2653 C C . GLY A 1 345 ? 8.983 -33.404 -15.022 1.00 95.75 345 GLY A C 1
ATOM 2654 O O . GLY A 1 345 ? 8.419 -32.390 -14.631 1.00 95.75 345 GLY A O 1
ATOM 2655 N N . ILE A 1 346 ? 9.741 -34.154 -14.232 1.00 96.94 346 ILE A N 1
ATOM 2656 C CA . ILE A 1 346 ? 10.207 -33.781 -12.899 1.00 96.94 346 ILE A CA 1
ATOM 2657 C C . ILE A 1 346 ? 11.665 -33.373 -13.056 1.00 96.94 346 ILE A C 1
ATOM 2659 O O . ILE A 1 346 ? 12.542 -34.231 -13.178 1.00 96.94 346 ILE A O 1
ATOM 2663 N N . ALA A 1 347 ? 11.918 -32.071 -13.081 1.00 96.75 347 ALA A N 1
ATOM 2664 C CA . ALA A 1 347 ? 13.264 -31.532 -13.073 1.00 96.75 347 ALA A CA 1
ATOM 2665 C C . ALA A 1 347 ? 13.793 -31.472 -11.641 1.00 96.75 347 ALA A C 1
ATOM 2667 O O . ALA A 1 347 ? 13.098 -30.987 -10.752 1.00 96.75 347 ALA A O 1
ATOM 2668 N N . VAL A 1 348 ? 15.016 -31.942 -11.417 1.00 95.94 348 VAL A N 1
ATOM 2669 C CA . VAL A 1 348 ? 15.663 -32.002 -10.103 1.00 95.94 348 VAL A CA 1
ATOM 2670 C C . VAL A 1 348 ? 17.055 -31.396 -10.209 1.00 95.94 348 VAL A C 1
ATOM 2672 O O . VAL A 1 348 ? 17.798 -31.702 -11.143 1.00 95.94 348 VAL A O 1
ATOM 2675 N N . ARG A 1 349 ? 17.417 -30.557 -9.237 1.00 94.88 349 ARG A N 1
ATOM 2676 C CA . ARG A 1 349 ? 18.779 -30.030 -9.100 1.00 94.88 349 ARG A CA 1
ATOM 2677 C C . ARG A 1 349 ? 19.691 -31.070 -8.458 1.00 94.88 349 ARG A C 1
ATOM 2679 O O . ARG A 1 349 ? 19.306 -31.733 -7.498 1.00 94.88 349 ARG A O 1
ATOM 2686 N N . LEU A 1 350 ? 20.901 -31.197 -8.988 1.00 94.25 350 LEU A N 1
ATOM 2687 C CA . LEU A 1 350 ? 21.897 -32.176 -8.553 1.00 94.25 350 LEU A CA 1
ATOM 2688 C C . LEU A 1 350 ? 22.991 -31.572 -7.666 1.00 94.25 350 LEU A C 1
ATOM 2690 O O . LEU A 1 350 ? 23.615 -32.298 -6.894 1.00 94.25 350 LEU A O 1
ATOM 2694 N N . ASP A 1 351 ? 23.239 -30.266 -7.770 1.00 91.44 351 ASP A N 1
ATOM 2695 C CA . ASP A 1 351 ? 24.221 -29.566 -6.946 1.00 91.44 351 ASP A CA 1
ATOM 2696 C C . ASP A 1 351 ? 23.610 -29.006 -5.650 1.00 91.44 351 ASP A C 1
ATOM 2698 O O . ASP A 1 351 ? 22.423 -28.688 -5.570 1.00 91.44 351 ASP A O 1
ATOM 2702 N N . ALA A 1 352 ? 24.435 -28.890 -4.609 1.00 87.00 352 ALA A N 1
ATOM 2703 C CA . ALA A 1 352 ? 24.016 -28.343 -3.325 1.00 87.00 352 ALA A CA 1
ATOM 2704 C C . ALA A 1 352 ? 24.073 -26.810 -3.328 1.00 87.00 352 ALA A C 1
ATOM 2706 O O . ALA A 1 352 ? 25.046 -26.209 -3.778 1.00 87.00 352 ALA A O 1
ATOM 2707 N N . GLY A 1 353 ? 23.067 -26.171 -2.736 1.00 84.38 353 GLY A N 1
ATOM 2708 C CA . GLY A 1 353 ? 23.052 -24.729 -2.522 1.00 84.38 353 GLY A CA 1
ATOM 2709 C C . GLY A 1 353 ? 21.652 -24.203 -2.204 1.00 84.38 353 GLY A C 1
ATOM 2710 O O . GLY A 1 353 ? 20.674 -24.941 -2.329 1.00 84.38 353 GLY A O 1
ATOM 2711 N N . PRO A 1 354 ? 21.540 -22.936 -1.776 1.00 77.06 354 PRO A N 1
ATOM 2712 C CA . PRO A 1 354 ? 20.247 -22.284 -1.582 1.00 77.06 354 PRO A CA 1
ATOM 2713 C C . PRO A 1 354 ? 19.530 -22.028 -2.924 1.00 77.06 354 PRO A C 1
ATOM 2715 O O . PRO A 1 354 ? 20.153 -22.081 -3.990 1.00 77.06 354 PRO A O 1
ATOM 2718 N N . GLY A 1 355 ? 18.225 -21.736 -2.863 1.00 82.38 355 GLY A N 1
ATOM 2719 C CA . GLY A 1 355 ? 17.407 -21.324 -4.013 1.00 82.38 355 GLY A CA 1
ATOM 2720 C C . GLY A 1 355 ? 16.686 -22.456 -4.761 1.00 82.38 355 GLY A C 1
ATOM 2721 O O . GLY A 1 355 ? 16.078 -22.223 -5.803 1.00 82.38 355 GLY A O 1
ATOM 2722 N N . GLY A 1 356 ? 16.749 -23.693 -4.269 1.00 90.12 356 GLY A N 1
ATOM 2723 C CA . GLY A 1 356 ? 16.043 -24.809 -4.900 1.00 90.12 356 GLY A CA 1
ATOM 2724 C C . GLY A 1 356 ? 16.471 -25.041 -6.352 1.00 90.12 356 GLY A C 1
ATOM 2725 O O . GLY A 1 356 ? 17.606 -24.746 -6.724 1.00 90.12 356 GLY A O 1
ATOM 2726 N N . VAL A 1 357 ? 15.566 -25.589 -7.164 1.00 92.88 357 VAL A N 1
ATOM 2727 C CA . VAL A 1 357 ? 15.820 -26.040 -8.542 1.00 92.88 357 VAL A CA 1
ATOM 2728 C C . VAL A 1 357 ? 16.024 -24.910 -9.551 1.00 92.88 357 VAL A C 1
ATOM 2730 O O . VAL A 1 357 ? 16.676 -25.129 -10.566 1.00 92.88 357 VAL A O 1
ATOM 2733 N N . ALA A 1 358 ? 15.518 -23.702 -9.277 1.00 91.50 358 ALA A N 1
ATOM 2734 C CA . ALA A 1 358 ? 15.710 -22.538 -10.149 1.00 91.50 358 ALA A CA 1
ATOM 2735 C C . ALA A 1 358 ? 17.153 -22.013 -10.139 1.00 91.50 358 ALA A C 1
ATOM 2737 O O . ALA A 1 358 ? 17.591 -21.370 -11.093 1.00 91.50 358 ALA A O 1
ATOM 2738 N N . HIS A 1 359 ? 17.888 -22.306 -9.069 1.00 87.12 359 HIS A N 1
ATOM 2739 C CA . HIS A 1 359 ? 19.284 -21.938 -8.888 1.00 87.12 359 HIS A CA 1
ATOM 2740 C C . HIS A 1 359 ? 20.173 -23.183 -8.988 1.00 87.12 359 HIS A C 1
ATOM 2742 O O . HIS A 1 359 ? 19.691 -24.301 -8.850 1.00 87.12 359 HIS A O 1
ATOM 2748 N N . GLY A 1 360 ? 21.474 -23.004 -9.214 1.00 88.69 360 GLY A N 1
ATOM 2749 C CA . GLY A 1 360 ? 22.432 -24.108 -9.317 1.00 88.69 360 GLY A CA 1
ATOM 2750 C C . GLY A 1 360 ? 23.145 -24.163 -10.649 1.00 88.69 360 GLY A C 1
ATOM 2751 O O . GLY A 1 360 ? 23.175 -23.171 -11.377 1.00 88.69 360 GLY A O 1
ATOM 2752 N N . ASN A 1 361 ? 23.755 -25.313 -10.920 1.00 93.31 361 ASN A N 1
ATOM 2753 C CA . ASN A 1 361 ? 24.538 -25.526 -12.132 1.00 93.31 361 ASN A CA 1
ATOM 2754 C C . ASN A 1 361 ? 24.417 -26.930 -12.736 1.00 93.31 361 ASN A C 1
ATOM 2756 O O . ASN A 1 361 ? 25.096 -27.201 -13.726 1.00 93.31 361 ASN A O 1
ATOM 2760 N N . SER A 1 362 ? 23.625 -27.830 -12.140 1.00 95.56 362 SER A N 1
ATOM 2761 C CA . SER A 1 362 ? 23.489 -29.219 -12.588 1.00 95.56 362 SER A CA 1
ATOM 2762 C C . SER A 1 362 ? 22.064 -29.736 -12.380 1.00 95.56 362 SER A C 1
ATOM 2764 O O . SER A 1 362 ? 21.552 -29.690 -11.260 1.00 95.56 362 SER A O 1
ATOM 2766 N N . TRP A 1 363 ? 21.440 -30.298 -13.420 1.00 97.06 363 TRP A N 1
ATOM 2767 C CA . TRP A 1 363 ? 20.046 -30.759 -13.375 1.00 97.06 363 TRP A CA 1
ATOM 2768 C C . TRP A 1 363 ? 19.811 -32.062 -14.137 1.00 97.06 363 TRP A C 1
ATOM 2770 O O . TRP A 1 363 ? 20.551 -32.423 -15.054 1.00 97.06 363 TRP A O 1
ATOM 2780 N N . ILE A 1 364 ? 18.735 -32.755 -13.766 1.00 97.06 364 ILE A N 1
ATOM 2781 C CA . ILE A 1 364 ? 18.203 -33.933 -14.457 1.00 97.06 364 ILE A CA 1
ATOM 2782 C C . ILE A 1 364 ? 16.678 -33.840 -14.552 1.00 97.06 364 ILE A C 1
ATOM 2784 O O . ILE A 1 364 ? 16.028 -33.388 -13.612 1.00 97.06 364 ILE A O 1
ATOM 2788 N N . ILE A 1 365 ? 16.098 -34.280 -15.669 1.00 96.94 365 ILE A N 1
ATOM 2789 C CA . ILE A 1 365 ? 14.646 -34.390 -15.856 1.00 96.94 365 ILE A CA 1
ATOM 2790 C C . ILE A 1 365 ? 14.265 -35.857 -16.007 1.00 96.94 365 ILE A C 1
ATOM 2792 O O . ILE A 1 365 ? 14.807 -36.568 -16.859 1.00 96.94 365 ILE A O 1
ATOM 2796 N N . PHE A 1 366 ? 13.267 -36.279 -15.235 1.00 96.50 366 PHE A N 1
ATOM 2797 C CA . PHE A 1 366 ? 12.590 -37.562 -15.399 1.00 96.50 366 PHE A CA 1
ATOM 2798 C C . PHE A 1 366 ? 11.195 -37.353 -15.966 1.00 96.50 366 PHE A C 1
ATOM 2800 O O . PHE A 1 366 ? 10.458 -36.503 -15.483 1.00 96.50 366 PHE A O 1
ATOM 2807 N N . ASP A 1 367 ? 10.793 -38.146 -16.949 1.00 94.88 367 ASP A N 1
ATOM 2808 C CA . ASP A 1 367 ? 9.381 -38.229 -17.319 1.00 94.88 367 ASP A CA 1
ATOM 2809 C C . ASP A 1 367 ? 8.609 -38.951 -16.205 1.00 94.88 367 ASP A C 1
ATOM 2811 O O . ASP A 1 367 ? 8.960 -40.072 -15.844 1.00 94.88 367 ASP A O 1
ATOM 2815 N N . HIS A 1 368 ? 7.581 -38.318 -15.641 1.00 94.94 368 HIS A N 1
ATOM 2816 C CA . HIS A 1 368 ? 6.864 -38.852 -14.481 1.00 94.94 368 HIS A CA 1
ATOM 2817 C C . HIS A 1 368 ? 6.193 -40.204 -14.742 1.00 94.94 368 HIS A C 1
ATOM 2819 O O . HIS A 1 368 ? 6.186 -41.059 -13.859 1.00 94.94 368 HIS A O 1
ATOM 2825 N N . ASP A 1 369 ? 5.627 -40.404 -15.935 1.00 92.75 369 ASP A N 1
ATOM 2826 C CA . ASP A 1 369 ? 4.819 -41.591 -16.223 1.00 92.75 369 ASP A CA 1
ATOM 2827 C C . ASP A 1 369 ? 5.717 -42.804 -16.534 1.00 92.75 369 ASP A C 1
ATOM 2829 O O . ASP A 1 369 ? 5.411 -43.932 -16.148 1.00 92.75 369 ASP A O 1
ATOM 2833 N N . THR A 1 370 ? 6.843 -42.583 -17.219 1.00 93.19 370 THR A N 1
ATOM 2834 C CA . THR A 1 370 ? 7.755 -43.659 -17.654 1.00 93.19 370 THR A CA 1
ATOM 2835 C C . THR A 1 370 ? 8.996 -43.820 -16.783 1.00 93.19 370 THR A C 1
ATOM 2837 O O . THR A 1 370 ? 9.727 -44.799 -16.937 1.00 93.19 370 THR A O 1
ATOM 2840 N N . MET A 1 371 ? 9.275 -42.852 -15.907 1.00 92.75 371 MET A N 1
ATOM 2841 C CA . MET A 1 371 ? 10.532 -42.716 -15.165 1.00 92.75 371 MET A CA 1
ATOM 2842 C C . MET A 1 371 ? 11.783 -42.694 -16.061 1.00 92.75 371 MET A C 1
ATOM 2844 O O . MET A 1 371 ? 12.900 -42.896 -15.578 1.00 92.75 371 MET A O 1
ATOM 2848 N N . ARG A 1 372 ? 11.633 -42.433 -17.371 1.00 94.06 372 ARG A N 1
ATOM 2849 C CA . ARG A 1 372 ? 12.777 -42.298 -18.280 1.00 94.06 372 ARG A CA 1
ATOM 2850 C C . ARG A 1 372 ? 13.537 -41.023 -17.936 1.00 94.06 372 ARG A C 1
ATOM 2852 O O . ARG A 1 372 ? 12.927 -39.980 -17.698 1.00 94.06 372 ARG A O 1
ATOM 2859 N N . VAL A 1 373 ? 14.862 -41.082 -17.995 1.00 95.94 373 VAL A N 1
ATOM 2860 C CA . VAL A 1 373 ? 15.678 -39.864 -18.008 1.00 95.94 373 VAL A CA 1
ATOM 2861 C C . VAL A 1 373 ? 15.423 -39.163 -19.341 1.00 95.94 373 VAL A C 1
ATOM 2863 O O . VAL A 1 373 ? 15.757 -39.697 -20.399 1.00 95.94 373 VAL A O 1
ATOM 2866 N N . ALA A 1 374 ? 14.783 -37.998 -19.297 1.00 94.38 374 ALA A N 1
ATOM 2867 C CA . ALA A 1 374 ? 14.492 -37.201 -20.484 1.00 94.38 374 ALA A CA 1
ATOM 2868 C C . ALA A 1 374 ? 15.697 -36.339 -20.890 1.00 94.38 374 ALA A C 1
ATOM 2870 O O . ALA A 1 374 ? 15.957 -36.194 -22.085 1.00 94.38 374 ALA A O 1
ATOM 2871 N N . ALA A 1 375 ? 16.426 -35.806 -19.902 1.00 94.81 375 ALA A N 1
ATOM 2872 C CA . ALA A 1 375 ? 17.634 -35.001 -20.083 1.00 94.81 375 ALA A CA 1
ATOM 2873 C C . ALA A 1 375 ? 18.453 -34.897 -18.791 1.00 94.81 375 ALA A C 1
ATOM 2875 O O . ALA A 1 375 ? 17.911 -35.046 -17.699 1.00 94.81 375 ALA A O 1
ATOM 2876 N N . ALA A 1 376 ? 19.734 -34.561 -18.927 1.00 95.19 376 ALA A N 1
ATOM 2877 C CA . ALA A 1 376 ? 20.571 -34.025 -17.859 1.00 95.19 376 ALA A CA 1
ATOM 2878 C C . ALA A 1 376 ? 21.518 -32.976 -18.456 1.00 95.19 376 ALA A C 1
ATOM 2880 O O . ALA A 1 376 ? 21.988 -33.157 -19.582 1.00 95.19 376 ALA A O 1
ATOM 2881 N N . TRP A 1 377 ? 21.782 -31.889 -17.734 1.00 94.44 377 TRP A N 1
ATOM 2882 C CA . TRP A 1 377 ? 22.656 -30.813 -18.207 1.00 94.44 377 TRP A CA 1
ATOM 2883 C C . TRP A 1 377 ? 23.356 -30.095 -17.057 1.00 94.44 377 TRP A C 1
ATOM 2885 O O . TRP A 1 377 ? 22.959 -30.199 -15.895 1.00 94.44 377 TRP A O 1
ATOM 2895 N N . THR A 1 378 ? 24.405 -29.360 -17.414 1.00 94.31 378 THR A N 1
ATOM 2896 C CA . THR A 1 378 ? 25.108 -28.425 -16.540 1.00 94.31 378 THR A CA 1
ATOM 2897 C C . THR A 1 378 ? 25.234 -27.067 -17.229 1.00 94.31 378 THR A C 1
ATOM 2899 O O . THR A 1 378 ? 25.239 -27.001 -18.460 1.00 94.31 378 THR A O 1
ATOM 2902 N N . GLY A 1 379 ? 25.325 -25.979 -16.463 1.00 88.44 379 GLY A N 1
ATOM 2903 C CA . GLY A 1 379 ? 25.473 -24.630 -17.018 1.00 88.44 379 GLY A CA 1
ATOM 2904 C C . GLY A 1 379 ? 24.975 -23.521 -16.098 1.00 88.44 379 GLY A C 1
ATOM 2905 O O . GLY A 1 379 ? 24.650 -23.766 -14.939 1.00 88.44 379 GLY A O 1
ATOM 2906 N N . ASP A 1 380 ? 24.913 -22.306 -16.639 1.00 80.25 380 ASP A N 1
ATOM 2907 C CA . ASP A 1 380 ? 24.388 -21.134 -15.943 1.00 80.25 380 ASP A CA 1
ATOM 2908 C C . ASP A 1 380 ? 22.899 -20.960 -16.271 1.00 80.25 380 ASP A C 1
ATOM 2910 O O . ASP A 1 380 ? 22.534 -20.572 -17.381 1.00 80.25 380 ASP A O 1
ATOM 2914 N N . GLY A 1 381 ? 22.041 -21.243 -15.289 1.00 81.88 381 GLY A N 1
ATOM 2915 C CA . GLY A 1 381 ? 20.586 -21.136 -15.416 1.00 81.88 381 GLY A CA 1
ATOM 2916 C C . GLY A 1 381 ? 19.883 -22.479 -15.631 1.00 81.88 381 GLY A C 1
ATOM 2917 O O . GLY A 1 381 ? 20.395 -23.387 -16.281 1.00 81.88 381 GLY A O 1
ATOM 2918 N N . PHE A 1 382 ? 18.692 -22.593 -15.043 1.00 91.56 382 PHE A N 1
ATOM 2919 C CA . PHE A 1 382 ? 17.901 -23.820 -15.044 1.00 91.56 382 PHE A CA 1
ATOM 2920 C C . PHE A 1 382 ? 17.196 -24.057 -16.393 1.00 91.56 382 PHE A C 1
ATOM 2922 O O . PHE A 1 382 ? 17.528 -25.005 -17.095 1.00 91.56 382 PHE A O 1
ATOM 2929 N N . ILE A 1 383 ? 16.258 -23.187 -16.768 1.00 91.75 383 ILE A N 1
ATOM 2930 C CA . ILE A 1 383 ? 15.470 -23.239 -18.013 1.00 91.75 383 ILE A CA 1
ATOM 2931 C C . ILE A 1 383 ? 15.342 -21.833 -18.606 1.00 91.75 383 ILE A C 1
ATOM 2933 O O . ILE A 1 383 ? 15.737 -20.853 -17.973 1.00 91.75 383 ILE A O 1
ATOM 2937 N N . ASP A 1 384 ? 14.767 -21.719 -19.803 1.00 88.50 384 ASP A N 1
ATOM 2938 C CA . ASP A 1 384 ? 14.541 -20.428 -20.469 1.00 88.50 384 ASP A CA 1
ATOM 2939 C C . ASP A 1 384 ? 13.312 -19.657 -19.944 1.00 88.50 384 ASP A C 1
ATOM 2941 O O . ASP A 1 384 ? 13.069 -18.518 -20.348 1.00 88.50 384 ASP A O 1
ATOM 2945 N N . TRP A 1 385 ? 12.538 -20.296 -19.059 1.00 89.94 385 TRP A N 1
ATOM 2946 C CA . TRP A 1 385 ? 11.315 -19.791 -18.437 1.00 89.94 385 TRP A CA 1
ATOM 2947 C C . TRP A 1 385 ? 10.235 -19.306 -19.419 1.00 89.94 385 TRP A C 1
ATOM 2949 O O . TRP A 1 385 ? 9.357 -18.514 -19.059 1.00 89.94 385 TRP A O 1
ATOM 2959 N N . ASN A 1 386 ? 10.231 -19.805 -20.656 1.00 86.19 386 ASN A N 1
ATOM 2960 C CA . ASN A 1 386 ? 9.151 -19.547 -21.596 1.00 86.19 386 ASN A CA 1
ATOM 2961 C C . ASN A 1 386 ? 7.963 -20.470 -21.324 1.00 86.19 386 ASN A C 1
ATOM 2963 O O . ASN A 1 386 ? 8.088 -21.684 -21.262 1.00 86.19 386 ASN A O 1
ATOM 2967 N N . GLY A 1 387 ? 6.767 -19.902 -21.202 1.00 84.12 387 GLY A N 1
ATOM 2968 C CA . GLY A 1 387 ? 5.560 -20.704 -21.044 1.00 84.12 387 GLY A CA 1
ATOM 2969 C C . GLY A 1 387 ? 4.405 -19.913 -20.462 1.00 84.12 387 GLY A C 1
ATOM 2970 O O . GLY A 1 387 ? 4.582 -18.853 -19.855 1.00 84.12 387 GLY A O 1
ATOM 2971 N N . ILE A 1 388 ? 3.197 -20.451 -20.620 1.00 80.88 388 ILE A N 1
ATOM 2972 C CA . ILE A 1 388 ? 1.969 -19.760 -20.214 1.00 80.88 388 ILE A CA 1
ATOM 2973 C C . ILE A 1 388 ? 1.943 -19.440 -18.710 1.00 80.88 388 ILE A C 1
ATOM 2975 O O . ILE A 1 388 ? 1.422 -18.403 -18.316 1.00 80.88 388 ILE A O 1
ATOM 2979 N N . HIS A 1 389 ? 2.564 -20.287 -17.883 1.00 80.69 389 HIS A N 1
ATOM 2980 C CA . HIS A 1 389 ? 2.646 -20.136 -16.422 1.00 80.69 389 HIS A CA 1
ATOM 2981 C C . HIS A 1 389 ? 3.719 -19.136 -15.961 1.00 80.69 389 HIS A C 1
ATOM 2983 O O . HIS A 1 389 ? 3.719 -18.747 -14.795 1.00 80.69 389 HIS A O 1
ATOM 2989 N N . PHE A 1 390 ? 4.629 -18.736 -16.852 1.00 84.19 390 PHE A N 1
ATOM 2990 C CA . PHE A 1 390 ? 5.729 -17.824 -16.547 1.00 84.19 390 PHE A CA 1
ATOM 2991 C C . PHE A 1 390 ? 5.492 -16.478 -17.225 1.00 84.19 390 PHE A C 1
ATOM 2993 O O . PHE A 1 390 ? 5.038 -15.523 -16.598 1.00 84.19 390 PHE A O 1
ATOM 3000 N N . ASN A 1 391 ? 5.714 -16.419 -18.537 1.00 76.38 391 ASN A N 1
ATOM 3001 C CA . ASN A 1 391 ? 5.660 -15.189 -19.318 1.00 76.38 391 ASN A CA 1
ATOM 3002 C C . ASN A 1 391 ? 4.426 -15.074 -20.231 1.00 76.38 391 ASN A C 1
ATOM 3004 O O . ASN A 1 391 ? 4.324 -14.123 -21.005 1.00 76.38 391 ASN A O 1
ATOM 3008 N N . GLY A 1 392 ? 3.484 -16.020 -20.150 1.00 73.62 392 GLY A N 1
ATOM 3009 C CA . GLY A 1 392 ? 2.212 -15.976 -20.879 1.00 73.62 392 GLY A CA 1
ATOM 3010 C C . GLY A 1 392 ? 2.302 -16.366 -22.361 1.00 73.62 392 GLY A C 1
ATOM 3011 O O . GLY A 1 392 ? 1.298 -16.295 -23.077 1.00 73.62 392 GLY A O 1
ATOM 3012 N N . ARG A 1 393 ? 3.476 -16.785 -22.854 1.00 74.12 393 ARG A N 1
ATOM 3013 C CA . ARG A 1 393 ? 3.630 -17.249 -24.241 1.00 74.12 393 ARG A CA 1
ATOM 3014 C C . ARG A 1 393 ? 2.920 -18.592 -24.432 1.00 74.12 393 ARG A C 1
ATOM 3016 O O . ARG A 1 393 ? 3.015 -19.486 -23.597 1.00 74.12 393 ARG A O 1
ATOM 3023 N N . HIS A 1 394 ? 2.190 -18.712 -25.537 1.00 78.56 394 HIS A N 1
ATOM 3024 C CA . HIS A 1 394 ? 1.417 -19.906 -25.884 1.00 78.56 394 HIS A CA 1
ATOM 3025 C C . HIS A 1 394 ? 2.200 -20.806 -26.844 1.00 78.56 394 HIS A C 1
ATOM 3027 O O . HIS A 1 394 ? 2.954 -20.302 -27.674 1.00 78.56 394 HIS A O 1
ATOM 3033 N N . GLY A 1 395 ? 1.978 -22.124 -26.760 1.00 80.12 395 GLY A N 1
ATOM 3034 C CA . GLY A 1 395 ? 2.579 -23.107 -27.672 1.00 80.12 395 GLY A CA 1
ATOM 3035 C C . GLY A 1 395 ? 4.095 -23.264 -27.533 1.00 80.12 395 GLY A C 1
ATOM 3036 O O . GLY A 1 395 ? 4.736 -23.713 -28.475 1.00 80.12 395 GLY A O 1
ATOM 3037 N N . ILE A 1 396 ? 4.656 -22.853 -26.393 1.00 83.50 396 ILE A N 1
ATOM 3038 C CA . ILE A 1 396 ? 6.075 -22.995 -26.057 1.00 83.50 396 ILE A CA 1
ATOM 3039 C C . ILE A 1 396 ? 6.168 -23.772 -24.746 1.00 83.50 396 ILE A C 1
ATOM 3041 O O . ILE A 1 396 ? 5.341 -23.572 -23.849 1.00 83.50 396 ILE A O 1
ATOM 3045 N N . HIS A 1 397 ? 7.165 -24.646 -24.668 1.00 86.25 397 HIS A N 1
ATOM 3046 C CA . HIS A 1 397 ? 7.480 -25.455 -23.504 1.00 86.25 397 HIS A CA 1
ATOM 3047 C C . HIS A 1 397 ? 8.905 -25.110 -23.040 1.00 86.25 397 HIS A C 1
ATOM 3049 O O . HIS A 1 397 ? 9.778 -25.011 -23.900 1.00 86.25 397 HIS A O 1
ATOM 3055 N N . PRO A 1 398 ? 9.109 -24.869 -21.736 1.00 85.44 398 PRO A N 1
ATOM 3056 C CA . PRO A 1 398 ? 10.399 -24.464 -21.180 1.00 85.44 398 PRO A CA 1
ATOM 3057 C C . PRO A 1 398 ? 11.445 -25.580 -21.110 1.00 85.44 398 PRO A C 1
ATOM 3059 O O . PRO A 1 398 ? 11.076 -26.772 -21.260 1.00 85.44 398 PRO A O 1
#